Protein 3NWZ (pdb70)

B-factor: mean 67.92, std 29.01, range [9.39, 331.06]

Organism: Halalkalibacterium halodurans (strain ATCC BAA-125 / DSM 18197 / FERM 7344 / JCM 9153 / C-125) (NCBI:txid272558)

InterPro domains:
  IPR003736 Phenylacetic acid degradation-related domain [TIGR00369] (51-160)
  IPR006683 Thioesterase domain [PF03061] (79-154)
  IPR029069 HotDog domain superfamily [SSF54637] (50-166)
  IPR052061 Post-transcriptional expression and antimicrobial biosynthesis protein [PTHR47260] (61-163)

Secondary structure (DSSP, 8-state):
-----TTTTS--HHHHHHHHHHHHHHHHHHTTSSSSHHHHHHT-EEEE-SSS-EEEEEE--TTT--TT---HHHHHHHHHH----GGGS-TT--EEEEEEEEE--S----EEEEEEEEEEE-SSEEEEEEEEE-TTS-B---EEEEEE-/--BTB-HHHHHHHHHHHHHHHHHHTSSS--HHHHHHT-EEE--TTS--EEEEE--GGG--TT---HHHHHHHHHH----GGGSPTT--EEEEEEEEE--S----EEEEEEEEEEE-SSEEEEEEEEEESSS-B---EEEEEE----/-TT---TTTT--HHHHHHHHHHHHHHHHHHTTS-SSHHHHHHT-B---S-EEEE---TTT--TT---HHHHHHHHHH-----TTS-TT--EEEEEEEEE--S-----EEEEEEEEEE-SSEEEEEEEEE-TTS-B---EEEEEE-/------HHHHHHHHHHHHHHTTTTTT-SSSSHHHHT------EEEE--GGG--TT---HHHHHHHHHH-----SSS-TT--EEEEEEEEE--S----EEEEEEEEEEE-SSEEEEEEEEEETTS-B---EEEEEE-

CATH classification: 3.10.129.10

Radius of gyration: 25.93 Å; Cα contacts (8 Å, |Δi|>4): 1204; chains: 4; bounding box: 49×60×86 Å

Solvent-accessible surface area: 26647 Å² total

Structure (mmCIF, N/CA/C/O backbone):
data_3NWZ
#
_entry.id   3NWZ
#
_cell.length_a   52.243
_cell.length_b   89.733
_cell.length_c   71.850
_cell.angle_alpha   90.00
_cell.angle_beta   107.37
_cell.angle_gamma   90.00
#
_symmetry.space_group_name_H-M   'P 1 21 1'
#
loop_
_entity.id
_entity.type
_entity.pdbx_description
1 polymer 'BH2602 protein'
2 non-polymer 'SULFATE ION'
3 non-polymer 'COENZYME A'
4 water water
#
loop_
_atom_site.group_PDB
_atom_site.id
_atom_site.type_symbol
_atom_site.label_atom_id
_atom_site.label_alt_id
_atom_site.label_comp_id
_atom_site.label_asym_id
_atom_site.label_entity_id
_atom_site.label_seq_id
_atom_site.pdbx_PDB_ins_code
_atom_site.Cartn_x
_atom_site.Cartn_y
_atom_site.Cartn_z
_atom_site.occupancy
_atom_site.B_iso_or_equiv
_atom_site.auth_seq_id
_atom_site.auth_comp_id
_atom_site.auth_asym_id
_atom_site.auth_atom_id
_atom_site.pdbx_PDB_model_num
ATOM 1 N N . ILE A 1 10 ? 29.256 54.593 73.081 1.00 114.53 10 ILE A N 1
ATOM 2 C CA . ILE A 1 10 ? 29.884 53.767 74.152 1.00 113.02 10 ILE A CA 1
ATOM 3 C C . ILE A 1 10 ? 30.858 52.760 73.536 1.00 106.75 10 ILE A C 1
ATOM 4 O O . ILE A 1 10 ? 31.052 51.665 74.060 1.00 100.10 10 ILE A O 1
ATOM 9 N N . VAL A 1 11 ? 31.471 53.143 72.418 1.00 107.09 11 VAL A N 1
ATOM 10 C CA . VAL A 1 11 ? 32.426 52.277 71.731 1.00 105.41 11 VAL A CA 1
ATOM 11 C C . VAL A 1 11 ? 33.610 51.975 72.645 1.00 103.90 11 VAL A C 1
ATOM 12 O O . VAL A 1 11 ? 34.247 50.931 72.525 1.00 103.97 11 VAL A O 1
ATOM 16 N N . ASP A 1 12 ? 33.895 52.897 73.559 1.00 104.02 12 ASP A N 1
ATOM 17 C CA . ASP A 1 12 ? 34.998 52.734 74.502 1.00 104.50 12 ASP A CA 1
ATOM 18 C C . ASP A 1 12 ? 34.754 51.561 75.457 1.00 90.45 12 ASP A C 1
ATOM 19 O O . ASP A 1 12 ? 35.526 50.602 75.490 1.00 78.24 12 ASP A O 1
ATOM 24 N N . LYS A 1 13 ? 33.677 51.641 76.232 1.00 90.50 13 LYS A N 1
ATOM 25 C CA . LYS A 1 13 ? 33.344 50.585 77.183 1.00 94.10 13 LYS A CA 1
ATOM 26 C C . LYS A 1 13 ? 33.112 49.265 76.454 1.00 98.07 13 LYS A C 1
ATOM 27 O O . LYS A 1 13 ? 32.851 48.235 77.074 1.00 97.61 13 LYS A O 1
ATOM 41 N N . GLU A 1 15 ? 35.424 48.077 74.437 1.00 95.15 15 GLU A N 1
ATOM 42 C CA . GLU A 1 15 ? 36.747 47.674 74.019 1.00 92.50 15 GLU A CA 1
ATOM 43 C C . GLU A 1 15 ? 37.201 46.545 74.914 1.00 89.50 15 GLU A C 1
ATOM 44 O O . GLU A 1 15 ? 38.390 46.336 75.137 1.00 93.68 15 GLU A O 1
ATOM 50 N N . ARG A 1 16 ? 36.213 45.824 75.433 1.00 85.71 16 ARG A N 1
ATOM 51 C CA . ARG A 1 16 ? 36.453 44.655 76.257 1.00 83.59 16 ARG A CA 1
ATOM 52 C C . ARG A 1 16 ? 36.720 43.581 75.204 1.00 84.52 16 ARG A C 1
ATOM 53 O O . ARG A 1 16 ? 36.633 42.377 75.458 1.00 80.75 16 ARG A O 1
ATOM 61 N N . PHE A 1 17 ? 37.020 44.066 74.001 1.00 83.96 17 PHE A N 1
ATOM 62 C CA . PHE A 1 17 ? 37.331 43.240 72.845 1.00 75.74 17 PHE A CA 1
ATOM 63 C C . PHE A 1 17 ? 38.853 43.068 72.817 1.00 77.18 17 PHE A C 1
ATOM 64 O O . PHE A 1 17 ? 39.361 42.058 72.341 1.00 80.28 17 PHE A O 1
ATOM 72 N N . LEU A 1 18 ? 39.575 44.054 73.338 1.00 70.34 18 LEU A N 1
ATOM 73 C CA . LEU A 1 18 ? 41.033 43.995 73.359 1.00 77.99 18 LEU A CA 1
ATOM 74 C C . LEU A 1 18 ? 41.545 43.358 74.641 1.00 92.21 18 LEU A C 1
ATOM 75 O O . LEU A 1 18 ? 42.730 43.453 74.960 1.00 101.52 18 LEU A O 1
ATOM 80 N N . SER A 1 19 ? 40.643 42.712 75.374 1.00 93.15 19 SER A N 1
ATOM 81 C CA . SER A 1 19 ? 40.991 42.054 76.630 1.00 95.16 19 SER A CA 1
ATOM 82 C C . SER A 1 19 ? 40.579 40.582 76.601 1.00 101.64 19 SER A C 1
ATOM 83 O O . SER A 1 19 ? 40.196 40.001 77.619 1.00 103.96 19 SER A O 1
ATOM 86 N N . THR A 1 20 ? 40.671 40.001 75.410 1.00 98.96 20 THR A N 1
ATOM 87 C CA . THR A 1 20 ? 40.339 38.605 75.129 1.00 88.52 20 THR A CA 1
ATOM 88 C C . THR A 1 20 ? 40.555 38.471 73.628 1.00 83.32 20 THR A C 1
ATOM 89 O O . THR A 1 20 ? 40.034 37.560 72.982 1.00 86.98 20 THR A O 1
ATOM 93 N N . ALA A 1 21 ? 41.336 39.407 73.094 1.00 74.98 21 ALA A N 1
ATOM 94 C CA . ALA A 1 21 ? 41.643 39.474 71.672 1.00 74.43 21 ALA A CA 1
ATOM 95 C C . ALA A 1 21 ? 43.039 38.981 71.355 1.00 67.02 21 ALA A C 1
ATOM 96 O O . ALA A 1 21 ? 44.018 39.526 71.856 1.00 72.48 21 ALA A O 1
ATOM 98 N N . ASN A 1 22 ? 43.130 37.964 70.502 1.00 53.06 22 ASN A N 1
ATOM 99 C CA . ASN A 1 22 ? 44.424 37.424 70.123 1.00 53.79 22 ASN A CA 1
ATOM 100 C C . ASN A 1 22 ? 45.060 38.380 69.125 1.00 56.95 22 ASN A C 1
ATOM 101 O O . ASN A 1 22 ? 44.395 39.290 68.618 1.00 67.60 22 ASN A O 1
ATOM 106 N N . GLU A 1 23 ? 46.348 38.177 68.862 1.00 53.92 23 GLU A N 1
ATOM 107 C CA . GLU A 1 23 ? 47.106 39.007 67.925 1.00 61.16 23 GLU A CA 1
ATOM 108 C C . GLU A 1 23 ? 46.349 39.366 66.644 1.00 64.12 23 GLU A C 1
ATOM 109 O O . GLU A 1 23 ? 46.333 40.521 66.217 1.00 51.85 23 GLU A O 1
ATOM 115 N N . GLU A 1 24 ? 45.738 38.365 66.026 1.00 64.14 24 GLU A N 1
ATOM 116 C CA . GLU A 1 24 ? 44.992 38.582 64.803 1.00 61.21 24 GLU A CA 1
ATOM 117 C C . GLU A 1 24 ? 43.873 39.590 65.072 1.00 63.13 24 GLU A C 1
ATOM 118 O O . GLU A 1 24 ? 43.916 40.709 64.574 1.00 72.04 24 GLU A O 1
ATOM 124 N N . GLU A 1 25 ? 42.888 39.198 65.875 1.00 57.53 25 GLU A N 1
ATOM 125 C CA . GLU A 1 25 ? 41.765 40.074 66.200 1.00 50.37 25 GLU A CA 1
ATOM 126 C C . GLU A 1 25 ? 42.235 41.498 66.522 1.00 58.95 25 GLU A C 1
ATOM 127 O O . GLU A 1 25 ? 41.649 42.472 66.051 1.00 55.29 25 GLU A O 1
ATOM 133 N N . LYS A 1 26 ? 43.279 41.630 67.334 1.00 64.01 26 LYS A N 1
ATOM 134 C CA . LYS A 1 26 ? 43.771 42.964 67.664 1.00 59.12 26 LYS A CA 1
ATOM 135 C C . LYS A 1 26 ? 44.418 43.564 66.427 1.00 51.65 26 LYS A C 1
ATOM 136 O O . LYS A 1 26 ? 44.393 44.775 66.213 1.00 56.14 26 LYS A O 1
ATOM 142 N N . ASP A 1 27 ? 44.999 42.703 65.605 1.00 42.53 27 ASP A N 1
ATOM 143 C CA . ASP A 1 27 ? 45.646 43.154 64.379 1.00 61.11 27 ASP A CA 1
ATOM 144 C C . ASP A 1 27 ? 44.592 43.673 63.400 1.00 70.67 27 ASP A C 1
ATOM 145 O O . ASP A 1 27 ? 44.801 44.673 62.709 1.00 67.95 27 ASP A O 1
ATOM 150 N N . VAL A 1 28 ? 43.461 42.978 63.338 1.00 63.81 28 VAL A N 1
ATOM 151 C CA . VAL A 1 28 ? 42.395 43.381 62.446 1.00 55.55 28 VAL A CA 1
ATOM 152 C C . VAL A 1 28 ? 41.930 44.790 62.759 1.00 49.68 28 VAL A C 1
ATOM 153 O O . VAL A 1 28 ? 42.137 45.703 61.945 1.00 53.62 28 VAL A O 1
ATOM 157 N N . LEU A 1 29 ? 41.310 44.961 63.933 1.00 36.04 29 LEU A N 1
ATOM 158 C CA . LEU A 1 29 ? 40.782 46.258 64.360 1.00 41.08 29 LEU A CA 1
ATOM 159 C C . LEU A 1 29 ? 41.729 47.413 64.089 1.00 42.45 29 LEU A C 1
ATOM 160 O O . LEU A 1 29 ? 41.311 48.501 63.692 1.00 39.07 29 LEU A O 1
ATOM 165 N N . SER A 1 30 ? 43.011 47.168 64.307 1.00 48.79 30 SER A N 1
ATOM 166 C CA . SER A 1 30 ? 44.028 48.178 64.072 1.00 51.33 30 SER A CA 1
ATOM 167 C C . SER A 1 30 ? 43.886 48.697 62.635 1.00 48.07 30 SER A C 1
ATOM 168 O O . SER A 1 30 ? 43.826 49.912 62.401 1.00 36.05 30 SER A O 1
ATOM 171 N N . SER A 1 31 ? 43.815 47.772 61.678 1.00 41.83 31 SER A N 1
ATOM 172 C CA . SER A 1 31 ? 43.674 48.150 60.283 1.00 45.50 31 SER A CA 1
ATOM 173 C C . SER A 1 31 ? 42.359 48.863 60.132 1.00 47.97 31 SER A C 1
ATOM 174 O O . SER A 1 31 ? 42.297 49.980 59.614 1.00 43.36 31 SER A O 1
ATOM 177 N N . ILE A 1 32 ? 41.300 48.209 60.596 1.00 44.28 32 ILE A N 1
ATOM 178 C CA . ILE A 1 32 ? 39.972 48.791 60.516 1.00 50.23 32 ILE A CA 1
ATOM 179 C C . ILE A 1 32 ? 39.986 50.226 61.006 1.00 46.42 32 ILE A C 1
ATOM 180 O O . ILE A 1 32 ? 39.521 51.115 60.300 1.00 43.97 32 ILE A O 1
ATOM 185 N N . VAL A 1 33 ? 40.523 50.474 62.198 1.00 47.48 33 VAL A N 1
ATOM 186 C CA . VAL A 1 33 ? 40.541 51.850 62.680 1.00 56.50 33 VAL A CA 1
ATOM 187 C C . VAL A 1 33 ? 41.266 52.749 61.662 1.00 53.91 33 VAL A C 1
ATOM 188 O O . VAL A 1 33 ? 40.777 53.833 61.337 1.00 40.41 33 VAL A O 1
ATOM 192 N N . ASP A 1 34 ? 42.418 52.305 61.152 1.00 50.17 34 ASP A N 1
ATOM 193 C CA . ASP A 1 34 ? 43.151 53.091 60.153 1.00 36.58 34 ASP A CA 1
ATOM 194 C C . ASP A 1 34 ? 42.222 53.397 58.978 1.00 44.22 34 ASP A C 1
ATOM 195 O O . ASP A 1 34 ? 42.163 54.523 58.486 1.00 49.44 34 ASP A O 1
ATOM 200 N N . GLY A 1 35 ? 41.514 52.365 58.525 1.00 37.22 35 GLY A N 1
ATOM 201 C CA . GLY A 1 35 ? 40.598 52.517 57.413 1.00 37.68 35 GLY A CA 1
ATOM 202 C C . GLY A 1 35 ? 39.675 53.679 57.662 1.00 45.17 35 GLY A C 1
ATOM 203 O O . GLY A 1 35 ? 39.804 54.719 57.010 1.00 35.55 35 GLY A O 1
ATOM 204 N N . LEU A 1 36 ? 38.762 53.490 58.620 1.00 49.37 36 LEU A N 1
ATOM 205 C CA . LEU A 1 36 ? 37.767 54.482 59.037 1.00 49.88 36 LEU A CA 1
ATOM 206 C C . LEU A 1 36 ? 38.392 55.864 59.193 1.00 51.88 36 LEU A C 1
ATOM 207 O O . LEU A 1 36 ? 37.772 56.877 58.913 1.00 53.05 36 LEU A O 1
ATOM 212 N N . LEU A 1 37 ? 39.636 55.876 59.649 1.00 50.26 37 LEU A N 1
ATOM 213 C CA . LEU A 1 37 ? 40.389 57.098 59.866 1.00 47.87 37 LEU A CA 1
ATOM 214 C C . LEU A 1 37 ? 40.772 57.726 58.532 1.00 50.01 37 LEU A C 1
ATOM 215 O O . LEU A 1 37 ? 40.701 58.942 58.367 1.00 64.17 37 LEU A O 1
ATOM 220 N N . ALA A 1 38 ? 41.180 56.893 57.582 1.00 49.25 38 ALA A N 1
ATOM 221 C CA . ALA A 1 38 ? 41.552 57.377 56.256 1.00 50.92 38 ALA A CA 1
ATOM 222 C C . ALA A 1 38 ? 40.260 57.711 55.522 1.00 53.72 38 ALA A C 1
ATOM 223 O O . ALA A 1 38 ? 40.259 58.452 54.531 1.00 60.09 38 ALA A O 1
ATOM 225 N N . LYS A 1 39 ? 39.159 57.150 56.016 1.00 46.52 39 LYS A N 1
ATOM 226 C CA . LYS A 1 39 ? 37.859 57.414 55.424 1.00 45.85 39 LYS A CA 1
ATOM 227 C C . LYS A 1 39 ? 37.456 58.856 55.694 1.00 48.31 39 LYS A C 1
ATOM 228 O O . LYS A 1 39 ? 37.149 59.587 54.754 1.00 36.32 39 LYS A O 1
ATOM 234 N N . GLN A 1 40 ? 37.475 59.286 56.955 1.00 46.67 40 GLN A N 1
ATOM 235 C CA . GLN A 1 40 ? 37.069 60.662 57.246 1.00 58.11 40 GLN A CA 1
ATOM 236 C C . GLN A 1 40 ? 37.996 61.712 56.643 1.00 64.95 40 GLN A C 1
ATOM 237 O O . GLN A 1 40 ? 37.553 62.820 56.339 1.00 68.09 40 GLN A O 1
ATOM 243 N N . GLU A 1 41 ? 39.268 61.376 56.447 1.00 65.34 41 GLU A N 1
ATOM 244 C CA . GLU A 1 41 ? 40.188 62.343 55.846 1.00 70.23 41 GLU A CA 1
ATOM 245 C C . GLU A 1 41 ? 39.855 62.460 54.358 1.00 60.74 41 GLU A C 1
ATOM 246 O O . GLU A 1 41 ? 40.424 63.279 53.633 1.00 54.68 41 GLU A O 1
ATOM 252 N N . ARG A 1 42 ? 38.918 61.621 53.926 1.00 49.76 42 ARG A N 1
ATOM 253 C CA . ARG A 1 42 ? 38.457 61.565 52.544 1.00 49.54 42 ARG A CA 1
ATOM 254 C C . ARG A 1 42 ? 39.509 61.160 51.518 1.00 53.27 42 ARG A C 1
ATOM 255 O O . ARG A 1 42 ? 39.490 61.627 50.382 1.00 54.24 42 ARG A O 1
ATOM 263 N N . ARG A 1 43 ? 40.418 60.278 51.925 1.00 57.28 43 ARG A N 1
ATOM 264 C CA . ARG A 1 43 ? 41.447 59.781 51.029 1.00 57.18 43 ARG A CA 1
ATOM 265 C C . ARG A 1 43 ? 40.797 58.654 50.221 1.00 45.42 43 ARG A C 1
ATOM 266 O O . ARG A 1 43 ? 41.372 58.167 49.248 1.00 49.53 43 ARG A O 1
ATOM 274 N N . TYR A 1 44 ? 39.590 58.262 50.650 1.00 32.35 44 TYR A N 1
ATOM 275 C CA . TYR A 1 44 ? 38.760 57.214 50.028 1.00 45.15 44 TYR A CA 1
ATOM 276 C C . TYR A 1 44 ? 37.282 57.638 50.067 1.00 45.59 44 TYR A C 1
ATOM 277 O O . TYR A 1 44 ? 36.780 58.080 51.100 1.00 37.63 44 TYR A O 1
ATOM 286 N N . ALA A 1 45 ? 36.574 57.477 48.958 1.00 41.94 45 ALA A N 1
ATOM 287 C CA . ALA A 1 45 ? 35.157 57.849 48.923 1.00 49.90 45 ALA A CA 1
ATOM 288 C C . ALA A 1 45 ? 34.299 56.922 49.778 1.00 46.75 45 ALA A C 1
ATOM 289 O O . ALA A 1 45 ? 33.374 57.385 50.447 1.00 50.01 45 ALA A O 1
ATOM 291 N N . THR A 1 46 ? 34.619 55.625 49.759 1.00 32.04 46 THR A N 1
ATOM 292 C CA . THR A 1 46 ? 33.854 54.611 50.487 1.00 36.03 46 THR A CA 1
ATOM 293 C C . THR A 1 46 ? 34.616 53.833 51.560 1.00 33.31 46 THR A C 1
ATOM 294 O O . THR A 1 46 ? 35.851 53.762 51.561 1.00 34.37 46 THR A O 1
ATOM 298 N N . TYR A 1 47 ? 33.845 53.213 52.448 1.00 25.59 47 TYR A N 1
ATOM 299 C CA . TYR A 1 47 ? 34.396 52.420 53.539 1.00 42.24 47 TYR A CA 1
ATOM 300 C C . TYR A 1 47 ? 35.019 51.135 53.023 1.00 55.15 47 TYR A C 1
ATOM 301 O O . TYR A 1 47 ? 36.058 50.696 53.520 1.00 55.56 47 TYR A O 1
ATOM 310 N N . LEU A 1 48 ? 34.378 50.531 52.029 1.00 54.79 48 LEU A N 1
ATOM 311 C CA . LEU A 1 48 ? 34.870 49.283 51.465 1.00 47.58 48 LEU A CA 1
ATOM 312 C C . LEU A 1 48 ? 36.282 49.426 50.905 1.00 45.27 48 LEU A C 1
ATOM 313 O O . LEU A 1 48 ? 37.159 48.632 51.227 1.00 39.13 48 LEU A O 1
ATOM 318 N N . ALA A 1 49 ? 36.483 50.447 50.074 1.00 42.82 49 ALA A N 1
ATOM 319 C CA .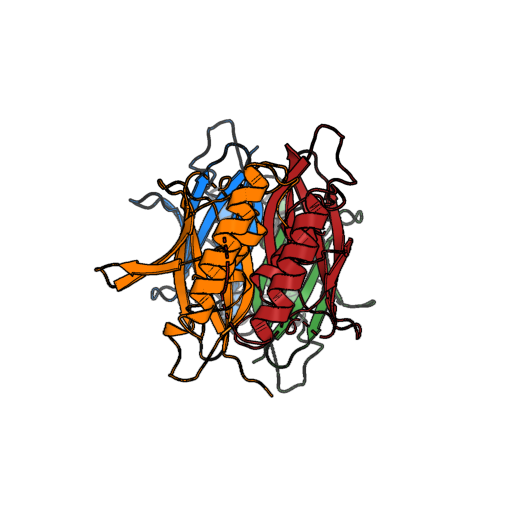 ALA A 1 49 ? 37.778 50.735 49.469 1.00 38.26 49 ALA A CA 1
ATOM 320 C C . ALA A 1 49 ? 38.751 51.080 50.587 1.00 37.96 49 ALA A C 1
ATOM 321 O O . ALA A 1 49 ? 39.864 50.558 50.649 1.00 41.09 49 ALA A O 1
ATOM 323 N N . SER A 1 50 ? 38.310 51.964 51.477 1.00 39.60 50 SER A N 1
ATOM 324 C CA . SER A 1 50 ? 39.111 52.392 52.621 1.00 41.36 50 SER A CA 1
ATOM 325 C C . SER A 1 50 ? 39.553 51.252 53.546 1.00 52.50 50 SER A C 1
ATOM 326 O O . SER A 1 50 ? 40.709 51.209 53.976 1.00 51.06 50 SER A O 1
ATOM 329 N N . LEU A 1 51 ? 38.640 50.337 53.862 1.00 44.56 51 LEU A N 1
ATOM 330 C CA . LEU A 1 51 ? 38.962 49.232 54.754 1.00 34.95 51 LEU A CA 1
ATOM 331 C C . LEU A 1 51 ? 39.689 48.121 54.040 1.00 40.23 51 LEU A C 1
ATOM 332 O O . LEU A 1 51 ? 40.246 47.228 54.678 1.00 44.66 51 LEU A O 1
ATOM 337 N N . THR A 1 52 ? 39.693 48.152 52.714 1.00 40.24 52 THR A N 1
ATOM 338 C CA . THR A 1 52 ? 40.399 47.098 52.007 1.00 42.12 52 THR A CA 1
ATOM 339 C C . THR A 1 52 ? 41.736 47.587 51.454 1.00 36.14 52 THR A C 1
ATOM 340 O O . THR A 1 52 ? 42.568 46.794 51.036 1.00 32.54 52 THR A O 1
ATOM 344 N N . GLN A 1 53 ? 41.931 48.903 51.466 1.00 44.55 53 GLN A N 1
ATOM 345 C CA . GLN A 1 53 ? 43.170 49.530 51.000 1.00 44.28 53 GLN A CA 1
ATOM 346 C C . GLN A 1 53 ? 43.537 49.338 49.509 1.00 41.82 53 GLN A C 1
ATOM 347 O O . GLN A 1 53 ? 44.716 49.278 49.170 1.00 39.63 53 GLN A O 1
ATOM 353 N N . ILE A 1 54 ? 42.564 49.260 48.611 1.00 43.28 54 ILE A N 1
ATOM 354 C CA . ILE A 1 54 ? 42.900 49.065 47.197 1.00 34.25 54 ILE A CA 1
ATOM 355 C C . ILE A 1 54 ? 43.758 50.179 46.572 1.00 37.46 54 ILE A C 1
ATOM 356 O O . ILE A 1 54 ? 43.637 51.350 46.933 1.00 54.28 54 ILE A O 1
ATOM 361 N N . GLU A 1 55 ? 44.642 49.795 45.650 1.00 42.31 55 GLU A N 1
ATOM 362 C CA . GLU A 1 55 ? 45.491 50.753 44.909 1.00 47.01 55 GLU A CA 1
ATOM 363 C C . GLU A 1 55 ? 45.176 50.568 43.421 1.00 43.89 55 GLU A C 1
ATOM 364 O O . GLU A 1 55 ? 45.454 49.515 42.854 1.00 49.84 55 GLU A O 1
ATOM 370 N N . SER A 1 56 ? 44.610 51.588 42.790 1.00 29.14 56 SER A N 1
ATOM 371 C CA . SER A 1 56 ? 44.240 51.474 41.395 1.00 22.40 56 SER A CA 1
ATOM 372 C C . SER A 1 56 ? 44.947 52.381 40.413 1.00 29.67 56 SER A C 1
ATOM 373 O O . SER A 1 56 ? 45.271 53.537 40.716 1.00 38.90 56 SER A O 1
ATOM 376 N N . GLN A 1 57 ? 45.178 51.842 39.213 1.00 34.09 57 GLN A N 1
ATOM 377 C CA . GLN A 1 57 ? 45.868 52.600 38.168 1.00 43.08 57 GLN A CA 1
ATOM 378 C C . GLN A 1 57 ? 45.857 51.980 36.795 1.00 59.51 57 GLN A C 1
ATOM 379 O O . GLN A 1 57 ? 45.815 50.765 36.632 1.00 63.15 57 GLN A O 1
ATOM 385 N N . GLU A 1 58 ? 45.912 52.853 35.802 1.00 67.29 58 GLU A N 1
ATOM 386 C CA . GLU A 1 58 ? 45.915 52.449 34.411 1.00 65.57 58 GLU A CA 1
ATOM 387 C C . GLU A 1 58 ? 47.316 51.989 34.046 1.00 63.80 58 GLU A C 1
ATOM 388 O O . GLU A 1 58 ? 48.299 52.501 34.580 1.00 62.67 58 GLU A O 1
ATOM 394 N N . ARG A 1 59 ? 47.407 51.007 33.158 1.00 50.34 59 ARG A N 1
ATOM 395 C CA . ARG A 1 59 ? 48.702 50.510 32.738 1.00 47.51 59 ARG A CA 1
ATOM 396 C C . ARG A 1 59 ? 49.174 51.230 31.468 1.00 48.99 59 ARG A C 1
ATOM 397 O O . ARG A 1 59 ? 48.424 51.997 30.865 1.00 32.26 59 ARG A O 1
ATOM 405 N N . GLU A 1 60 ? 50.430 51.003 31.087 1.00 67.30 60 GLU A N 1
ATOM 406 C CA . GLU A 1 60 ? 50.983 51.599 29.881 1.00 67.73 60 GLU A CA 1
ATOM 407 C C . GLU A 1 60 ? 50.001 51.262 28.774 1.00 59.99 60 GLU A C 1
ATOM 408 O O . GLU A 1 60 ? 49.591 52.129 28.005 1.00 63.11 60 GLU A O 1
ATOM 414 N N . ASP A 1 61 ? 49.624 49.989 28.699 1.00 55.08 61 ASP A N 1
ATOM 415 C CA . ASP A 1 61 ? 48.657 49.551 27.701 1.00 60.17 61 ASP A CA 1
ATOM 416 C C . ASP A 1 61 ? 47.321 50.189 28.074 1.00 65.00 61 ASP A C 1
ATOM 417 O O . ASP A 1 61 ? 47.277 51.076 28.918 1.00 65.79 61 ASP A O 1
ATOM 422 N N . GLY A 1 62 ? 46.229 49.750 27.464 1.00 66.37 62 GLY A N 1
ATOM 423 C CA . GLY A 1 62 ? 44.942 50.333 27.810 1.00 62.99 62 GLY A CA 1
ATOM 424 C C . GLY A 1 62 ? 44.319 49.802 29.097 1.00 58.09 62 GLY A C 1
ATOM 425 O O . GLY A 1 62 ? 43.645 50.535 29.800 1.00 50.05 62 GLY A O 1
ATOM 426 N N . ARG A 1 63 ? 44.559 48.531 29.411 1.00 59.57 63 ARG A N 1
ATOM 427 C CA . ARG A 1 63 ? 44.005 47.870 30.596 1.00 48.92 63 ARG A CA 1
ATOM 428 C C . ARG A 1 63 ? 44.020 48.628 31.939 1.00 46.10 63 ARG A C 1
ATOM 429 O O . ARG A 1 63 ? 44.737 49.613 32.119 1.00 43.66 63 ARG A O 1
ATOM 437 N N . PHE A 1 64 ? 43.222 48.142 32.888 1.00 42.10 64 PHE A N 1
ATOM 438 C CA . PHE A 1 64 ? 43.142 48.769 34.199 1.00 41.95 64 PHE A CA 1
ATOM 439 C C . PHE A 1 64 ? 43.506 47.821 35.365 1.00 41.07 64 PHE A C 1
ATOM 440 O O . PHE A 1 64 ? 43.129 46.641 35.402 1.00 36.71 64 PHE A O 1
ATOM 448 N N . GLU A 1 65 ? 44.211 48.360 36.348 1.00 33.76 65 GLU A N 1
ATOM 449 C CA . GLU A 1 65 ? 44.682 47.541 37.441 1.00 27.59 65 GLU A CA 1
ATOM 450 C C . GLU A 1 65 ? 44.264 47.965 38.854 1.00 32.34 65 GLU A C 1
ATOM 451 O O . GLU A 1 65 ? 44.311 49.144 39.227 1.00 51.30 65 GLU A O 1
ATOM 457 N N . VAL A 1 66 ? 43.849 46.968 39.631 1.00 29.69 66 VAL A N 1
ATOM 458 C CA . VAL A 1 66 ? 43.445 47.169 41.014 1.00 31.17 66 VAL A CA 1
ATOM 459 C C . VAL A 1 66 ? 44.065 46.068 41.855 1.00 34.66 66 VAL A C 1
ATOM 460 O O . VAL A 1 66 ? 43.772 44.889 41.644 1.00 41.09 66 VAL A O 1
ATOM 464 N N . ARG A 1 67 ? 44.931 46.441 42.791 1.00 36.97 67 ARG A N 1
ATOM 465 C CA . ARG A 1 67 ? 45.506 45.439 43.675 1.00 41.41 67 ARG A CA 1
ATOM 466 C C . ARG A 1 67 ? 44.921 45.602 45.078 1.00 37.73 67 ARG A C 1
ATOM 467 O O . ARG A 1 67 ? 44.522 46.693 45.493 1.00 29.31 67 ARG A O 1
ATOM 475 N N . LEU A 1 68 ? 44.849 44.495 45.794 1.00 38.28 68 LEU A N 1
ATOM 476 C CA . LEU A 1 68 ? 44.283 44.477 47.126 1.00 36.66 68 LEU A CA 1
ATOM 477 C C . LEU A 1 68 ? 45.135 43.643 48.048 1.00 38.31 68 LEU A C 1
ATOM 478 O O . LEU A 1 68 ? 45.394 42.481 47.775 1.00 32.53 68 LEU A O 1
ATOM 483 N N . PRO A 1 69 ? 45.599 44.241 49.148 1.00 42.83 69 PRO A N 1
ATOM 484 C CA . PRO A 1 69 ? 46.429 43.542 50.125 1.00 45.73 69 PRO A CA 1
ATOM 485 C C . PRO A 1 69 ? 45.647 42.370 50.700 1.00 43.0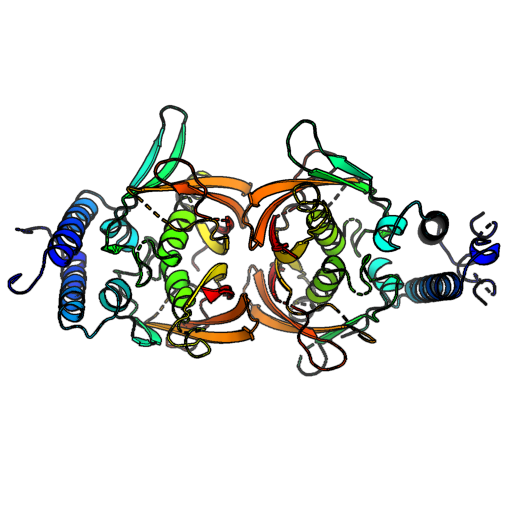4 69 PRO A C 1
ATOM 486 O O . PRO A 1 69 ? 44.440 42.499 50.963 1.00 40.12 69 PRO A O 1
ATOM 490 N N . ILE A 1 70 ? 46.312 41.230 50.887 1.00 35.10 70 ILE A N 1
ATOM 491 C CA . ILE A 1 70 ? 45.642 40.084 51.489 1.00 42.48 70 ILE A CA 1
ATOM 492 C C . ILE A 1 70 ? 45.950 40.039 52.992 1.00 42.13 70 ILE A C 1
ATOM 493 O O . ILE A 1 70 ? 47.111 40.021 53.413 1.00 45.32 70 ILE A O 1
ATOM 498 N N . GLY A 1 71 ? 44.892 40.040 53.792 1.00 43.83 71 GLY A N 1
ATOM 499 C CA . GLY A 1 71 ? 45.040 39.989 55.230 1.00 40.21 71 GLY A CA 1
ATOM 500 C C . GLY A 1 71 ? 43.885 39.184 55.787 1.00 52.13 71 GLY A C 1
ATOM 501 O O . GLY A 1 71 ? 42.959 38.816 55.042 1.00 47.62 71 GLY A O 1
ATOM 502 N N . PRO A 1 72 ? 43.894 38.901 57.096 1.00 57.80 72 PRO A N 1
ATOM 503 C CA . PRO A 1 72 ? 42.820 38.122 57.727 1.00 61.46 72 PRO A CA 1
ATOM 504 C C . PRO A 1 72 ? 41.447 38.718 57.466 1.00 55.29 72 PRO A C 1
ATOM 505 O O . PRO A 1 72 ? 40.442 38.007 57.409 1.00 46.84 72 PRO A O 1
ATOM 509 N N . LEU A 1 73 ? 41.412 40.032 57.289 1.00 50.65 73 LEU A N 1
ATOM 510 C CA . LEU A 1 73 ? 40.156 40.726 57.058 1.00 43.23 73 LEU A CA 1
ATOM 511 C C . LEU A 1 73 ? 39.464 40.296 55.773 1.00 45.73 73 LEU A C 1
ATOM 512 O O . LEU A 1 73 ? 38.242 40.359 55.677 1.00 42.84 73 LEU A O 1
ATOM 517 N N . VAL A 1 74 ? 40.243 39.830 54.800 1.00 53.62 74 VAL A N 1
ATOM 518 C CA . VAL A 1 74 ? 39.695 39.430 53.502 1.00 52.47 74 VAL A CA 1
ATOM 519 C C . VAL A 1 74 ? 39.564 37.921 53.281 1.00 60.05 74 VAL A C 1
ATOM 520 O O . VAL A 1 74 ? 38.923 37.478 52.324 1.00 61.64 74 VAL A O 1
ATOM 524 N N . ASN A 1 75 ? 40.156 37.131 54.168 1.00 53.51 75 ASN A N 1
ATOM 525 C CA . ASN A 1 75 ? 40.101 35.680 54.041 1.00 48.69 75 ASN A CA 1
ATOM 526 C C . ASN A 1 75 ? 38.769 35.068 54.467 1.00 53.97 75 ASN A C 1
ATOM 527 O O . ASN A 1 75 ? 37.933 35.713 55.100 1.00 51.54 75 ASN A O 1
ATOM 532 N N . ASN A 1 76 ? 38.574 33.812 54.090 1.00 55.11 76 ASN A N 1
ATOM 533 C CA . ASN A 1 76 ? 37.369 33.084 54.439 1.00 59.77 76 ASN A CA 1
ATOM 534 C C . ASN A 1 76 ? 37.790 32.081 55.514 1.00 63.07 76 ASN A C 1
ATOM 535 O O . ASN A 1 76 ? 38.971 32.017 55.871 1.00 59.52 76 ASN A O 1
ATOM 540 N N . PRO A 1 77 ? 36.845 31.283 56.041 1.00 68.66 77 PRO A N 1
ATOM 541 C CA . PRO A 1 77 ? 37.236 30.323 57.080 1.00 68.86 77 PRO A CA 1
ATOM 542 C C . PRO A 1 77 ? 38.558 29.569 56.887 1.00 68.97 77 PRO A C 1
ATOM 543 O O . PRO A 1 77 ? 39.211 29.235 57.866 1.00 67.89 77 PRO A O 1
ATOM 547 N N . LEU A 1 78 ? 38.969 29.319 55.643 1.00 72.99 78 LEU A N 1
ATOM 548 C CA . LEU A 1 78 ? 40.221 28.596 55.404 1.00 68.27 78 LEU A CA 1
ATOM 549 C C . LEU A 1 78 ? 41.440 29.432 54.972 1.00 70.71 78 LEU A C 1
ATOM 550 O O . LEU A 1 78 ? 42.315 28.935 54.252 1.00 60.84 78 LEU A O 1
ATOM 555 N N . ASN A 1 79 ? 41.506 30.682 55.430 1.00 79.61 79 ASN A N 1
ATOM 556 C CA . ASN A 1 79 ? 42.616 31.581 55.106 1.00 76.49 79 ASN A CA 1
ATOM 557 C C . ASN A 1 79 ? 42.868 31.662 53.608 1.00 63.44 79 ASN A C 1
ATOM 558 O O . ASN A 1 79 ? 44.010 31.648 53.138 1.00 55.06 79 ASN A O 1
ATOM 571 N N . VAL A 1 81 ? 41.348 33.922 50.178 1.00 49.38 81 VAL A N 1
ATOM 572 C CA . VAL A 1 81 ? 40.628 35.167 49.895 1.00 45.82 81 VAL A CA 1
ATOM 573 C C . VAL A 1 81 ? 39.154 34.879 49.618 1.00 41.56 81 VAL A C 1
ATOM 574 O O . VAL A 1 81 ? 38.821 34.051 48.771 1.00 47.22 81 VAL A O 1
ATOM 578 N N . HIS A 1 82 ? 38.270 35.571 50.328 1.00 38.22 82 HIS A N 1
ATOM 579 C CA . HIS A 1 82 ? 36.848 35.345 50.139 1.00 49.52 82 HIS A CA 1
ATOM 580 C C . HIS A 1 82 ? 36.444 35.510 48.677 1.00 54.00 82 HIS A C 1
ATOM 581 O O . HIS A 1 82 ? 36.771 36.515 48.049 1.00 58.83 82 HIS A O 1
ATOM 588 N N . GLY A 1 83 ? 35.730 34.522 48.145 1.00 54.57 83 GLY A N 1
ATOM 589 C CA . GLY A 1 83 ? 35.288 34.570 46.758 1.00 42.86 83 GLY A CA 1
ATOM 590 C C . GLY A 1 83 ? 34.560 35.857 46.445 1.00 43.52 83 GLY A C 1
ATOM 591 O O . GLY A 1 83 ? 34.529 36.317 45.301 1.00 39.46 83 GLY A O 1
ATOM 592 N N . GLY A 1 84 ? 33.967 36.440 47.485 1.00 58.51 84 GLY A N 1
ATOM 593 C CA . GLY A 1 84 ? 33.240 37.688 47.343 1.00 57.18 84 GLY A CA 1
ATOM 594 C C . GLY A 1 84 ? 34.169 38.863 47.138 1.00 47.87 84 GLY A C 1
ATOM 595 O O . GLY A 1 84 ? 33.911 39.714 46.297 1.00 60.24 84 GLY A O 1
ATOM 596 N N . ILE A 1 85 ? 35.252 38.931 47.901 1.00 40.94 85 ILE A N 1
ATOM 597 C CA . ILE A 1 85 ? 36.192 40.037 47.727 1.00 46.23 85 ILE A CA 1
ATOM 598 C C . ILE A 1 85 ? 36.825 39.905 46.337 1.00 41.91 85 ILE A C 1
ATOM 599 O O . ILE A 1 85 ? 37.139 40.894 45.692 1.00 38.51 85 ILE A O 1
ATOM 604 N N . THR A 1 86 ? 36.999 38.673 45.868 1.00 37.11 86 THR A N 1
ATOM 605 C CA . THR A 1 86 ? 37.572 38.461 44.554 1.00 34.12 86 THR A CA 1
ATOM 606 C C . THR A 1 86 ? 36.655 39.082 43.503 1.00 28.62 86 THR A C 1
ATOM 607 O O . THR A 1 86 ? 37.107 39.864 42.641 1.00 24.80 86 THR A O 1
ATOM 611 N N . ALA A 1 87 ? 35.370 38.728 43.578 1.00 17.87 87 ALA A N 1
ATOM 612 C CA . ALA A 1 87 ? 34.362 39.248 42.650 1.00 20.66 87 ALA A CA 1
ATOM 613 C C . ALA A 1 87 ? 34.315 40.749 42.716 1.00 29.78 87 ALA A C 1
ATOM 614 O O . ALA A 1 87 ? 34.426 41.441 41.708 1.00 31.83 87 ALA A O 1
ATOM 616 N N . THR A 1 88 ? 34.156 41.262 43.922 1.00 38.33 88 THR A N 1
ATOM 617 C CA . THR A 1 88 ? 34.086 42.699 44.136 1.00 33.13 88 THR A CA 1
ATOM 618 C C . THR A 1 88 ? 35.294 43.447 43.590 1.00 35.65 88 THR A C 1
ATOM 619 O O . THR A 1 88 ? 35.184 44.608 43.222 1.00 41.86 88 THR A O 1
ATOM 623 N N . LEU A 1 89 ? 36.443 42.781 43.549 1.00 29.43 89 LEU A N 1
ATOM 624 C CA . LEU A 1 89 ? 37.685 43.381 43.028 1.00 30.03 89 LEU A CA 1
ATOM 625 C C . LEU A 1 89 ? 37.613 43.467 41.516 1.00 35.44 89 LEU A C 1
ATOM 626 O O . LEU A 1 89 ? 37.819 44.531 40.944 1.00 35.89 89 LEU A O 1
ATOM 631 N N . LEU A 1 90 ? 37.310 42.341 40.875 1.00 31.83 90 LEU A N 1
ATOM 632 C CA . LEU A 1 90 ? 37.198 42.305 39.420 1.00 30.62 90 LEU A CA 1
ATOM 633 C C . LEU A 1 90 ? 36.223 43.392 39.004 1.00 29.21 90 LEU A C 1
ATOM 634 O O . LEU A 1 90 ? 36.508 44.191 38.120 1.00 31.99 90 LEU A O 1
ATOM 639 N N . ASP A 1 91 ? 35.064 43.415 39.663 1.00 33.79 91 ASP A N 1
ATOM 640 C CA . ASP A 1 91 ? 34.024 44.408 39.396 1.00 37.89 91 ASP A CA 1
ATOM 641 C C . ASP A 1 91 ? 34.605 45.824 39.524 1.00 43.71 91 ASP A C 1
ATOM 642 O O . ASP A 1 91 ? 34.369 46.693 38.685 1.00 39.94 91 ASP A O 1
ATOM 647 N N . THR A 1 92 ? 35.378 46.046 40.577 1.00 32.66 92 THR A N 1
ATOM 648 C CA . THR A 1 92 ? 35.967 47.354 40.809 1.00 20.56 92 THR A CA 1
ATOM 649 C C . THR A 1 92 ? 36.906 47.724 39.666 1.00 28.87 92 THR A C 1
ATOM 650 O O . THR A 1 92 ? 36.862 48.843 39.153 1.00 40.99 92 THR A O 1
ATOM 654 N N . ALA A 1 93 ? 37.745 46.774 39.263 1.00 22.71 93 ALA A N 1
ATOM 655 C CA . ALA A 1 93 ? 38.673 46.998 38.160 1.00 27.51 93 ALA A CA 1
ATOM 656 C C . ALA A 1 93 ? 37.873 47.328 36.886 1.00 31.93 93 ALA A C 1
ATOM 657 O O . ALA A 1 93 ? 38.068 48.385 36.266 1.00 36.49 93 ALA A O 1
ATOM 667 N N . GLY A 1 95 ? 35.008 48.376 36.534 1.00 33.11 95 GLY A N 1
ATOM 668 C CA . GLY A 1 95 ? 34.264 49.609 36.648 1.00 39.15 95 GLY A CA 1
ATOM 669 C C . GLY A 1 95 ? 35.143 50.797 36.317 1.00 49.55 95 GLY A C 1
ATOM 670 O O . GLY A 1 95 ? 34.882 51.538 35.369 1.00 49.46 95 GLY A O 1
ATOM 671 N N . GLN A 1 96 ? 36.197 50.978 37.101 1.00 44.52 96 GLN A N 1
ATOM 672 C CA . GLN A 1 96 ? 37.088 52.091 36.872 1.00 37.25 96 GLN A CA 1
ATOM 673 C C . GLN A 1 96 ? 37.537 52.119 35.415 1.00 41.25 96 GLN A C 1
ATOM 674 O O . GLN A 1 96 ? 37.663 53.198 34.833 1.00 49.68 96 GLN A O 1
ATOM 688 N N . VAL A 1 98 ? 35.798 50.992 32.660 1.00 21.14 98 VAL A N 1
ATOM 689 C CA . VAL A 1 98 ? 34.672 51.597 31.942 1.00 34.99 98 VAL A CA 1
ATOM 690 C C . VAL A 1 98 ? 34.594 53.115 32.137 1.00 43.61 98 VAL A C 1
ATOM 691 O O . VAL A 1 98 ? 34.525 53.890 31.176 1.00 32.80 98 VAL A O 1
ATOM 695 N N . ASN A 1 99 ? 34.611 53.543 33.390 1.00 49.61 99 ASN A N 1
ATOM 696 C CA . ASN A 1 99 ? 34.481 54.957 33.684 1.00 51.95 99 ASN A CA 1
ATOM 697 C C . ASN A 1 99 ? 35.599 55.870 33.193 1.00 54.28 99 ASN A C 1
ATOM 698 O O . ASN A 1 99 ? 35.391 57.067 33.007 1.00 57.76 99 ASN A O 1
ATOM 703 N N . ARG A 1 100 ? 36.777 55.316 32.956 1.00 42.73 100 ARG A N 1
ATOM 704 C CA . ARG A 1 100 ? 37.863 56.134 32.458 1.00 30.82 100 ARG A CA 1
ATOM 705 C C . ARG A 1 100 ? 37.734 56.376 30.950 1.00 39.47 100 ARG A C 1
ATOM 706 O O . ARG A 1 100 ? 38.291 57.340 30.414 1.00 45.30 100 ARG A O 1
ATOM 714 N N . GLN A 1 101 ? 36.967 55.512 30.283 1.00 32.62 101 GLN A N 1
ATOM 715 C CA . GLN A 1 101 ? 36.742 55.600 28.845 1.00 44.62 101 GLN A CA 1
ATOM 716 C C . GLN A 1 101 ? 35.414 56.274 28.524 1.00 49.23 101 GLN A C 1
ATOM 717 O O . GLN A 1 101 ? 34.911 56.160 27.399 1.00 54.05 101 GLN A O 1
ATOM 723 N N . LEU A 1 102 ? 34.849 56.973 29.506 1.00 49.22 102 LEU A N 1
ATOM 724 C CA . LEU A 1 102 ? 33.567 57.639 29.318 1.00 51.12 102 LEU A CA 1
ATOM 725 C C . LEU A 1 102 ? 33.628 59.141 29.518 1.00 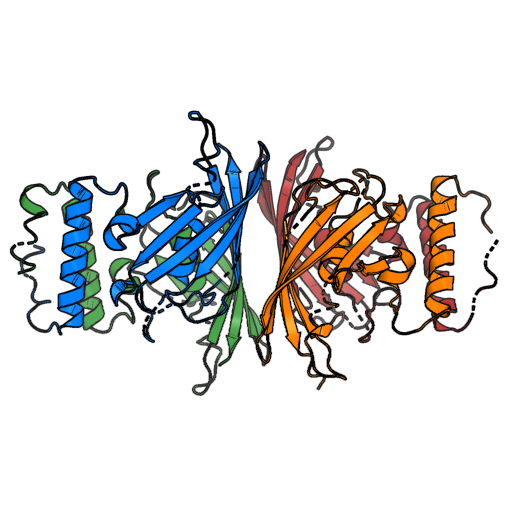65.04 102 LEU A C 1
ATOM 726 O O . LEU A 1 102 ? 34.349 59.637 30.393 1.00 69.39 102 LEU A O 1
ATOM 731 N N . PRO A 1 103 ? 32.860 59.888 28.707 1.00 6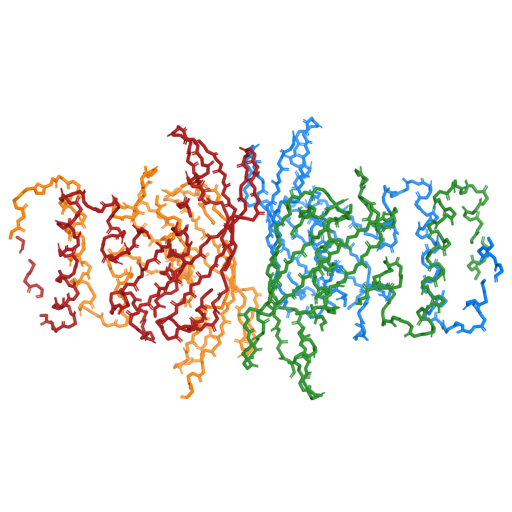0.23 103 PRO A N 1
ATOM 732 C CA . PRO A 1 103 ? 32.789 61.348 28.769 1.00 62.71 103 PRO A CA 1
ATOM 733 C C . PRO A 1 103 ? 32.552 61.820 30.204 1.00 80.23 103 PRO A C 1
ATOM 734 O O . PRO A 1 103 ? 32.127 61.034 31.057 1.00 85.85 103 PRO A O 1
ATOM 738 N N . ASP A 1 104 ? 32.834 63.093 30.475 1.00 83.75 104 ASP A N 1
ATOM 739 C CA . ASP A 1 104 ? 32.621 63.636 31.812 1.00 88.28 104 ASP A CA 1
ATOM 740 C C . ASP A 1 104 ? 31.138 63.583 32.167 1.00 81.44 104 ASP A C 1
ATOM 741 O O . ASP A 1 104 ? 30.776 63.306 33.312 1.00 79.27 104 ASP A O 1
ATOM 746 N N . GLY A 1 105 ? 30.293 63.848 31.173 1.00 79.04 105 GLY A N 1
ATOM 747 C CA . GLY A 1 105 ? 28.855 63.826 31.381 1.00 85.59 105 GLY A CA 1
ATOM 748 C C . GLY A 1 105 ? 28.227 62.460 31.165 1.00 91.38 105 GLY A C 1
ATOM 749 O O . GLY A 1 105 ? 27.116 62.357 30.644 1.00 98.34 105 GLY A O 1
ATOM 750 N N . GLN A 1 106 ? 28.943 61.412 31.563 1.00 86.46 106 GLN A N 1
ATOM 751 C CA . GLN A 1 106 ? 28.468 60.040 31.431 1.00 73.06 106 GLN A CA 1
ATOM 752 C C . GLN A 1 106 ? 29.031 59.179 32.552 1.00 66.84 106 GLN A C 1
ATOM 753 O O . GLN A 1 106 ? 30.052 59.509 33.150 1.00 71.54 106 GLN A O 1
ATOM 759 N N . SER A 1 107 ? 28.349 58.076 32.838 1.00 63.52 107 SER A N 1
ATOM 760 C CA . SER A 1 107 ? 28.760 57.145 33.890 1.00 56.40 107 SER A CA 1
ATOM 761 C C . SER A 1 107 ? 28.257 55.760 33.511 1.00 49.40 107 SER A C 1
ATOM 762 O O . SER A 1 107 ? 27.483 55.624 32.563 1.00 47.97 107 SER A O 1
ATOM 765 N N . ALA A 1 108 ? 28.680 54.737 34.247 1.00 45.16 108 ALA A N 1
ATOM 766 C CA . ALA A 1 108 ? 28.260 53.372 33.940 1.00 57.40 108 ALA A CA 1
ATOM 767 C C . ALA A 1 108 ? 28.036 52.544 35.198 1.00 57.37 108 ALA A C 1
ATOM 768 O O . ALA A 1 108 ? 28.723 52.731 36.200 1.00 63.08 108 ALA A O 1
ATOM 770 N N . VAL A 1 109 ? 27.083 51.617 35.138 1.00 44.24 109 VAL A N 1
ATOM 771 C CA . VAL A 1 109 ? 26.786 50.776 36.281 1.00 40.18 109 VAL A CA 1
ATOM 772 C C . VAL A 1 109 ? 26.786 49.286 35.929 1.00 47.07 109 VAL A C 1
ATOM 773 O O . VAL A 1 109 ? 26.271 48.870 34.890 1.00 42.19 109 VAL A O 1
ATOM 777 N N . THR A 1 110 ? 27.385 48.487 36.803 1.00 37.18 110 THR A N 1
ATOM 778 C CA . THR A 1 110 ? 27.464 47.049 36.615 1.00 32.75 110 THR A CA 1
ATOM 779 C C . THR A 1 110 ? 26.107 46.403 36.317 1.00 35.27 110 THR A C 1
ATOM 780 O O . THR A 1 110 ? 25.223 46.323 37.182 1.00 37.16 110 THR A O 1
ATOM 784 N N . SER A 1 111 ? 25.959 45.931 35.083 1.00 31.53 111 SER A N 1
ATOM 785 C CA . SER A 1 111 ? 24.733 45.291 34.625 1.00 37.19 111 SER A CA 1
ATOM 786 C C . SER A 1 111 ? 24.831 43.776 34.839 1.00 38.75 111 SER A C 1
ATOM 787 O O . SER A 1 111 ? 24.051 43.179 35.591 1.00 38.64 111 SER A O 1
ATOM 790 N N . GLU A 1 112 ? 25.789 43.156 34.163 1.00 32.66 112 GLU A N 1
ATOM 791 C CA . GLU A 1 112 ? 26.013 41.726 34.283 1.00 34.36 112 GLU A CA 1
ATOM 792 C C . GLU A 1 112 ? 27.414 41.517 34.833 1.00 36.94 112 GLU A C 1
ATOM 793 O O . GLU A 1 112 ? 28.268 42.400 34.740 1.00 42.81 112 GLU A O 1
ATOM 799 N N . LEU A 1 113 ? 27.635 40.355 35.437 1.00 33.51 113 LEU A N 1
ATOM 800 C CA . LEU A 1 113 ? 28.928 40.008 36.006 1.00 35.92 113 LEU A CA 1
ATOM 801 C C . LEU A 1 113 ? 29.021 38.500 35.907 1.00 32.75 113 LEU A C 1
ATOM 802 O O . LEU A 1 113 ? 28.060 37.802 36.217 1.00 42.09 113 LEU A O 1
ATOM 807 N N . ASN A 1 114 ? 30.160 37.999 35.447 1.00 23.91 114 ASN A N 1
ATOM 808 C CA . ASN A 1 114 ? 30.372 36.559 35.292 1.00 18.14 114 ASN A CA 1
ATOM 809 C C . ASN A 1 114 ? 31.782 36.287 35.740 1.00 18.54 114 ASN A C 1
ATOM 810 O O . ASN A 1 114 ? 32.705 37.021 35.407 1.00 24.36 114 ASN A O 1
ATOM 815 N N . ILE A 1 115 ? 31.952 35.224 36.510 1.00 14.68 115 ILE A N 1
ATOM 816 C CA . ILE A 1 115 ? 33.251 34.896 37.060 1.00 36.20 115 ILE A CA 1
ATOM 817 C C . ILE A 1 115 ? 33.456 33.378 37.131 1.00 42.10 115 ILE A C 1
ATOM 818 O O . ILE A 1 115 ? 32.527 32.618 37.393 1.00 39.00 115 ILE A O 1
ATOM 823 N N . HIS A 1 116 ? 34.685 32.956 36.863 1.00 35.00 116 HIS A N 1
ATOM 824 C CA . HIS A 1 116 ? 35.064 31.553 36.894 1.00 31.93 116 HIS A CA 1
ATOM 825 C C . HIS A 1 116 ? 36.207 31.488 37.879 1.00 27.43 116 HIS A C 1
ATOM 826 O O . HIS A 1 116 ? 37.225 32.148 37.693 1.00 26.86 116 HIS A O 1
ATOM 833 N N . TYR A 1 117 ? 36.022 30.734 38.949 1.00 24.96 117 TYR A N 1
ATOM 834 C CA . TYR A 1 117 ? 37.051 30.615 39.962 1.00 32.26 117 TYR A CA 1
ATOM 835 C C . TYR A 1 117 ? 38.015 29.543 39.524 1.00 29.39 117 TYR A C 1
ATOM 836 O O . TYR A 1 117 ? 37.608 28.468 39.107 1.00 34.22 117 TYR A O 1
ATOM 845 N N . VAL A 1 118 ? 39.302 29.841 39.642 1.00 36.93 118 VAL A N 1
ATOM 846 C CA . VAL A 1 118 ? 40.331 28.931 39.183 1.00 46.05 118 VAL A CA 1
ATOM 847 C C . VAL A 1 118 ? 41.223 28.419 40.297 1.00 45.54 118 VAL A C 1
ATOM 848 O O . VAL A 1 118 ? 41.269 27.219 40.556 1.00 55.01 118 VAL A O 1
ATOM 852 N N . LYS A 1 119 ? 41.939 29.333 40.941 1.00 43.63 119 LYS A N 1
ATOM 853 C CA . LYS A 1 119 ? 42.840 28.984 42.026 1.00 45.63 119 LYS A CA 1
ATOM 854 C C . LYS A 1 119 ? 42.534 29.826 43.257 1.00 48.49 119 LYS A C 1
ATOM 855 O O . LYS A 1 119 ? 42.079 30.970 43.147 1.00 47.53 119 LYS A O 1
ATOM 861 N N . PRO A 1 120 ? 42.779 29.267 44.450 1.00 48.34 120 PRO A N 1
ATOM 862 C CA . PRO A 1 120 ? 42.538 29.955 45.718 1.00 43.20 120 PRO A CA 1
ATOM 863 C C . PRO A 1 120 ? 43.314 31.255 45.766 1.00 41.73 120 PRO A C 1
ATOM 864 O O . PRO A 1 120 ? 44.525 31.256 45.525 1.00 41.69 120 PRO A O 1
ATOM 868 N N . GLY A 1 121 ? 42.636 32.361 46.062 1.00 41.46 121 GLY A N 1
ATOM 869 C CA . GLY A 1 121 ? 43.353 33.611 46.162 1.00 37.95 121 GLY A CA 1
ATOM 870 C C . GLY A 1 121 ? 44.241 33.538 47.396 1.00 31.10 121 GLY A C 1
ATOM 871 O O . GLY A 1 121 ? 43.735 33.398 48.506 1.00 36.08 121 GLY A O 1
ATOM 880 N N . GLY A 1 123 ? 48.475 34.634 49.147 1.00 39.64 123 GLY A N 1
ATOM 881 C CA . GLY A 1 123 ? 49.724 35.344 48.993 1.00 43.01 123 GLY A CA 1
ATOM 882 C C . GLY A 1 123 ? 49.585 36.642 49.756 1.00 42.45 123 GLY A C 1
ATOM 883 O O . GLY A 1 123 ? 48.807 36.706 50.710 1.00 49.41 123 GLY A O 1
ATOM 884 N N . THR A 1 124 ? 50.297 37.682 49.336 1.00 32.10 124 THR A N 1
ATOM 885 C CA . THR A 1 124 ? 50.236 38.959 50.022 1.00 43.21 124 THR A CA 1
ATOM 886 C C . THR A 1 124 ? 49.280 39.990 49.425 1.00 45.24 124 THR A C 1
ATOM 887 O O . THR A 1 124 ? 48.954 40.975 50.076 1.00 52.59 124 THR A O 1
ATOM 891 N N . TYR A 1 125 ? 48.847 39.784 48.186 1.00 45.60 125 TYR A N 1
ATOM 892 C CA . TYR A 1 125 ? 47.905 40.717 47.569 1.00 48.40 125 TYR A CA 1
ATOM 893 C C . TYR A 1 125 ? 47.322 40.158 46.277 1.00 47.07 125 TYR A C 1
ATOM 894 O O . TYR A 1 125 ? 47.898 39.263 45.674 1.00 45.86 125 TYR A O 1
ATOM 903 N N . LEU A 1 126 ? 46.175 40.684 45.861 1.00 41.72 126 LEU A N 1
ATOM 904 C CA . LEU A 1 126 ? 45.549 40.242 44.620 1.00 39.55 126 LEU A CA 1
ATOM 905 C C . LEU A 1 126 ? 45.698 41.330 43.566 1.00 41.55 126 LEU A C 1
ATOM 906 O O . LEU A 1 126 ? 45.844 42.512 43.893 1.00 42.64 126 LEU A O 1
ATOM 911 N N . ARG A 1 127 ? 45.688 40.942 42.299 1.00 35.52 127 ARG A N 1
ATOM 912 C CA . ARG A 1 127 ? 45.859 41.942 41.260 1.00 30.28 127 ARG A CA 1
ATOM 913 C C . ARG A 1 127 ? 44.848 41.710 40.164 1.00 39.71 127 ARG A C 1
ATOM 914 O O . ARG A 1 127 ? 45.031 40.822 39.345 1.00 54.83 127 ARG A O 1
ATOM 922 N N . ALA A 1 128 ? 43.770 42.480 40.145 1.00 26.38 128 ALA A N 1
ATOM 923 C CA . ALA A 1 128 ? 42.785 42.291 39.096 1.00 23.62 128 ALA A CA 1
ATOM 924 C C . ALA A 1 128 ? 43.116 43.185 37.887 1.00 22.67 128 ALA A C 1
ATOM 925 O O . ALA A 1 128 ? 43.448 44.362 38.037 1.00 41.78 128 ALA A O 1
ATOM 927 N N . VAL A 1 129 ? 43.021 42.623 36.685 1.00 18.73 129 VAL A N 1
ATOM 928 C CA . VAL A 1 129 ? 43.306 43.397 35.462 1.00 13.81 129 VAL A CA 1
ATOM 929 C C . VAL A 1 129 ? 42.155 43.324 34.483 1.00 35.32 129 VAL A C 1
ATOM 930 O O . VAL A 1 129 ? 41.771 42.236 34.057 1.00 42.30 129 VAL A O 1
ATOM 934 N N . ALA A 1 130 ? 41.632 44.485 34.109 1.00 38.81 130 ALA A N 1
ATOM 935 C CA . ALA A 1 130 ? 40.493 44.559 33.205 1.00 33.19 130 ALA A CA 1
ATOM 936 C C . ALA A 1 130 ? 40.801 45.247 31.871 1.00 38.12 130 ALA A C 1
ATOM 937 O O . ALA A 1 130 ? 41.647 46.141 31.810 1.00 40.28 130 ALA A O 1
ATOM 939 N N . SER A 1 131 ? 40.088 44.830 30.820 1.00 39.29 131 SER A N 1
ATOM 940 C CA . SER A 1 131 ? 40.218 45.415 29.475 1.00 38.83 131 SER A CA 1
ATOM 941 C C . SER A 1 131 ? 38.868 45.471 28.726 1.00 42.28 131 SER A C 1
ATOM 942 O O . SER A 1 131 ? 38.060 44.552 28.788 1.00 42.60 131 SER A O 1
ATOM 945 N N . ILE A 1 132 ? 38.625 46.569 28.027 1.00 39.05 132 ILE A N 1
ATOM 946 C CA . ILE A 1 132 ? 37.393 46.717 27.277 1.00 40.26 132 ILE A CA 1
ATOM 947 C C . ILE A 1 132 ? 37.356 45.713 26.117 1.00 42.00 132 ILE A C 1
ATOM 948 O O . ILE A 1 132 ? 38.364 45.502 25.409 1.00 43.00 132 ILE A O 1
ATOM 953 N N . VAL A 1 133 ? 36.193 45.086 25.934 1.00 31.03 133 VAL A N 1
ATOM 954 C CA . VAL A 1 133 ? 36.023 44.086 24.899 1.00 40.25 133 VAL A CA 1
ATOM 955 C C . VAL A 1 133 ? 35.154 44.682 23.826 1.00 50.10 133 VAL A C 1
ATOM 956 O O . VAL A 1 133 ? 35.191 44.273 22.670 1.00 67.58 133 VAL A O 1
ATOM 960 N N . HIS A 1 134 ? 34.376 45.672 24.233 1.00 40.82 134 HIS A N 1
ATOM 961 C CA . HIS A 1 134 ? 33.457 46.355 23.342 1.00 46.36 134 HIS A CA 1
ATOM 962 C C . HIS A 1 134 ? 33.009 47.654 23.998 1.00 44.38 134 HIS A C 1
ATOM 963 O O . HIS A 1 134 ? 32.826 47.712 25.225 1.00 52.98 134 HIS A O 1
ATOM 970 N N . GLN A 1 135 ? 32.828 48.686 23.175 1.00 27.78 135 GLN A N 1
ATOM 971 C CA . GLN A 1 135 ? 32.395 49.989 23.665 1.00 49.95 135 GLN A CA 1
ATOM 972 C C . GLN A 1 135 ? 31.226 50.563 22.869 1.00 50.38 135 GLN A C 1
ATOM 973 O O . GLN A 1 135 ? 31.434 51.334 21.927 1.00 55.93 135 GLN A O 1
ATOM 979 N N . GLY A 1 136 ? 30.005 50.167 23.235 1.00 29.96 136 GLY A N 1
ATOM 980 C CA . GLY A 1 136 ? 28.831 50.706 22.566 1.00 39.26 136 GLY A CA 1
ATOM 981 C C . GLY A 1 136 ? 28.415 51.975 23.298 1.00 47.46 136 GLY A C 1
ATOM 982 O O . GLY A 1 136 ? 29.075 52.400 24.260 1.00 38.55 136 GLY A O 1
ATOM 983 N N . LYS A 1 137 ? 27.344 52.618 22.847 1.00 53.09 137 LYS A N 1
ATOM 984 C CA . LYS A 1 137 ? 26.882 53.811 23.541 1.00 60.97 137 LYS A CA 1
ATOM 985 C C . LYS A 1 137 ? 25.730 53.377 24.429 1.00 64.35 137 LYS A C 1
ATOM 986 O O . LYS A 1 137 ? 25.186 54.152 25.210 1.00 75.68 137 LYS A O 1
ATOM 992 N N . GLN A 1 138 ? 25.397 52.100 24.298 1.00 65.70 138 GLN A N 1
ATOM 993 C CA . GLN A 1 138 ? 24.321 51.449 25.029 1.00 72.18 138 GLN A CA 1
ATOM 994 C C . GLN A 1 138 ? 24.864 50.753 26.301 1.00 65.98 138 GLN A C 1
ATOM 995 O O . GLN A 1 138 ? 24.460 51.037 27.438 1.00 54.66 138 GLN A O 1
ATOM 1001 N N . ARG A 1 139 ? 25.797 49.838 26.085 1.00 59.85 139 ARG A N 1
ATOM 1002 C CA . ARG A 1 139 ? 26.391 49.074 27.163 1.00 48.79 139 ARG A CA 1
ATOM 1003 C C . ARG A 1 139 ? 27.853 48.874 26.824 1.00 38.53 139 ARG A C 1
ATOM 1004 O O . ARG A 1 139 ? 28.237 48.918 25.644 1.00 35.26 139 ARG A O 1
ATOM 1012 N N . ILE A 1 140 ? 28.664 48.650 27.856 1.00 35.96 140 ILE A N 1
ATOM 1013 C CA . ILE A 1 140 ? 30.090 48.432 27.657 1.00 29.51 140 ILE A CA 1
ATOM 1014 C C . ILE A 1 140 ? 30.475 47.086 28.207 1.00 31.01 140 ILE A C 1
ATOM 1015 O O . ILE A 1 140 ? 30.324 46.829 29.390 1.00 36.55 140 ILE A O 1
ATOM 1020 N N . VAL A 1 141 ? 30.966 46.228 27.317 1.00 26.83 141 VAL A N 1
ATOM 1021 C CA . VAL A 1 141 ? 31.395 44.892 27.668 1.00 33.64 141 VAL A CA 1
ATOM 1022 C C . VAL A 1 141 ? 32.889 44.962 27.954 1.00 38.46 141 VAL A C 1
ATOM 1023 O O . VAL A 1 141 ? 33.661 45.482 27.144 1.00 40.41 141 VAL A O 1
ATOM 1027 N N . VAL A 1 142 ? 33.276 44.450 29.120 1.00 31.49 142 VAL A N 1
ATOM 1028 C CA . VAL A 1 142 ? 34.656 44.457 29.563 1.00 32.98 142 VAL A CA 1
ATOM 1029 C C . VAL A 1 142 ? 35.007 43.055 30.046 1.00 46.53 142 VAL A C 1
ATOM 1030 O O . VAL A 1 142 ? 34.123 42.236 30.257 1.00 48.67 142 VAL A O 1
ATOM 1034 N N . GLU A 1 143 ? 36.300 42.784 30.210 1.00 45.76 143 GLU A N 1
ATOM 1035 C CA . GLU A 1 143 ? 36.763 41.476 30.644 1.00 32.32 143 GLU A CA 1
ATOM 1036 C C . GLU A 1 143 ? 37.927 41.656 31.596 1.00 36.16 143 GLU A C 1
ATOM 1037 O O . GLU A 1 143 ? 38.648 42.643 31.505 1.00 39.79 143 GLU A O 1
ATOM 1043 N N . GLY A 1 144 ? 38.128 40.702 32.497 1.00 29.78 144 GLY A N 1
ATOM 1044 C CA . GLY A 1 144 ? 39.234 40.825 33.435 1.00 24.68 144 GLY A CA 1
ATOM 1045 C C . GLY A 1 144 ? 39.743 39.539 34.074 1.00 26.72 144 GLY A C 1
ATOM 1046 O O . GLY A 1 144 ? 39.139 38.485 33.953 1.00 28.93 144 GLY A O 1
ATOM 1047 N N . LYS A 1 145 ? 40.872 39.638 34.761 1.00 33.83 145 LYS A N 1
ATOM 1048 C CA . LYS A 1 145 ? 41.482 38.508 35.437 1.00 33.95 145 LYS A CA 1
ATOM 1049 C C . LYS A 1 145 ? 42.047 38.954 36.771 1.00 39.36 145 LYS A C 1
ATOM 1050 O O . LYS A 1 145 ? 42.420 40.122 36.955 1.00 32.35 145 LYS A O 1
ATOM 1056 N N . VAL A 1 146 ? 42.086 38.016 37.708 1.00 22.50 146 VAL A N 1
ATOM 1057 C CA . VAL A 1 146 ? 42.621 38.275 39.029 1.00 22.91 146 VAL A CA 1
ATOM 1058 C C . VAL A 1 146 ? 43.848 37.366 39.186 1.00 31.72 146 VAL A C 1
ATOM 1059 O O . VAL A 1 146 ? 43.783 36.177 38.893 1.00 39.58 146 VAL A O 1
ATOM 1063 N N . TYR A 1 147 ? 44.956 37.944 39.651 1.00 33.22 147 TYR A N 1
ATOM 1064 C CA . TYR A 1 147 ? 46.217 37.215 39.839 1.00 31.24 147 TYR A CA 1
ATOM 1065 C C . TYR A 1 147 ? 46.778 37.270 41.260 1.00 35.98 147 TYR A C 1
ATOM 1066 O O . TYR A 1 147 ? 46.562 38.239 41.998 1.00 38.60 147 TYR A O 1
ATOM 1075 N N . THR A 1 148 ? 47.518 36.235 41.640 1.00 34.53 148 THR A N 1
ATOM 1076 C CA . THR A 1 148 ? 48.134 36.204 42.968 1.00 36.60 148 THR A CA 1
ATOM 1077 C C . THR A 1 148 ? 49.415 36.985 42.787 1.00 32.40 148 THR A C 1
ATOM 1078 O O . THR A 1 148 ? 49.689 37.453 41.676 1.00 29.47 148 THR A O 1
ATOM 1082 N N . ASP A 1 149 ? 50.212 37.127 43.842 1.00 29.46 149 ASP A N 1
ATOM 1083 C CA . ASP A 1 149 ? 51.479 37.854 43.694 1.00 55.77 149 ASP A CA 1
ATOM 1084 C C . ASP A 1 149 ? 52.539 37.005 42.982 1.00 66.88 149 ASP A C 1
ATOM 1085 O O . ASP A 1 149 ? 53.712 37.378 42.923 1.00 73.10 149 ASP A O 1
ATOM 1090 N N . GLN A 1 150 ? 52.121 35.862 42.446 1.00 60.51 150 GLN A N 1
ATOM 1091 C CA . GLN A 1 150 ? 53.027 34.981 41.726 1.00 58.31 150 GLN A CA 1
ATOM 1092 C C . GLN A 1 150 ? 52.725 35.068 40.240 1.00 59.82 150 GLN A C 1
ATOM 1093 O O . GLN A 1 150 ? 53.579 34.790 39.408 1.00 61.83 150 GLN A O 1
ATOM 1099 N N . GLY A 1 151 ? 51.506 35.475 39.909 1.00 54.92 151 GLY A N 1
ATOM 1100 C CA . GLY A 1 151 ? 51.126 35.566 38.516 1.00 48.95 151 GLY A CA 1
ATOM 1101 C C . GLY A 1 151 ? 50.117 34.474 38.239 1.00 45.78 151 GLY A C 1
ATOM 1102 O O . GLY A 1 151 ? 49.618 34.346 37.118 1.00 48.97 151 GLY A O 1
ATOM 1103 N N . GLU A 1 152 ? 49.824 33.672 39.263 1.00 39.60 152 GLU A N 1
ATOM 1104 C CA . GLU A 1 152 ? 48.842 32.600 39.125 1.00 44.62 152 GLU A CA 1
ATOM 1105 C C . GLU A 1 152 ? 47.472 33.230 38.986 1.00 43.56 152 GLU A C 1
ATOM 1106 O O . GLU A 1 152 ? 47.184 34.220 39.645 1.00 50.55 152 GLU A O 1
ATOM 1112 N N . THR A 1 153 ? 46.631 32.665 38.128 1.00 39.72 153 THR A N 1
ATOM 1113 C CA . THR A 1 153 ? 45.290 33.206 37.909 1.00 43.02 153 THR A CA 1
ATOM 1114 C C . THR A 1 153 ? 44.272 32.707 38.943 1.00 37.99 153 THR A C 1
ATOM 1115 O O . THR A 1 153 ? 43.852 31.549 38.910 1.00 43.25 153 THR A O 1
ATOM 1119 N N . VAL A 1 154 ? 43.886 33.593 39.859 1.00 35.40 154 VAL A N 1
ATOM 1120 C CA . VAL A 1 154 ? 42.911 33.279 40.892 1.00 28.50 154 VAL A CA 1
ATOM 1121 C C . VAL A 1 154 ? 41.533 33.144 40.264 1.00 38.65 154 VAL A C 1
ATOM 1122 O O . VAL A 1 154 ? 40.771 32.233 40.597 1.00 38.82 154 VAL A O 1
ATOM 1126 N N . ALA A 1 155 ? 41.209 34.048 39.350 1.00 35.06 155 ALA A N 1
ATOM 1127 C CA . ALA A 1 155 ? 39.915 33.984 38.694 1.00 27.59 155 ALA A CA 1
ATOM 1128 C C . ALA A 1 155 ? 39.866 34.755 37.398 1.00 29.03 155 ALA A C 1
ATOM 1129 O O . ALA A 1 155 ? 40.662 35.655 37.150 1.00 42.98 155 ALA A O 1
ATOM 1139 N N . GLY A 1 157 ? 36.798 36.410 34.508 1.00 29.14 157 GLY A N 1
ATOM 1140 C CA . GLY A 1 157 ? 35.393 36.743 34.338 1.00 37.78 157 GLY A CA 1
ATOM 1141 C C . GLY A 1 157 ? 35.087 37.894 33.374 1.00 34.88 157 GLY A C 1
ATOM 1142 O O . GLY A 1 157 ? 35.982 38.608 32.937 1.00 36.42 157 GLY A O 1
ATOM 1143 N N . THR A 1 158 ? 33.812 38.072 33.032 1.00 37.76 158 THR A N 1
ATOM 1144 C CA . THR A 1 158 ? 33.401 39.156 32.145 1.00 34.24 158 THR A CA 1
ATOM 1145 C C . THR A 1 158 ? 32.310 39.982 32.834 1.00 29.59 158 THR A C 1
ATOM 1146 O O . THR A 1 158 ? 31.676 39.535 33.791 1.00 40.39 158 THR A O 1
ATOM 1150 N N . GLY A 1 159 ? 32.111 41.203 32.355 1.00 17.13 159 GLY A N 1
ATOM 1151 C CA . GLY A 1 159 ? 31.097 42.069 32.928 1.00 28.15 159 GLY A CA 1
ATOM 1152 C C . GLY A 1 159 ? 30.547 43.084 31.945 1.00 35.26 159 GLY A C 1
ATOM 1153 O O . GLY A 1 159 ? 31.295 43.772 31.259 1.00 44.90 159 GLY A O 1
ATOM 1154 N N . SER A 1 160 ? 29.225 43.166 31.860 1.00 21.13 160 SER A N 1
ATOM 1155 C CA . SER A 1 160 ? 28.581 44.137 30.975 1.00 30.31 160 SER A CA 1
ATOM 1156 C C . SER A 1 160 ? 28.102 45.303 31.841 1.00 38.76 160 SER A C 1
ATOM 1157 O O . SER A 1 160 ? 27.546 45.080 32.917 1.00 37.46 160 SER A O 1
ATOM 1160 N N . PHE A 1 161 ? 28.336 46.536 31.378 1.00 40.00 161 PHE A N 1
ATOM 1161 C CA . PHE A 1 161 ? 27.964 47.740 32.122 1.00 36.02 161 PHE A CA 1
ATOM 1162 C C . PHE A 1 161 ? 27.002 48.645 31.378 1.00 46.71 161 PHE A C 1
ATOM 1163 O O . PHE A 1 161 ? 27.143 48.887 30.178 1.00 55.95 161 PHE A O 1
ATOM 1171 N N . PHE A 1 162 ? 26.031 49.165 32.112 1.00 43.72 162 PHE A N 1
ATOM 1172 C CA . PHE A 1 162 ? 25.041 50.041 31.527 1.00 46.94 162 PHE A CA 1
ATOM 1173 C C . PHE A 1 162 ? 25.495 51.488 31.646 1.00 46.99 162 PHE A C 1
ATOM 1174 O O . PHE A 1 162 ? 25.888 51.952 32.726 1.00 45.87 162 PHE A O 1
ATOM 1182 N N . VAL A 1 163 ? 25.440 52.186 30.515 1.00 51.61 163 VAL A N 1
ATOM 1183 C CA . VAL A 1 163 ? 25.843 53.581 30.406 1.00 59.41 163 VAL A CA 1
ATOM 1184 C C . VAL A 1 163 ? 24.738 54.553 30.821 1.00 66.01 163 VAL A C 1
ATOM 1185 O O . VAL A 1 163 ? 23.573 54.373 30.457 1.00 59.59 163 VAL A O 1
ATOM 1189 N N . LEU A 1 164 ? 25.118 55.589 31.567 1.00 75.77 164 LEU A N 1
ATOM 1190 C CA . LEU A 1 164 ? 24.173 56.610 32.027 1.00 78.44 164 LEU A CA 1
ATOM 1191 C C . LEU A 1 164 ? 24.458 57.969 31.375 1.00 84.69 164 LEU A C 1
ATOM 1192 O O . LEU A 1 164 ? 23.540 58.708 31.006 1.00 90.86 164 LEU A O 1
ATOM 1197 N N . PHE B 1 17 ? 11.668 16.764 -6.639 1.00 96.36 17 PHE B N 1
ATOM 1198 C CA . PHE B 1 17 ? 10.736 17.913 -6.456 1.00 104.72 17 PHE B CA 1
ATOM 1199 C C . PHE B 1 17 ? 11.447 19.150 -5.909 1.00 113.00 17 PHE B C 1
ATOM 1200 O O . PHE B 1 17 ? 12.038 19.105 -4.829 1.00 114.71 17 PHE B O 1
ATOM 1208 N N . LEU B 1 18 ? 11.378 20.250 -6.655 1.00 111.63 18 LEU B N 1
ATOM 1209 C CA . LEU B 1 18 ? 12.000 21.512 -6.251 1.00 101.88 18 LEU B CA 1
ATOM 1210 C C . LEU B 1 18 ? 11.229 22.669 -6.871 1.00 111.59 18 LEU B C 1
ATOM 1211 O O . LEU B 1 18 ? 11.587 23.832 -6.687 1.00 123.42 18 LEU B O 1
ATOM 1216 N N . SER B 1 19 ? 10.175 22.342 -7.611 1.00 109.23 19 SER B N 1
ATOM 1217 C CA . SER B 1 19 ? 9.359 23.351 -8.277 1.00 117.32 19 SER B CA 1
ATOM 1218 C C . SER B 1 19 ? 8.387 24.017 -7.314 1.00 121.73 19 SER B C 1
ATOM 1219 O O . SER B 1 19 ? 7.420 23.394 -6.882 1.00 126.61 19 SER B O 1
ATOM 1222 N N . THR B 1 20 ? 8.666 25.284 -7.008 1.00 118.91 20 THR B N 1
ATOM 1223 C CA . THR B 1 20 ? 7.890 26.146 -6.105 1.00 113.50 20 THR B CA 1
ATOM 1224 C C . THR B 1 20 ? 8.877 26.981 -5.306 1.00 103.07 20 THR B C 1
ATOM 1225 O O . THR B 1 20 ? 8.579 28.100 -4.890 1.00 94.71 20 THR B O 1
ATOM 1229 N N . ALA B 1 21 ? 10.058 26.409 -5.100 1.00 96.35 21 ALA B N 1
ATOM 1230 C CA . ALA B 1 21 ? 11.128 27.041 -4.347 1.00 81.08 21 ALA B CA 1
ATOM 1231 C C . ALA B 1 21 ? 11.714 28.258 -5.063 1.00 92.11 21 ALA B C 1
ATOM 1232 O O . ALA B 1 21 ? 11.835 28.269 -6.290 1.00 100.30 21 ALA B O 1
ATOM 1234 N N . ASN B 1 22 ? 12.087 29.272 -4.283 1.00 92.61 22 ASN B N 1
ATOM 1235 C CA . ASN B 1 22 ? 12.663 30.505 -4.817 1.00 90.42 22 ASN B CA 1
ATOM 1236 C C . ASN B 1 22 ? 14.190 30.509 -4.734 1.00 84.15 22 ASN B C 1
ATOM 1237 O O . ASN B 1 22 ? 14.807 29.498 -4.412 1.00 76.61 22 ASN B O 1
ATOM 1242 N N . GLU B 1 23 ? 14.797 31.655 -5.025 1.00 89.70 23 GLU B N 1
ATOM 1243 C CA . GLU B 1 23 ? 16.247 31.770 -4.962 1.00 97.71 23 GLU B CA 1
ATOM 1244 C C . GLU B 1 23 ? 16.785 31.386 -3.585 1.00 93.72 23 GLU B C 1
ATOM 1245 O O . GLU B 1 23 ? 17.643 30.514 -3.460 1.00 89.22 23 GLU B O 1
ATOM 1251 N N . GLU B 1 24 ? 16.278 32.048 -2.551 1.00 93.59 24 GLU B N 1
ATOM 1252 C CA . GLU B 1 24 ? 16.728 31.785 -1.192 1.00 94.41 24 GLU B CA 1
ATOM 1253 C C . GLU B 1 24 ? 16.593 30.325 -0.787 1.00 95.81 24 GLU B C 1
ATOM 1254 O O . GLU B 1 24 ? 17.464 29.800 -0.102 1.00 91.58 24 GLU B O 1
ATOM 1260 N N . GLU B 1 25 ? 15.510 29.670 -1.201 1.00 99.99 25 GLU B N 1
ATOM 1261 C CA . GLU B 1 25 ? 15.316 28.260 -0.864 1.00 97.91 25 GLU B CA 1
ATOM 1262 C C . GLU B 1 25 ? 16.187 27.384 -1.773 1.00 90.21 25 GLU B C 1
ATOM 1263 O O . GLU B 1 25 ? 16.326 26.175 -1.552 1.00 68.42 25 GLU B O 1
ATOM 1269 N N . LYS B 1 26 ? 16.794 28.023 -2.775 1.00 99.76 26 LYS B N 1
ATOM 1270 C CA . LYS B 1 26 ? 17.673 27.347 -3.728 1.00 102.77 26 LYS B CA 1
ATOM 1271 C C . LYS B 1 26 ? 18.992 26.918 -3.100 1.00 90.30 26 LYS B C 1
ATOM 1272 O O . LYS B 1 26 ? 19.270 25.726 -3.020 1.00 77.56 26 LYS B O 1
ATOM 1278 N N . ASP B 1 27 ? 19.811 27.870 -2.656 1.00 93.64 27 ASP B N 1
ATOM 1279 C CA . ASP B 1 27 ? 21.083 27.488 -2.053 1.00 87.28 27 ASP B CA 1
ATOM 1280 C C . ASP B 1 27 ? 20.942 27.063 -0.601 1.00 69.90 27 ASP B C 1
ATOM 1281 O O . ASP B 1 27 ? 21.770 26.307 -0.102 1.00 78.89 27 ASP B O 1
ATOM 1286 N N . VAL B 1 28 ? 19.895 27.542 0.072 1.00 53.41 28 VAL B N 1
ATOM 1287 C CA . VAL B 1 28 ? 19.648 27.163 1.461 1.00 57.40 28 VAL B CA 1
ATOM 1288 C C . VAL B 1 28 ? 19.502 25.643 1.511 1.00 74.05 28 VAL B C 1
ATOM 1289 O O . VAL B 1 28 ? 19.459 25.051 2.584 1.00 82.92 28 VAL B O 1
ATOM 1293 N N . LEU B 1 29 ? 19.422 25.018 0.339 1.00 77.68 29 LEU B N 1
ATOM 1294 C CA . LEU B 1 29 ? 19.323 23.566 0.246 1.00 83.57 29 LEU B CA 1
ATOM 1295 C C . LEU B 1 29 ? 20.547 23.031 -0.509 1.00 92.80 29 LEU B C 1
ATOM 1296 O O . LEU B 1 29 ? 21.046 21.946 -0.206 1.00 102.73 29 LEU B O 1
ATOM 1301 N N . SER B 1 30 ? 21.030 23.794 -1.485 1.00 85.25 30 SER B N 1
ATOM 1302 C CA . SER B 1 30 ? 22.205 23.388 -2.246 1.00 85.86 30 SER B CA 1
ATOM 1303 C C . SER B 1 30 ? 23.323 23.033 -1.275 1.00 92.28 30 SER B C 1
ATOM 1304 O O . SER B 1 30 ? 23.890 21.942 -1.327 1.00 90.58 30 SER B O 1
ATOM 1307 N N . SER B 1 31 ? 23.631 23.965 -0.382 1.00 92.72 31 SER B N 1
ATOM 1308 C CA . SER B 1 31 ? 24.686 23.756 0.595 1.00 85.54 31 SER B CA 1
ATOM 1309 C C . SER B 1 31 ? 24.362 22.600 1.523 1.00 77.16 31 SER B C 1
ATOM 1310 O O . SER B 1 31 ? 25.247 21.822 1.866 1.00 82.65 31 SER B O 1
ATOM 1313 N N . ILE B 1 32 ? 23.096 22.482 1.919 1.00 78.57 32 ILE B N 1
ATOM 1314 C CA . ILE B 1 32 ? 22.677 21.399 2.809 1.00 88.62 32 ILE B CA 1
ATOM 1315 C C . ILE B 1 32 ? 23.178 20.059 2.269 1.00 104.75 32 ILE B C 1
ATOM 1316 O O . ILE B 1 32 ? 23.423 19.127 3.035 1.00 108.49 32 ILE B O 1
ATOM 1321 N N . VAL B 1 33 ? 23.332 19.965 0.951 1.00 104.56 33 VAL B N 1
ATOM 1322 C CA . VAL B 1 33 ? 23.798 18.729 0.333 1.00 96.46 33 VAL B CA 1
ATOM 1323 C C . VAL B 1 33 ? 25.313 18.695 0.156 1.00 84.87 33 VAL B C 1
ATOM 1324 O O . VAL B 1 33 ? 25.914 17.625 0.227 1.00 81.95 33 VAL B O 1
ATOM 1328 N N . ASP B 1 34 ? 25.934 19.851 -0.075 1.00 78.93 34 ASP B N 1
ATOM 1329 C CA . ASP B 1 34 ? 27.389 19.896 -0.226 1.00 84.58 34 ASP B CA 1
ATOM 1330 C C . ASP B 1 34 ? 27.973 19.401 1.096 1.00 92.25 34 ASP B C 1
ATOM 1331 O O . ASP B 1 34 ? 29.074 18.838 1.146 1.00 90.63 34 ASP B O 1
ATOM 1336 N N . GLY B 1 35 ? 27.213 19.635 2.164 1.00 90.49 35 GLY B N 1
ATOM 1337 C CA . GLY B 1 35 ? 27.622 19.226 3.492 1.00 89.47 35 GLY B CA 1
ATOM 1338 C C . GLY B 1 35 ? 27.301 17.769 3.752 1.00 92.31 35 GLY B C 1
ATOM 1339 O O . GLY B 1 35 ? 28.173 17.016 4.178 1.00 89.75 35 GLY B O 1
ATOM 1340 N N . LEU B 1 36 ? 26.054 17.368 3.510 1.00 99.46 36 LEU B N 1
ATOM 1341 C CA . LEU B 1 36 ? 25.668 15.976 3.714 1.00 97.98 36 LEU B CA 1
ATOM 1342 C C . LEU B 1 36 ? 26.596 15.122 2.862 1.00 110.55 36 LEU B C 1
ATOM 1343 O O . LEU B 1 36 ? 26.810 13.944 3.144 1.00 116.10 36 LEU B O 1
ATOM 1348 N N . LEU B 1 37 ? 27.147 15.739 1.819 1.00 113.96 37 LEU B N 1
ATOM 1349 C CA . LEU B 1 37 ? 28.083 15.074 0.919 1.00 112.51 37 LEU B CA 1
ATOM 1350 C C . LEU B 1 37 ? 29.433 15.030 1.626 1.00 103.61 37 LEU B C 1
ATOM 1351 O O . LEU B 1 37 ? 30.117 14.008 1.624 1.00 103.53 37 LEU B O 1
ATOM 1356 N N . ALA B 1 38 ? 29.798 16.152 2.240 1.00 98.33 38 ALA B N 1
ATOM 1357 C CA . ALA B 1 38 ? 31.060 16.272 2.960 1.00 86.37 38 ALA B CA 1
ATOM 1358 C C . ALA B 1 38 ? 31.095 15.419 4.229 1.00 73.98 38 ALA B C 1
ATOM 1359 O O . ALA B 1 38 ? 32.147 14.900 4.592 1.00 68.00 38 ALA B O 1
ATOM 1361 N N . LYS B 1 39 ? 29.956 15.276 4.903 1.00 67.88 39 LYS B N 1
ATOM 1362 C CA . LYS B 1 39 ? 29.893 14.478 6.127 1.00 70.04 39 LYS B CA 1
ATOM 1363 C C . LYS B 1 39 ? 30.112 12.998 5.818 1.00 80.76 39 LYS B C 1
ATOM 1364 O O . LYS B 1 39 ? 30.601 12.254 6.666 1.00 74.75 39 LYS B O 1
ATOM 1370 N N . GLN B 1 40 ? 29.747 12.580 4.604 1.00 92.86 40 GLN B N 1
ATOM 1371 C CA . GLN B 1 40 ? 29.916 11.193 4.162 1.00 97.22 40 GLN B CA 1
ATOM 1372 C C . GLN B 1 40 ? 31.388 10.915 3.880 1.00 98.36 40 GLN B C 1
ATOM 1373 O O . GLN B 1 40 ? 31.918 9.866 4.245 1.00 92.29 40 GLN B O 1
ATOM 1379 N N . GLU B 1 41 ? 32.027 11.872 3.211 1.00 108.46 41 GLU B N 1
ATOM 1380 C CA . GLU B 1 41 ? 33.433 11.791 2.829 1.00 117.40 41 GLU B CA 1
ATOM 1381 C C . GLU B 1 41 ? 34.379 11.694 4.022 1.00 124.91 41 GLU B C 1
ATOM 1382 O O . GLU B 1 41 ? 35.595 11.771 3.849 1.00 128.27 41 GLU B O 1
ATOM 1388 N N . ARG B 1 42 ? 33.831 11.536 5.224 1.00 128.48 42 ARG B N 1
ATOM 1389 C CA . ARG B 1 42 ? 34.657 11.439 6.426 1.00 126.39 42 ARG B CA 1
ATOM 1390 C C . ARG B 1 42 ? 33.828 11.403 7.704 1.00 126.81 42 ARG B C 1
ATOM 1391 O O . ARG B 1 42 ? 32.921 12.213 7.893 1.00 126.06 42 ARG B O 1
ATOM 1399 N N . ARG B 1 43 ? 34.157 10.468 8.588 1.00 129.75 43 ARG B N 1
ATOM 1400 C CA . ARG B 1 43 ? 33.442 10.339 9.848 1.00 134.40 43 ARG B CA 1
ATOM 1401 C C . ARG B 1 43 ? 33.941 11.380 10.842 1.00 129.93 43 ARG B C 1
ATOM 1402 O O . ARG B 1 43 ? 34.679 12.296 10.476 1.00 130.41 43 ARG B O 1
ATOM 1410 N N . TYR B 1 44 ? 33.535 11.225 12.098 1.00 125.42 44 TYR B N 1
ATOM 1411 C CA . TYR B 1 44 ? 33.912 12.135 13.178 1.00 120.77 44 TYR B CA 1
ATOM 1412 C C . TYR B 1 44 ? 33.214 13.492 13.081 1.00 112.88 44 TYR B C 1
ATOM 1413 O O . TYR B 1 44 ? 33.202 14.265 14.042 1.00 115.78 44 TYR B O 1
ATOM 1422 N N . ALA B 1 45 ? 32.623 13.770 11.923 1.00 104.35 45 ALA B N 1
ATOM 1423 C CA . ALA B 1 45 ? 31.907 15.020 11.708 1.00 94.90 45 ALA B CA 1
ATOM 1424 C C . ALA B 1 45 ? 30.468 14.850 12.196 1.00 93.76 45 ALA B C 1
ATOM 1425 O O . ALA B 1 45 ? 29.868 13.787 12.025 1.00 97.67 45 ALA B O 1
ATOM 1427 N N . THR B 1 46 ? 29.920 15.893 12.813 1.00 88.94 46 THR B N 1
ATOM 1428 C CA . THR B 1 46 ? 28.552 15.842 13.324 1.00 90.95 46 THR B CA 1
ATOM 1429 C C . THR B 1 46 ? 27.595 16.564 12.372 1.00 96.01 46 THR B C 1
ATOM 1430 O O . THR B 1 46 ? 28.028 17.367 11.546 1.00 102.16 46 THR B O 1
ATOM 1434 N N . TYR B 1 47 ? 26.299 16.280 12.488 1.00 92.98 47 TYR B N 1
ATOM 1435 C CA . TYR B 1 47 ? 25.302 16.902 11.618 1.00 94.57 47 TYR B CA 1
ATOM 1436 C C . TYR B 1 47 ? 25.232 18.418 11.709 1.00 88.63 47 TYR B C 1
ATOM 1437 O O . TYR B 1 47 ? 25.544 19.110 10.741 1.00 86.77 47 TYR B O 1
ATOM 1446 N N . LEU B 1 48 ? 24.830 18.930 12.870 1.00 81.81 48 LEU B N 1
ATOM 1447 C CA . LEU B 1 48 ? 24.708 20.373 13.078 1.00 80.81 48 LEU B CA 1
ATOM 1448 C C . LEU B 1 48 ? 25.869 21.204 12.529 1.00 77.67 48 LEU B C 1
ATOM 1449 O O . LEU B 1 48 ? 25.689 22.360 12.139 1.00 69.65 48 LEU B O 1
ATOM 1454 N N . ALA B 1 49 ? 27.056 20.614 12.505 1.00 75.21 49 ALA B N 1
ATOM 1455 C CA . ALA B 1 49 ? 28.236 21.306 12.026 1.00 65.82 49 ALA B CA 1
ATOM 1456 C C . ALA B 1 49 ? 28.439 21.045 10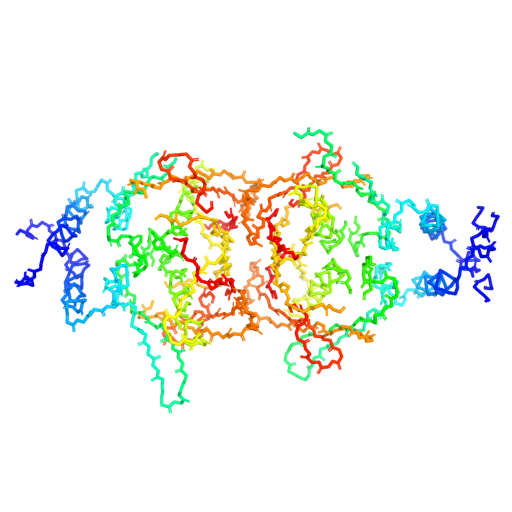.546 1.00 71.87 49 ALA B C 1
ATOM 1457 O O . ALA B 1 49 ? 29.104 21.816 9.842 1.00 72.03 49 ALA B O 1
ATOM 1459 N N . SER B 1 50 ? 27.854 19.951 10.078 1.00 67.49 50 SER B N 1
ATOM 1460 C CA . SER B 1 50 ? 27.987 19.560 8.687 1.00 70.61 50 SER B CA 1
ATOM 1461 C C . SER B 1 50 ? 27.241 20.484 7.725 1.00 70.56 50 SER B C 1
ATOM 1462 O O . SER B 1 50 ? 27.794 20.903 6.696 1.00 58.76 50 SER B O 1
ATOM 1465 N N . LEU B 1 51 ? 25.994 20.806 8.067 1.00 73.81 51 LEU B N 1
ATOM 1466 C CA . LEU B 1 51 ? 25.164 21.681 7.249 1.00 77.38 51 LEU B CA 1
ATOM 1467 C C . LEU B 1 51 ? 25.628 23.139 7.267 1.00 80.52 51 LEU B C 1
ATOM 1468 O O . LEU B 1 51 ? 25.799 23.744 6.206 1.00 78.08 51 LEU B O 1
ATOM 1473 N N . THR B 1 52 ? 25.832 23.701 8.460 1.00 78.64 52 THR B N 1
ATOM 1474 C CA . THR B 1 52 ? 26.290 25.089 8.585 1.00 71.33 52 THR B CA 1
ATOM 1475 C C . THR B 1 52 ? 27.698 25.186 8.013 1.00 66.50 52 THR B C 1
ATOM 1476 O O . THR B 1 52 ? 28.176 26.264 7.661 1.00 74.85 52 THR B O 1
ATOM 1480 N N . GLN B 1 53 ? 28.361 24.043 7.927 1.00 65.67 53 GLN B N 1
ATOM 1481 C CA . GLN B 1 53 ? 29.693 23.999 7.366 1.00 73.60 53 GLN B CA 1
ATOM 1482 C C . GLN B 1 53 ? 30.695 24.780 8.202 1.00 74.39 53 GLN B C 1
ATOM 1483 O O . GLN B 1 53 ? 31.466 25.582 7.669 1.00 65.34 53 GLN B O 1
ATOM 1489 N N . ILE B 1 54 ? 30.679 24.553 9.515 1.00 77.35 54 ILE B N 1
ATOM 1490 C CA . ILE B 1 54 ? 31.618 25.236 10.394 1.00 73.84 54 ILE B CA 1
ATOM 1491 C C . ILE B 1 54 ? 32.968 24.530 10.254 1.00 64.44 54 ILE B C 1
ATOM 1492 O O . ILE B 1 54 ? 33.272 23.560 10.949 1.00 72.37 54 ILE B O 1
ATOM 1497 N N . GLU B 1 55 ? 33.761 25.025 9.315 1.00 59.55 55 GLU B N 1
ATOM 1498 C CA . GLU B 1 55 ? 35.070 24.465 9.038 1.00 68.77 55 GLU B CA 1
ATOM 1499 C C . GLU B 1 55 ? 36.081 24.890 10.100 1.00 68.81 55 GLU B C 1
ATOM 1500 O O . GLU B 1 55 ? 36.268 26.078 10.356 1.00 71.62 55 GLU B O 1
ATOM 1506 N N . SER B 1 56 ? 36.725 23.908 10.719 1.00 71.18 56 SER B N 1
ATOM 1507 C CA . SER B 1 56 ? 37.732 24.175 11.736 1.00 73.76 56 SER B CA 1
ATOM 1508 C C . SER B 1 56 ? 39.059 24.122 11.002 1.00 75.53 56 SER B C 1
ATOM 1509 O O . SER B 1 56 ? 39.254 23.272 10.133 1.00 77.29 56 SER B O 1
ATOM 1512 N N . GLN B 1 57 ? 39.969 25.026 11.344 1.00 72.32 57 GLN B N 1
ATOM 1513 C CA . GLN B 1 57 ? 41.260 25.067 10.672 1.00 76.75 57 GLN B CA 1
ATOM 1514 C C . GLN B 1 57 ? 42.435 25.487 11.551 1.00 84.43 57 GLN B C 1
ATOM 1515 O O . GLN B 1 57 ? 42.261 25.987 12.664 1.00 85.52 57 GLN B O 1
ATOM 1521 N N . GLU B 1 58 ? 43.639 25.270 11.032 1.00 90.59 58 GLU B N 1
ATOM 1522 C CA . GLU B 1 58 ? 44.864 25.618 11.737 1.00 91.27 58 GLU B CA 1
ATOM 1523 C C . GLU B 1 58 ? 45.810 26.361 10.803 1.00 102.78 58 GLU B C 1
ATOM 1524 O O . GLU B 1 58 ? 46.134 25.870 9.723 1.00 103.92 58 GLU B O 1
ATOM 1530 N N . ARG B 1 59 ? 46.254 27.543 11.220 1.00 114.41 59 ARG B N 1
ATOM 1531 C CA . ARG B 1 59 ? 47.166 28.338 10.404 1.00 126.03 59 ARG B CA 1
ATOM 1532 C C . ARG B 1 59 ? 48.589 27.785 10.412 1.00 130.71 59 ARG B C 1
ATOM 1533 O O . ARG B 1 59 ? 48.897 26.831 11.128 1.00 130.97 59 ARG B O 1
ATOM 1541 N N . GLU B 1 60 ? 49.450 28.389 9.599 1.00 135.82 60 GLU B N 1
ATOM 1542 C CA . GLU B 1 60 ? 50.842 27.970 9.503 1.00 143.13 60 GLU B CA 1
ATOM 1543 C C . GLU B 1 60 ? 51.597 28.312 10.788 1.00 138.16 60 GLU B C 1
ATOM 1544 O O . GLU B 1 60 ? 52.782 28.001 10.921 1.00 134.95 60 GLU B O 1
ATOM 1550 N N . ASP B 1 61 ? 50.902 28.948 11.729 1.00 134.45 61 ASP B N 1
ATOM 1551 C CA . ASP B 1 61 ? 51.503 29.343 13.000 1.00 129.60 61 ASP B CA 1
ATOM 1552 C C . ASP B 1 61 ? 51.203 28.328 14.098 1.00 123.60 61 ASP B C 1
ATOM 1553 O O . ASP B 1 61 ? 51.831 28.340 15.158 1.00 120.23 61 ASP B O 1
ATOM 1558 N N . GLY B 1 62 ? 50.236 27.454 13.841 1.00 116.53 62 GLY B N 1
ATOM 1559 C CA . GLY B 1 62 ? 49.859 26.461 14.826 1.00 107.99 62 GLY B CA 1
ATOM 1560 C C . GLY B 1 62 ? 48.583 26.901 15.508 1.00 103.45 62 GLY B C 1
ATOM 1561 O O . GLY B 1 62 ? 48.009 26.173 16.315 1.00 103.99 62 GLY B O 1
ATOM 1562 N N . ARG B 1 63 ? 48.142 28.109 15.173 1.00 101.39 63 ARG B N 1
ATOM 1563 C CA . ARG B 1 63 ? 46.923 28.691 15.726 1.00 97.65 63 ARG B CA 1
ATOM 1564 C C . ARG B 1 63 ? 45.729 27.813 15.350 1.00 90.36 63 ARG B C 1
ATOM 1565 O O . ARG B 1 63 ? 45.870 26.858 14.587 1.00 93.54 63 ARG B O 1
ATOM 1573 N N . PHE B 1 64 ? 44.556 28.141 15.879 1.00 79.33 64 PHE B N 1
ATOM 1574 C CA . PHE B 1 64 ? 43.337 27.391 15.577 1.00 75.55 64 PHE B CA 1
ATOM 1575 C C . PHE B 1 64 ? 42.126 28.327 15.539 1.00 74.24 64 PHE B C 1
ATOM 1576 O O . PHE B 1 64 ? 41.992 29.226 16.374 1.00 74.27 64 PHE B O 1
ATOM 1584 N N . GLU B 1 65 ? 41.242 28.121 14.570 1.00 67.36 65 GLU B N 1
ATOM 1585 C CA . GLU B 1 65 ? 40.048 28.948 14.483 1.00 69.19 65 GLU B CA 1
ATOM 1586 C C . GLU B 1 65 ? 38.941 28.254 13.718 1.00 64.56 65 GLU B C 1
ATOM 1587 O O . GLU B 1 65 ? 39.196 27.520 12.769 1.00 60.18 65 GLU B O 1
ATOM 1593 N N . VAL B 1 66 ? 37.708 28.485 14.160 1.00 67.35 66 VAL B N 1
ATOM 1594 C CA . VAL B 1 66 ? 36.530 27.891 13.546 1.00 67.45 66 VAL B CA 1
ATOM 1595 C C . VAL B 1 66 ? 35.671 28.988 12.932 1.00 77.13 66 VAL B C 1
ATOM 1596 O O . VAL B 1 66 ? 34.756 29.503 13.570 1.00 85.49 66 VAL B O 1
ATOM 1600 N N . ARG B 1 67 ? 35.987 29.356 11.696 1.00 75.96 67 ARG B N 1
ATOM 1601 C CA . ARG B 1 67 ? 35.247 30.388 10.980 1.00 72.94 67 ARG B CA 1
ATOM 1602 C C . ARG B 1 67 ? 34.180 29.691 10.144 1.00 54.60 67 ARG B C 1
ATOM 1603 O O . ARG B 1 67 ? 34.280 28.497 9.911 1.00 47.30 67 ARG B O 1
ATOM 1611 N N . LEU B 1 68 ? 33.146 30.418 9.728 1.00 56.30 68 LEU B N 1
ATOM 1612 C CA . LEU B 1 68 ? 32.078 29.830 8.912 1.00 71.50 68 LEU B CA 1
ATOM 1613 C C . LEU B 1 68 ? 31.414 30.897 8.053 1.00 84.44 68 LEU B C 1
ATOM 1614 O O . LEU B 1 68 ? 31.149 32.005 8.524 1.00 92.85 68 LEU B O 1
ATOM 1619 N N . PRO B 1 69 ? 31.144 30.582 6.777 1.00 81.82 69 PRO B N 1
ATOM 1620 C CA . PRO B 1 69 ? 30.497 31.580 5.920 1.00 73.57 69 PRO B CA 1
ATOM 1621 C C . PRO B 1 69 ? 29.026 31.753 6.299 1.00 64.37 69 PRO B C 1
ATOM 1622 O O . PRO B 1 69 ? 28.345 30.781 6.644 1.00 60.18 69 PRO B O 1
ATOM 1626 N N . ILE B 1 70 ? 28.552 32.997 6.252 1.00 63.20 70 ILE B N 1
ATOM 1627 C CA . ILE B 1 70 ? 27.159 33.297 6.578 1.00 67.15 70 ILE B CA 1
ATOM 1628 C C . ILE B 1 70 ? 26.257 33.063 5.361 1.00 70.28 70 ILE B C 1
ATOM 1629 O O . ILE B 1 70 ? 26.559 33.465 4.233 1.00 57.32 70 ILE B O 1
ATOM 1634 N N . GLY B 1 71 ? 25.146 32.396 5.615 1.00 78.96 71 GLY B N 1
ATOM 1635 C CA . GLY B 1 71 ? 24.196 32.114 4.569 1.00 83.65 71 GLY B CA 1
ATOM 1636 C C . GLY B 1 71 ? 22.824 32.295 5.170 1.00 80.69 71 GLY B C 1
ATOM 1637 O O . GLY B 1 71 ? 22.653 32.163 6.388 1.00 73.23 71 GLY B O 1
ATOM 1638 N N . PRO B 1 72 ? 21.821 32.602 4.341 1.00 77.00 72 PRO B N 1
ATOM 1639 C CA . PRO B 1 72 ? 20.455 32.798 4.825 1.00 77.35 72 PRO B CA 1
ATOM 1640 C C . PRO B 1 72 ? 20.052 31.717 5.817 1.00 74.78 72 PRO B C 1
ATOM 1641 O O . PRO B 1 72 ? 19.200 31.936 6.688 1.00 80.11 72 PRO B O 1
ATOM 1645 N N . LEU B 1 73 ? 20.682 30.554 5.685 1.00 66.55 73 LEU B N 1
ATOM 1646 C CA . LEU B 1 73 ? 20.399 29.423 6.557 1.00 74.60 73 LEU B CA 1
ATOM 1647 C C . LEU B 1 73 ? 20.581 29.748 8.045 1.00 82.41 73 LEU B C 1
ATOM 1648 O O . LEU B 1 73 ? 19.772 29.335 8.888 1.00 82.33 73 LEU B O 1
ATOM 1653 N N . VAL B 1 74 ? 21.624 30.515 8.355 1.00 83.76 74 VAL B N 1
ATOM 1654 C CA . VAL B 1 74 ? 21.948 30.873 9.736 1.00 73.23 74 VAL B CA 1
ATOM 1655 C C . VAL B 1 74 ? 21.364 32.167 10.316 1.00 69.41 74 VAL B C 1
ATOM 1656 O O . VAL B 1 74 ? 21.534 32.446 11.507 1.00 49.92 74 VAL B O 1
ATOM 1660 N N . ASN B 1 75 ? 20.678 32.953 9.495 1.00 80.88 75 ASN B N 1
ATOM 1661 C CA . ASN B 1 75 ? 20.113 34.206 9.981 1.00 80.67 75 ASN B CA 1
ATOM 1662 C C . ASN B 1 75 ? 18.784 34.030 10.696 1.00 88.65 75 ASN B C 1
ATOM 1663 O O . ASN B 1 75 ? 18.240 32.926 10.753 1.00 88.96 75 ASN B O 1
ATOM 1668 N N . ASN B 1 76 ? 18.280 35.126 11.255 1.00 93.54 76 ASN B N 1
ATOM 1669 C CA . ASN B 1 76 ? 17.002 35.129 11.967 1.00 93.33 76 ASN B CA 1
ATOM 1670 C C . ASN B 1 76 ? 16.089 36.198 11.353 1.00 91.08 76 ASN B C 1
ATOM 1671 O O . ASN B 1 76 ? 16.491 36.895 10.414 1.00 91.43 76 ASN B O 1
ATOM 1676 N N . PRO B 1 77 ? 14.846 36.332 11.854 1.00 88.99 77 PRO B N 1
ATOM 1677 C CA . PRO B 1 77 ? 13.953 37.348 11.287 1.00 90.46 77 PRO B CA 1
ATOM 1678 C C . PRO B 1 77 ? 14.486 38.785 11.379 1.00 100.30 77 PRO B C 1
ATOM 1679 O O . PRO B 1 77 ? 13.843 39.724 10.904 1.00 108.91 77 PRO B O 1
ATOM 1683 N N . LEU B 1 78 ? 15.657 38.951 11.990 1.00 95.63 78 LEU B N 1
ATOM 1684 C CA . LEU B 1 78 ? 16.291 40.264 1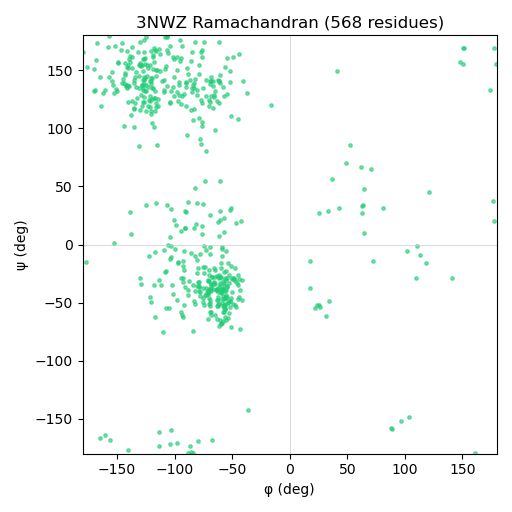2.116 1.00 92.34 78 LEU B CA 1
ATOM 1685 C C . LEU B 1 78 ? 17.438 40.338 11.103 1.00 98.16 78 LEU B C 1
ATOM 1686 O O . LEU B 1 78 ? 18.221 41.291 11.092 1.00 95.44 78 LEU B O 1
ATOM 1691 N N . ASN B 1 79 ? 17.513 39.302 10.264 1.00 106.05 79 ASN B N 1
ATOM 1692 C CA . ASN B 1 79 ? 18.502 39.170 9.192 1.00 109.30 79 ASN B CA 1
ATOM 1693 C C . ASN B 1 79 ? 19.964 39.122 9.619 1.00 109.65 79 ASN B C 1
ATOM 1694 O O . ASN B 1 79 ? 20.861 39.406 8.822 1.00 115.79 79 ASN B O 1
ATOM 1707 N N . VAL B 1 81 ? 22.970 36.712 11.797 1.00 78.04 81 VAL B N 1
ATOM 1708 C CA . VAL B 1 81 ? 23.204 35.330 12.190 1.00 70.80 81 VAL B CA 1
ATOM 1709 C C . VAL B 1 81 ? 22.552 35.048 13.535 1.00 66.12 81 VAL B C 1
ATOM 1710 O O . VAL B 1 81 ? 22.465 35.921 14.392 1.00 69.42 81 VAL B O 1
ATOM 1714 N N . HIS B 1 82 ? 22.078 33.823 13.703 1.00 61.31 82 HIS B N 1
ATOM 1715 C CA . HIS B 1 82 ? 21.421 33.420 14.933 1.00 61.70 82 HIS B CA 1
ATOM 1716 C C . HIS B 1 82 ? 22.374 33.423 16.104 1.00 60.29 82 HIS B C 1
ATOM 1717 O O . HIS B 1 82 ? 23.444 32.819 16.035 1.00 55.34 82 HIS B O 1
ATOM 1724 N N . GLY B 1 83 ? 21.979 34.096 17.180 1.00 56.28 83 GLY B N 1
ATOM 1725 C CA . GLY B 1 83 ? 22.814 34.137 18.366 1.00 53.57 83 GLY B CA 1
ATOM 1726 C C . GLY B 1 83 ? 23.134 32.717 18.782 1.00 48.84 83 GLY B C 1
ATOM 1727 O O . GLY B 1 83 ? 24.237 32.417 19.240 1.00 47.34 83 GLY B O 1
ATOM 1728 N N . GLY B 1 84 ? 22.154 31.839 18.597 1.00 49.70 84 GLY B N 1
ATOM 1729 C CA . GLY B 1 84 ? 22.330 30.442 18.942 1.00 38.97 84 GLY B CA 1
ATOM 1730 C C . GLY B 1 84 ? 23.373 29.746 18.085 1.00 35.48 84 GLY B C 1
ATOM 1731 O O . GLY B 1 84 ? 24.058 28.832 18.548 1.00 33.45 84 GLY B O 1
ATOM 1732 N N . ILE B 1 85 ? 23.489 30.157 16.829 1.00 38.83 85 ILE B N 1
ATOM 1733 C CA . ILE B 1 85 ? 24.471 29.542 15.952 1.00 43.52 85 ILE B CA 1
ATOM 1734 C C . ILE B 1 85 ? 25.835 30.134 16.262 1.00 39.05 85 ILE B C 1
ATOM 1735 O O . ILE B 1 85 ? 26.856 29.465 16.158 1.00 44.22 85 ILE B O 1
ATOM 1740 N N . THR B 1 86 ? 25.852 31.395 16.664 1.00 40.85 86 THR B N 1
ATOM 1741 C CA . THR B 1 86 ? 27.106 32.019 17.037 1.00 42.16 86 THR B CA 1
ATOM 1742 C C . THR B 1 86 ? 27.511 31.293 18.328 1.00 39.67 86 THR B C 1
ATOM 1743 O O . THR B 1 86 ? 28.689 30.998 18.553 1.00 28.52 86 THR B O 1
ATOM 1747 N N . ALA B 1 87 ? 26.519 30.979 19.158 1.00 37.98 87 ALA B N 1
ATOM 1748 C CA . ALA B 1 87 ? 26.790 30.275 20.403 1.00 40.50 87 ALA B CA 1
ATOM 1749 C C . ALA B 1 87 ? 27.517 28.974 20.076 1.00 40.08 87 ALA B C 1
ATOM 1750 O O . ALA B 1 87 ? 28.586 28.687 20.630 1.00 44.92 87 ALA B O 1
ATOM 1752 N N . THR B 1 88 ? 26.925 28.195 19.170 1.00 46.16 88 THR B N 1
ATOM 1753 C CA . THR B 1 88 ? 27.473 26.914 18.733 1.00 53.43 88 THR B CA 1
ATOM 1754 C C . THR B 1 88 ? 28.880 27.045 18.151 1.00 57.93 88 THR B C 1
ATOM 1755 O O . THR B 1 88 ? 29.733 26.178 18.357 1.00 49.23 88 THR B O 1
ATOM 1759 N N . LEU B 1 89 ? 29.117 28.122 17.411 1.00 46.24 89 LEU B N 1
ATOM 1760 C CA . LEU B 1 89 ? 30.429 28.342 16.831 1.00 43.16 89 LEU B CA 1
ATOM 1761 C C . LEU B 1 89 ? 31.441 28.475 17.967 1.00 45.21 89 LEU B C 1
ATOM 1762 O O . LEU B 1 89 ? 32.463 27.778 18.007 1.00 41.14 89 LEU B O 1
ATOM 1767 N N . LEU B 1 90 ? 31.155 29.368 18.904 1.00 45.37 90 LEU B N 1
ATOM 1768 C CA . LEU B 1 90 ? 32.059 29.552 20.027 1.00 42.63 90 LEU B CA 1
ATOM 1769 C C . LEU B 1 90 ? 32.220 28.265 20.824 1.00 41.61 90 LEU B C 1
ATOM 1770 O O . LEU B 1 90 ? 33.325 27.917 21.237 1.00 45.42 90 LEU B O 1
ATOM 1775 N N . ASP B 1 91 ? 31.115 27.559 21.034 1.00 34.15 91 ASP B N 1
ATOM 1776 C CA . ASP B 1 91 ? 31.152 26.324 21.793 1.00 41.35 91 ASP B CA 1
ATOM 1777 C C . ASP B 1 91 ? 32.097 25.327 21.154 1.00 45.46 91 ASP B C 1
ATOM 1778 O O . ASP B 1 91 ? 32.810 24.609 21.845 1.00 44.97 91 ASP B O 1
ATOM 1783 N N . THR B 1 92 ? 32.100 25.290 19.827 1.00 41.97 92 THR B N 1
ATOM 1784 C CA . THR B 1 92 ? 32.959 24.376 19.093 1.00 42.17 92 THR B CA 1
ATOM 1785 C C . THR B 1 92 ? 34.428 24.745 19.228 1.00 40.34 92 THR B C 1
ATOM 1786 O O . THR B 1 92 ? 35.224 23.949 19.697 1.00 41.96 92 THR B O 1
ATOM 1790 N N . ALA B 1 93 ? 34.790 25.955 18.829 1.00 36.19 93 ALA B N 1
ATOM 1791 C CA . ALA B 1 93 ? 36.176 26.370 18.945 1.00 33.12 93 ALA B CA 1
ATOM 1792 C C . ALA B 1 93 ? 36.683 26.012 20.332 1.00 25.13 93 ALA B C 1
ATOM 1793 O O . ALA B 1 93 ? 37.814 25.540 20.484 1.00 28.13 93 ALA B O 1
ATOM 1803 N N . GLY B 1 95 ? 35.259 23.761 22.480 1.00 37.62 95 GLY B N 1
ATOM 1804 C CA . GLY B 1 95 ? 35.196 22.327 22.693 1.00 39.29 95 GLY B CA 1
ATOM 1805 C C . GLY B 1 95 ? 36.356 21.598 22.049 1.00 37.42 95 GLY B C 1
ATOM 1806 O O . GLY B 1 95 ? 37.080 20.853 22.694 1.00 37.36 95 GLY B O 1
ATOM 1807 N N . GLN B 1 96 ? 36.538 21.824 20.758 1.00 40.11 96 GLN B N 1
ATOM 1808 C CA . GLN B 1 96 ? 37.607 21.181 20.017 1.00 40.24 96 GLN B CA 1
ATOM 1809 C C . GLN B 1 96 ? 38.973 21.544 20.571 1.00 41.39 96 GLN B C 1
ATOM 1810 O O . GLN B 1 96 ? 39.898 20.733 20.560 1.00 47.57 96 GLN B O 1
ATOM 1824 N N . VAL B 1 98 ? 39.606 22.338 23.814 1.00 33.18 98 VAL B N 1
ATOM 1825 C CA . VAL B 1 98 ? 39.739 21.588 25.066 1.00 29.71 98 VAL B CA 1
ATOM 1826 C C . VAL B 1 98 ? 40.162 20.143 24.798 1.00 39.54 98 VAL B C 1
ATOM 1827 O O . VAL B 1 98 ? 41.138 19.661 25.392 1.00 36.49 98 VAL B O 1
ATOM 1831 N N . ASN B 1 99 ? 39.433 19.455 23.916 1.00 35.36 99 ASN B N 1
ATOM 1832 C CA . ASN B 1 99 ? 39.744 18.052 23.597 1.00 45.84 99 ASN B CA 1
ATOM 1833 C C . ASN B 1 99 ? 41.196 17.839 23.186 1.00 48.29 99 ASN B C 1
ATOM 1834 O O . ASN B 1 99 ? 41.771 16.794 23.472 1.00 53.08 99 ASN B O 1
ATOM 1839 N N . ARG B 1 100 ? 41.784 18.828 22.519 1.00 51.81 100 ARG B N 1
ATOM 1840 C CA . ARG B 1 100 ? 43.170 18.733 22.102 1.00 49.80 100 ARG B CA 1
ATOM 1841 C C . ARG B 1 100 ? 44.105 18.557 23.298 1.00 40.40 100 ARG B C 1
ATOM 1842 O O . ARG B 1 100 ? 45.056 17.779 23.231 1.00 46.72 100 ARG B O 1
ATOM 1850 N N . GLN B 1 101 ? 43.832 19.271 24.394 1.00 27.52 101 GLN B N 1
ATOM 1851 C CA . GLN B 1 101 ? 44.667 19.194 25.599 1.00 35.61 101 GLN B CA 1
ATOM 1852 C C . GLN B 1 101 ? 44.469 17.916 26.404 1.00 37.20 101 GLN B C 1
ATOM 1853 O O . GLN B 1 101 ? 45.124 17.714 27.411 1.00 36.79 101 GLN B O 1
ATOM 1859 N N . LEU B 1 102 ? 43.575 17.049 25.957 1.00 46.57 102 LEU B N 1
ATOM 1860 C CA . LEU B 1 102 ? 43.300 15.813 26.673 1.00 36.30 102 LEU B CA 1
ATOM 1861 C C . LEU B 1 102 ? 44.039 14.596 26.111 1.00 35.97 102 LEU B C 1
ATOM 1862 O O . LEU B 1 102 ? 44.350 14.541 24.917 1.00 46.08 102 LEU B O 1
ATOM 1867 N N . PRO B 1 103 ? 44.361 13.619 26.976 1.00 24.61 103 PRO B N 1
ATOM 1868 C CA . PRO B 1 103 ? 45.056 12.397 26.563 1.00 29.79 103 PRO B CA 1
ATOM 1869 C C . PRO B 1 103 ? 44.274 11.738 25.415 1.00 40.28 103 PRO B C 1
ATOM 1870 O O . PRO B 1 103 ? 43.092 12.021 25.226 1.00 30.19 103 PRO B O 1
ATOM 1874 N N . ASP B 1 104 ? 44.919 10.863 24.651 1.00 40.76 104 ASP B N 1
ATOM 1875 C CA . ASP B 1 104 ? 44.230 10.218 23.550 1.00 38.05 104 ASP B CA 1
ATOM 1876 C C . ASP B 1 104 ? 43.100 9.300 24.009 1.00 39.69 104 ASP B C 1
ATOM 1877 O O . ASP B 1 104 ? 43.290 8.414 24.850 1.00 43.48 104 ASP B O 1
ATOM 1882 N N . GLY B 1 105 ? 41.919 9.528 23.442 1.00 33.89 105 GLY B N 1
ATOM 1883 C CA . GLY B 1 105 ? 40.753 8.737 23.793 1.00 32.98 105 GLY B CA 1
ATOM 1884 C C . GLY B 1 105 ? 39.731 9.528 24.597 1.00 28.82 105 GLY B C 1
ATOM 1885 O O . GLY B 1 105 ? 38.521 9.276 24.531 1.00 28.48 105 GLY B O 1
ATOM 1886 N N . GLN B 1 106 ? 40.216 10.506 25.345 1.00 31.72 106 GLN B N 1
ATOM 1887 C CA . GLN B 1 106 ? 39.346 11.320 26.172 1.00 44.25 106 GLN B CA 1
ATOM 1888 C C . GLN B 1 106 ? 38.568 12.426 25.451 1.00 44.84 106 GLN B C 1
ATOM 1889 O O . GLN B 1 106 ? 38.983 12.938 24.398 1.00 39.82 106 GLN B O 1
ATOM 1895 N N . SER B 1 107 ? 37.432 12.790 26.041 1.00 46.29 107 SER B N 1
ATOM 1896 C CA . SER B 1 107 ? 36.556 13.831 25.507 1.00 45.49 107 SER B CA 1
ATOM 1897 C C . SER B 1 107 ? 36.039 14.711 26.626 1.00 50.03 107 SER B C 1
ATOM 1898 O O . SER B 1 107 ? 35.983 14.295 27.795 1.00 45.13 107 SER B O 1
ATOM 1901 N N . ALA B 1 108 ? 35.648 15.928 26.261 1.00 52.92 108 ALA B N 1
ATOM 1902 C CA . ALA B 1 108 ? 35.105 16.875 27.228 1.00 36.90 108 ALA B CA 1
ATOM 1903 C C . ALA B 1 108 ? 33.693 17.282 26.806 1.00 36.93 108 ALA B C 1
ATOM 1904 O O . ALA B 1 108 ? 33.331 17.177 25.633 1.00 46.18 108 ALA B O 1
ATOM 1906 N N . VAL B 1 109 ? 32.886 17.687 27.783 1.00 37.65 109 VAL B N 1
ATOM 1907 C CA . VAL B 1 109 ? 31.532 18.145 27.521 1.00 42.02 109 VAL B CA 1
ATOM 1908 C C . VAL B 1 109 ? 31.395 19.517 28.146 1.00 45.35 109 VAL B C 1
ATOM 1909 O O . VAL B 1 109 ? 31.965 19.791 29.200 1.00 35.84 109 VAL B O 1
ATOM 1913 N N . THR B 1 110 ? 30.656 20.385 27.470 1.00 42.83 110 THR B N 1
ATOM 1914 C CA . THR B 1 110 ? 30.438 21.744 27.927 1.00 32.87 110 THR B CA 1
ATOM 1915 C C . THR B 1 110 ? 29.560 21.775 29.176 1.00 31.64 110 THR B C 1
ATOM 1916 O O . THR B 1 110 ? 28.435 21.277 29.166 1.00 31.57 110 THR B O 1
ATOM 1920 N N . SER B 1 111 ? 30.091 22.363 30.241 1.00 36.03 111 SER B N 1
ATOM 1921 C CA . SER B 1 111 ? 29.383 22.497 31.512 1.00 37.81 111 SER B CA 1
ATOM 1922 C C . SER B 1 111 ? 28.615 23.815 31.594 1.00 34.66 111 SER B C 1
ATOM 1923 O O . SER B 1 111 ? 27.412 23.819 31.896 1.00 27.13 111 SER B O 1
ATOM 1926 N N . GLU B 1 112 ? 29.306 24.928 31.340 1.00 42.91 112 GLU B N 1
ATOM 1927 C CA . GLU B 1 112 ? 28.693 26.267 31.365 1.00 42.91 112 GLU B CA 1
ATOM 1928 C C . GLU B 1 112 ? 29.144 27.079 30.148 1.00 33.32 112 GLU B C 1
ATOM 1929 O O . GLU B 1 112 ? 30.309 27.020 29.749 1.00 32.19 112 GLU B O 1
ATOM 1935 N N . LEU B 1 113 ? 28.234 27.860 29.584 1.00 39.02 113 LEU B N 1
ATOM 1936 C CA . LEU B 1 113 ? 28.561 28.702 28.441 1.00 47.00 113 LEU B CA 1
ATOM 1937 C C . LEU B 1 113 ? 27.984 30.107 28.656 1.00 47.56 113 LEU B C 1
ATOM 1938 O O . LEU B 1 113 ? 26.774 30.255 28.841 1.00 54.19 113 LEU B O 1
ATOM 1943 N N . ASN B 1 114 ? 28.846 31.127 28.644 1.00 36.99 114 ASN B N 1
ATOM 1944 C CA . ASN B 1 114 ? 28.396 32.510 28.792 1.00 50.17 114 ASN B CA 1
ATOM 1945 C C . ASN B 1 114 ? 28.888 33.361 27.626 1.00 44.71 114 ASN B C 1
ATOM 1946 O O . ASN B 1 114 ? 30.093 33.581 27.444 1.00 29.14 114 ASN B O 1
ATOM 1951 N N . ILE B 1 115 ? 27.922 33.840 26.848 1.00 38.61 115 ILE B N 1
ATOM 1952 C CA . ILE B 1 115 ? 28.168 34.622 25.651 1.00 33.12 115 ILE B CA 1
ATOM 1953 C C . ILE B 1 115 ? 27.778 36.084 25.800 1.00 44.12 115 ILE B C 1
ATOM 1954 O O . ILE B 1 115 ? 26.756 36.400 26.409 1.00 52.52 115 ILE B O 1
ATOM 1959 N N . HIS B 1 116 ? 28.597 36.966 25.221 1.00 42.51 116 HIS B N 1
ATOM 1960 C CA . HIS B 1 116 ? 28.345 38.407 25.215 1.00 36.30 116 HIS B CA 1
ATOM 1961 C C . HIS B 1 116 ? 28.242 38.783 23.746 1.00 31.77 116 HIS B C 1
ATOM 1962 O O . HIS B 1 116 ? 29.253 38.853 23.031 1.00 25.32 116 HIS B O 1
ATOM 1969 N N . TYR B 1 117 ? 27.015 39.005 23.293 1.00 37.11 117 TYR B N 1
ATOM 1970 C CA . TYR B 1 117 ? 26.775 39.357 21.901 1.00 31.83 117 TYR B CA 1
ATOM 1971 C C . TYR B 1 117 ? 27.138 40.818 21.659 1.00 30.67 117 TYR B C 1
ATOM 1972 O O . TYR B 1 117 ? 26.298 41.699 21.745 1.00 25.34 117 TYR B O 1
ATOM 1981 N N . VAL B 1 118 ? 28.410 41.065 21.371 1.00 54.70 118 VAL B N 1
ATOM 1982 C CA . VAL B 1 118 ? 28.925 42.417 21.133 1.00 59.80 118 VAL B CA 1
ATOM 1983 C C . VAL B 1 118 ? 28.286 43.130 19.937 1.00 64.46 118 VAL B C 1
ATOM 1984 O O . VAL B 1 118 ? 27.536 44.096 20.112 1.00 70.65 118 VAL B O 1
ATOM 1988 N N . LYS B 1 119 ? 28.601 42.669 18.727 1.00 54.26 119 LYS B N 1
ATOM 1989 C CA . LYS B 1 119 ? 28.054 43.260 17.500 1.00 56.03 119 LYS B CA 1
ATOM 1990 C C . LYS B 1 119 ? 27.351 42.169 16.693 1.00 55.16 119 LYS B C 1
ATOM 1991 O O . LYS B 1 119 ? 27.703 40.996 16.798 1.00 63.66 119 LYS B O 1
ATOM 1997 N N . PRO B 1 120 ? 26.378 42.549 15.849 1.00 52.24 120 PRO B N 1
ATOM 1998 C CA . PRO B 1 120 ? 25.596 41.636 15.005 1.00 50.44 120 PRO B CA 1
ATOM 1999 C C . PRO B 1 120 ? 26.440 40.851 13.998 1.00 48.27 120 PRO B C 1
ATOM 2000 O O . PRO B 1 120 ? 27.381 41.395 13.400 1.00 48.96 120 PRO B O 1
ATOM 2004 N N . GLY B 1 121 ? 26.085 39.576 13.815 1.00 37.06 121 GLY B N 1
ATOM 2005 C CA . GLY B 1 121 ? 26.795 38.728 12.882 1.00 40.77 121 GLY B CA 1
ATOM 2006 C C . GLY B 1 121 ? 26.270 38.885 11.460 1.00 52.40 121 GLY B C 1
ATOM 2007 O O . GLY B 1 121 ? 25.119 38.530 11.163 1.00 61.97 121 GLY B O 1
ATOM 2016 N N . GLY B 1 123 ? 27.799 39.577 7.011 1.00 71.63 123 GLY B N 1
ATOM 2017 C CA . GLY B 1 123 ? 28.901 39.644 6.077 1.00 72.93 123 GLY B CA 1
ATOM 2018 C C . GLY B 1 123 ? 29.165 38.251 5.548 1.00 80.16 123 GLY B C 1
ATOM 2019 O O . GLY B 1 123 ? 28.282 37.393 5.598 1.00 82.36 123 GLY B O 1
ATOM 2020 N N . THR B 1 124 ? 30.377 38.014 5.053 1.00 81.21 124 THR B N 1
ATOM 2021 C CA . THR B 1 124 ? 30.734 36.708 4.511 1.00 73.90 124 THR B CA 1
ATOM 2022 C C . THR B 1 124 ? 30.843 35.611 5.568 1.00 76.23 124 THR B C 1
ATOM 2023 O O . THR B 1 124 ? 30.148 34.592 5.487 1.00 70.35 124 THR B O 1
ATOM 2027 N N . TYR B 1 125 ? 31.711 35.814 6.559 1.00 77.59 125 TYR B N 1
ATOM 2028 C CA . TYR B 1 125 ? 31.887 34.804 7.603 1.00 77.50 125 TYR B CA 1
ATOM 2029 C C . TYR B 1 125 ? 32.090 35.296 9.035 1.00 62.96 125 TYR B C 1
ATOM 2030 O O . TYR B 1 125 ? 32.315 36.483 9.292 1.00 57.05 125 TYR B O 1
ATOM 2039 N N . LEU B 1 126 ? 31.970 34.361 9.969 1.00 51.48 126 LEU B N 1
ATOM 2040 C CA . LEU B 1 126 ? 32.214 34.661 11.361 1.00 47.36 126 LEU B CA 1
ATOM 2041 C C . LEU B 1 126 ? 33.460 33.847 11.638 1.00 54.51 126 LEU B C 1
ATOM 2042 O O . LEU B 1 126 ? 33.668 32.810 11.026 1.00 41.69 126 LEU B O 1
ATOM 2047 N N . ARG B 1 127 ? 34.299 34.318 12.544 1.00 62.79 127 ARG B N 1
ATOM 2048 C CA . ARG B 1 127 ? 35.514 33.598 12.868 1.00 46.60 127 ARG B CA 1
ATOM 2049 C C . ARG B 1 127 ? 35.537 33.418 14.383 1.00 45.14 127 ARG B C 1
ATOM 2050 O O . ARG B 1 127 ? 35.257 34.367 15.116 1.00 59.07 127 ARG B O 1
ATOM 2058 N N . ALA B 1 128 ? 35.853 32.215 14.860 1.00 40.16 128 ALA B N 1
ATOM 2059 C CA . ALA B 1 128 ? 35.889 31.967 16.304 1.00 36.93 128 ALA B CA 1
ATOM 2060 C C . ALA B 1 128 ? 37.245 31.474 16.803 1.00 40.39 128 ALA B C 1
ATOM 2061 O O . ALA B 1 128 ? 37.795 30.503 16.287 1.00 46.79 128 ALA B O 1
ATOM 2063 N N . VAL B 1 129 ? 37.772 32.147 17.821 1.00 46.78 129 VAL B N 1
ATOM 2064 C CA . VAL B 1 129 ? 39.073 31.801 18.395 1.00 57.09 129 VAL B CA 1
ATOM 2065 C C . VAL B 1 129 ? 38.974 31.577 19.896 1.00 53.82 129 VAL B C 1
ATOM 2066 O O . VAL B 1 129 ? 38.420 32.405 20.624 1.00 55.08 129 VAL B O 1
ATOM 2070 N N . ALA B 1 130 ? 39.552 30.466 20.348 1.00 33.12 130 ALA B N 1
ATOM 2071 C CA . ALA B 1 130 ? 39.510 30.073 21.754 1.00 25.21 130 ALA B CA 1
ATOM 2072 C C . ALA B 1 130 ? 40.881 30.041 22.450 1.00 32.16 130 ALA B C 1
ATOM 2073 O O . ALA B 1 130 ? 41.927 30.067 21.799 1.00 35.51 130 ALA B O 1
ATOM 2075 N N . SER B 1 131 ? 40.870 29.960 23.780 1.00 33.68 131 SER B N 1
ATOM 2076 C CA . SER B 1 131 ? 42.098 29.954 24.562 1.00 33.75 131 SER B CA 1
ATOM 2077 C C . SER B 1 131 ? 41.869 29.433 25.989 1.00 33.42 131 SER B C 1
ATOM 2078 O O . SER B 1 131 ? 40.958 29.878 26.674 1.00 47.27 131 SER B O 1
ATOM 2081 N N . ILE B 1 132 ? 42.690 28.484 26.432 1.00 29.76 132 ILE B N 1
ATOM 2082 C CA . ILE B 1 132 ? 42.550 27.920 27.771 1.00 31.45 132 ILE B CA 1
ATOM 2083 C C . ILE B 1 132 ? 42.985 28.885 28.865 1.00 26.67 132 ILE B C 1
ATOM 2084 O O . ILE B 1 132 ? 44.091 29.421 28.830 1.00 29.47 132 ILE B O 1
ATOM 2089 N N . VAL B 1 133 ? 42.105 29.097 29.842 1.00 29.42 133 VAL B N 1
ATOM 2090 C CA . VAL B 1 133 ? 42.403 29.972 30.963 1.00 31.17 133 VAL B CA 1
ATOM 2091 C C . VAL B 1 133 ? 43.073 29.146 32.046 1.00 39.82 133 VAL B C 1
ATOM 2092 O O . VAL B 1 133 ? 44.056 29.571 32.647 1.00 58.37 133 VAL B O 1
ATOM 2096 N N . HIS B 1 134 ? 42.532 27.961 32.276 1.00 37.54 134 HIS B N 1
ATOM 2097 C CA . HIS B 1 134 ? 43.034 27.061 33.302 1.00 38.32 134 HIS B CA 1
ATOM 2098 C C . HIS B 1 134 ? 42.569 25.640 33.044 1.00 43.27 134 HIS B C 1
ATOM 2099 O O . HIS B 1 134 ? 41.387 25.414 32.782 1.00 50.33 134 HIS B O 1
ATOM 2106 N N . GLN B 1 135 ? 43.484 24.680 33.130 1.00 44.52 135 GLN B N 1
ATOM 2107 C CA . GLN B 1 135 ? 43.112 23.280 32.940 1.00 45.82 135 GLN B CA 1
ATOM 2108 C C . GLN B 1 135 ? 43.293 22.466 34.215 1.00 42.80 135 GLN B C 1
ATOM 2109 O O . GLN B 1 135 ? 44.403 22.357 34.750 1.00 41.27 135 GLN B O 1
ATOM 2115 N N . GLY B 1 136 ? 42.193 21.898 34.697 1.00 30.64 136 GLY B N 1
ATOM 2116 C CA . GLY B 1 136 ? 42.258 21.068 35.881 1.00 31.09 136 GLY B CA 1
ATOM 2117 C C . GLY B 1 136 ? 41.943 19.630 35.481 1.00 43.58 136 GLY B C 1
ATOM 2118 O O . GLY B 1 136 ? 41.412 19.385 34.390 1.00 41.06 136 GLY B O 1
ATOM 2119 N N . LYS B 1 137 ? 42.265 18.681 36.357 1.00 40.07 137 LYS B N 1
ATOM 2120 C CA . LYS B 1 137 ? 42.018 17.276 36.094 1.00 47.60 137 LYS B CA 1
ATOM 2121 C C . LYS B 1 137 ? 40.562 16.955 35.760 1.00 46.31 137 LYS B C 1
ATOM 2122 O O . LYS B 1 137 ? 40.285 15.939 35.126 1.00 47.09 137 LYS B O 1
ATOM 2128 N N . GLN B 1 138 ? 39.634 17.813 36.177 1.00 41.17 138 GLN B N 1
ATOM 2129 C CA . GLN B 1 138 ? 38.201 17.585 35.899 1.00 35.21 138 GLN B CA 1
ATOM 2130 C C . GLN B 1 138 ? 37.538 18.709 35.110 1.00 41.39 138 GLN B C 1
ATOM 2131 O O . GLN B 1 138 ? 36.776 18.451 34.179 1.00 33.83 138 GLN B O 1
ATOM 2137 N N . ARG B 1 139 ? 37.820 19.949 35.512 1.00 42.46 139 ARG B N 1
ATOM 2138 C CA . ARG B 1 139 ? 37.234 21.130 34.895 1.00 29.20 139 ARG B CA 1
ATOM 2139 C C . ARG B 1 139 ? 38.261 21.959 34.110 1.00 39.05 139 ARG B C 1
ATOM 2140 O O . ARG B 1 139 ? 39.409 22.134 34.541 1.00 42.30 139 ARG B O 1
ATOM 2148 N N . ILE B 1 140 ? 37.825 22.479 32.962 1.00 28.99 140 ILE B N 1
ATOM 2149 C CA . ILE B 1 140 ? 38.683 23.288 32.099 1.00 27.40 140 ILE B CA 1
ATOM 2150 C C . ILE B 1 140 ? 37.971 24.605 31.803 1.00 34.70 140 ILE B C 1
ATOM 2151 O O . ILE B 1 140 ? 36.858 24.615 31.284 1.00 38.74 140 ILE B O 1
ATOM 2156 N N . VAL B 1 141 ? 38.609 25.717 32.128 1.00 35.73 141 VAL B N 1
ATOM 2157 C CA . VAL B 1 141 ? 38.002 27.006 31.874 1.00 31.45 141 VAL B CA 1
ATOM 2158 C C . VAL B 1 141 ? 38.644 27.610 30.648 1.00 35.42 141 VAL B C 1
ATOM 2159 O O . VAL B 1 141 ? 39.891 27.665 30.537 1.00 30.83 141 VAL B O 1
ATOM 2163 N N . VAL B 1 142 ? 37.772 28.083 29.750 1.00 32.62 142 VAL B N 1
ATOM 2164 C CA . VAL B 1 142 ? 38.187 28.618 28.474 1.00 34.27 142 VAL B CA 1
ATOM 2165 C C . VAL B 1 142 ? 37.534 29.916 28.085 1.00 27.60 142 VAL B C 1
ATOM 2166 O O . VAL B 1 142 ? 36.364 30.115 28.351 1.00 33.39 142 VAL B O 1
ATOM 2170 N N . GLU B 1 143 ? 38.277 30.799 27.425 1.00 33.06 143 GLU B N 1
ATOM 2171 C CA . GLU B 1 143 ? 37.691 32.051 26.950 1.00 32.27 143 GLU B CA 1
ATOM 2172 C C . GLU B 1 143 ? 37.722 31.964 25.437 1.00 32.97 143 GLU B C 1
ATOM 2173 O O . GLU B 1 143 ? 38.355 31.055 24.889 1.00 42.02 143 GLU B O 1
ATOM 2179 N N . GLY B 1 144 ? 37.029 32.877 24.761 1.00 25.58 144 GLY B N 1
ATOM 2180 C CA . GLY B 1 144 ? 36.981 32.831 23.309 1.00 18.38 144 GLY B CA 1
ATOM 2181 C C . GLY B 1 144 ? 36.229 33.992 22.688 1.00 22.69 144 GLY B C 1
ATOM 2182 O O . GLY B 1 144 ? 35.350 34.591 23.310 1.00 28.32 144 GLY B O 1
ATOM 2183 N N . LYS B 1 145 ? 36.594 34.336 21.457 1.00 25.89 145 LYS B N 1
ATOM 2184 C CA . LYS B 1 145 ? 35.930 35.435 20.751 1.00 39.00 145 LYS B CA 1
ATOM 2185 C C . LYS B 1 145 ? 35.502 35.039 19.354 1.00 42.97 145 LYS B C 1
ATOM 2186 O O . LYS B 1 145 ? 36.086 34.141 18.742 1.00 35.93 145 LYS B O 1
ATOM 2192 N N . VAL B 1 146 ? 34.478 35.727 18.860 1.00 44.84 146 VAL B N 1
ATOM 2193 C CA . VAL B 1 146 ? 33.948 35.503 17.522 1.00 41.04 146 VAL B CA 1
ATOM 2194 C C . VAL B 1 146 ? 34.056 36.834 16.821 1.00 40.51 146 VAL B C 1
ATOM 2195 O O . VAL B 1 146 ? 33.555 37.837 17.316 1.00 42.56 146 VAL B O 1
ATOM 2199 N N . TYR B 1 147 ? 34.727 36.856 15.677 1.00 42.51 147 TYR B N 1
ATOM 2200 C CA . TYR B 1 147 ? 34.870 38.102 14.925 1.00 50.90 147 TYR B CA 1
ATOM 2201 C C . TYR B 1 147 ? 34.134 38.043 13.591 1.00 60.47 147 TYR B C 1
ATOM 2202 O O . TYR B 1 147 ? 33.423 37.081 13.302 1.00 59.16 147 TYR B O 1
ATOM 2211 N N . THR B 1 148 ? 34.319 39.081 12.783 1.00 54.75 148 THR B N 1
ATOM 2212 C CA . THR B 1 148 ? 33.683 39.173 11.478 1.00 54.01 148 THR B CA 1
ATOM 2213 C C . THR B 1 148 ? 34.723 38.936 10.406 1.00 61.18 148 THR B C 1
ATOM 2214 O O . THR B 1 148 ? 35.926 38.942 10.685 1.00 57.35 148 THR B O 1
ATOM 2218 N N . ASP B 1 149 ? 34.261 38.735 9.177 1.00 72.19 149 ASP B N 1
ATOM 2219 C CA . ASP B 1 149 ? 35.160 38.498 8.054 1.00 83.85 149 ASP B CA 1
ATOM 2220 C C . ASP B 1 149 ? 36.177 39.630 7.924 1.00 85.89 149 ASP B C 1
ATOM 2221 O O . ASP B 1 149 ? 37.093 39.570 7.101 1.00 89.62 149 ASP B O 1
ATOM 2226 N N . GLN B 1 150 ? 36.005 40.660 8.744 1.00 81.66 150 GLN B N 1
ATOM 2227 C CA . GLN B 1 150 ? 36.900 41.809 8.754 1.00 81.90 150 GLN B CA 1
ATOM 2228 C C . GLN B 1 150 ? 37.702 41.797 10.048 1.00 75.29 150 GLN B C 1
ATOM 2229 O O . GLN B 1 150 ? 38.882 41.434 10.057 1.00 78.08 150 GLN B O 1
ATOM 2235 N N . GLY B 1 151 ? 37.059 42.176 11.147 1.00 59.27 151 GLY B N 1
ATOM 2236 C CA . GLY B 1 151 ? 37.767 42.188 12.412 1.00 59.45 151 GLY B CA 1
ATOM 2237 C C . GLY B 1 151 ? 36.950 42.558 13.632 1.00 61.34 151 GLY B C 1
ATOM 2238 O O . GLY B 1 151 ? 37.398 42.333 14.749 1.00 68.69 151 GLY B O 1
ATOM 2239 N N . GLU B 1 152 ? 35.765 43.126 13.438 1.00 58.14 152 GLU B N 1
ATOM 2240 C CA . GLU B 1 152 ? 34.935 43.504 14.580 1.00 60.30 152 GLU B CA 1
ATOM 2241 C C . GLU B 1 152 ? 34.525 42.300 15.429 1.00 50.62 152 GLU B C 1
ATOM 2242 O O . GLU B 1 152 ? 34.228 41.226 14.907 1.00 40.81 152 GLU B O 1
ATOM 2248 N N . THR B 1 153 ? 34.506 42.490 16.744 1.00 44.01 153 THR B N 1
ATOM 2249 C CA . THR B 1 153 ? 34.090 41.428 17.649 1.00 40.89 153 THR B CA 1
ATOM 2250 C C . THR B 1 153 ? 32.560 41.282 17.615 1.00 44.02 153 THR B C 1
ATOM 2251 O O . THR B 1 153 ? 31.825 42.222 17.873 1.00 47.69 153 THR B O 1
ATOM 2255 N N . VAL B 1 154 ? 32.096 40.092 17.267 1.00 51.64 154 VAL B N 1
ATOM 2256 C CA . VAL B 1 154 ? 30.669 39.784 17.195 1.00 53.83 154 VAL B CA 1
ATOM 2257 C C . VAL B 1 154 ? 30.179 39.310 18.564 1.00 47.12 154 VAL B C 1
ATOM 2258 O O . VAL B 1 154 ? 29.071 39.635 19.013 1.00 33.83 154 VAL B O 1
ATOM 2262 N N . ALA B 1 155 ? 31.020 38.524 19.219 1.00 40.88 155 ALA B N 1
ATOM 2263 C CA . ALA B 1 155 ? 30.687 37.972 20.512 1.00 40.46 155 ALA B CA 1
ATOM 2264 C C . ALA B 1 155 ? 31.952 37.649 21.262 1.00 45.77 155 ALA B C 1
ATOM 2265 O O . ALA B 1 155 ? 33.008 37.438 20.666 1.00 45.44 155 ALA B O 1
ATOM 2275 N N . GLY B 1 157 ? 32.970 35.380 24.971 1.00 35.95 157 GLY B N 1
ATOM 2276 C CA . GLY B 1 157 ? 32.446 34.492 25.985 1.00 32.60 157 GLY B CA 1
ATOM 2277 C C . GLY B 1 157 ? 33.497 33.579 26.582 1.00 42.48 157 GLY B C 1
ATOM 2278 O O . GLY B 1 157 ? 34.621 33.490 26.099 1.00 38.82 157 GLY B O 1
ATOM 2279 N N . THR B 1 158 ? 33.109 32.912 27.663 1.00 41.98 158 THR B N 1
ATOM 2280 C CA . THR B 1 158 ? 33.952 31.966 28.378 1.00 37.90 158 THR B CA 1
ATOM 2281 C C . THR B 1 158 ? 33.026 30.788 28.685 1.00 34.81 158 THR B C 1
ATOM 2282 O O . THR B 1 158 ? 31.823 30.888 28.467 1.00 29.03 158 THR B O 1
ATOM 2286 N N . GLY B 1 159 ? 33.582 29.677 29.162 1.00 21.59 159 GLY B N 1
ATOM 2287 C CA . GLY B 1 159 ? 32.763 28.527 29.485 1.00 37.51 159 GLY B CA 1
ATOM 2288 C C . GLY B 1 159 ? 33.536 27.503 30.286 1.00 33.52 159 GLY B C 1
ATOM 2289 O O . GLY B 1 159 ? 34.738 27.667 30.499 1.00 29.53 159 GLY B O 1
ATOM 2290 N N . SER B 1 160 ? 32.854 26.462 30.753 1.00 37.85 160 SER B N 1
ATOM 2291 C CA . SER B 1 160 ? 33.538 25.409 31.507 1.00 40.06 160 SER B CA 1
ATOM 2292 C C . SER B 1 160 ? 33.241 24.055 30.907 1.00 39.91 160 SER B C 1
ATOM 2293 O O . SER B 1 160 ? 32.133 23.791 30.460 1.00 46.21 160 SER B O 1
ATOM 2296 N N . PHE B 1 161 ? 34.248 23.199 30.888 1.00 40.70 161 PHE B N 1
ATOM 2297 C CA . PHE B 1 161 ? 34.091 21.863 30.351 1.00 38.59 161 PHE B CA 1
ATOM 2298 C C . PHE B 1 161 ? 34.523 20.862 31.402 1.00 39.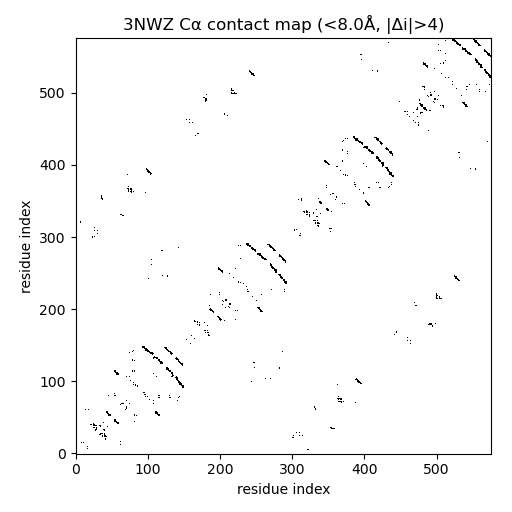86 161 PHE B C 1
ATOM 2299 O O . PHE B 1 161 ? 35.321 21.175 32.289 1.00 47.04 161 PHE B O 1
ATOM 2307 N N . PHE B 1 162 ? 33.989 19.657 31.298 1.00 33.92 162 PHE B N 1
ATOM 2308 C CA . PHE B 1 162 ? 34.293 18.599 32.234 1.00 34.05 162 PHE B CA 1
ATOM 2309 C C . PHE B 1 162 ? 34.801 17.436 31.427 1.00 41.19 162 PHE B C 1
ATOM 2310 O O . PHE B 1 162 ? 34.346 17.203 30.303 1.00 34.24 162 PHE B O 1
ATOM 2318 N N . VAL B 1 163 ? 35.749 16.705 31.999 1.00 33.81 163 VAL B N 1
ATOM 2319 C CA . VAL B 1 163 ? 36.291 15.547 31.325 1.00 38.28 163 VAL B CA 1
ATOM 2320 C C . VAL B 1 163 ? 35.263 14.423 31.450 1.00 27.29 163 VAL B C 1
ATOM 2321 O O . VAL B 1 163 ? 35.080 13.851 32.510 1.00 37.51 163 VAL B O 1
ATOM 2325 N N . LEU B 1 164 ? 34.565 14.146 30.359 1.00 18.75 164 LEU B N 1
ATOM 2326 C CA . LEU B 1 164 ? 33.560 13.089 30.285 1.00 39.90 164 LEU B CA 1
ATOM 2327 C C . LEU B 1 164 ? 33.980 11.805 31.011 1.00 43.92 164 LEU B C 1
ATOM 2328 O O . LEU B 1 164 ? 35.141 11.394 30.930 1.00 42.47 164 LEU B O 1
ATOM 2333 N N . ARG B 1 165 ? 33.021 11.175 31.696 1.00 46.49 165 ARG B N 1
ATOM 2334 C CA . ARG B 1 165 ? 33.258 9.957 32.466 1.00 57.68 165 ARG B CA 1
ATOM 2335 C C . ARG B 1 165 ? 32.151 8.914 32.329 1.00 67.38 165 ARG B C 1
ATOM 2336 O O . ARG B 1 165 ? 31.946 8.121 33.249 1.00 75.37 165 ARG B O 1
ATOM 2344 N N . SER B 1 166 ? 31.447 8.899 31.199 1.00 78.91 166 SER B N 1
ATOM 2345 C CA . SER B 1 166 ? 30.336 7.955 30.983 1.00 88.74 166 SER B CA 1
ATOM 2346 C C . SER B 1 166 ? 30.275 6.755 31.951 1.00 79.13 166 SER B C 1
ATOM 2347 O O . SER B 1 166 ? 31.208 5.950 32.044 1.00 57.72 166 SER B O 1
ATOM 2350 N N . ARG B 1 167 ? 29.156 6.673 32.668 1.00 89.35 167 ARG B N 1
ATOM 2351 C CA . ARG B 1 167 ? 28.874 5.624 33.643 1.00 94.14 167 ARG B CA 1
ATOM 2352 C C . ARG B 1 167 ? 29.154 4.227 33.101 1.00 96.99 167 ARG B C 1
ATOM 2353 O O . ARG B 1 167 ? 28.511 3.780 32.150 1.00 100.89 167 ARG B O 1
ATOM 2361 N N . ILE C 1 10 ? 48.088 50.077 70.246 1.00 101.00 10 ILE C N 1
ATOM 2362 C CA . ILE C 1 10 ? 47.835 51.538 70.438 1.00 96.06 10 ILE C CA 1
ATOM 2363 C C . ILE C 1 10 ? 46.562 51.959 69.703 1.00 82.01 10 ILE C C 1
ATOM 2364 O O . ILE C 1 10 ? 46.315 53.153 69.506 1.00 69.67 10 ILE C O 1
ATOM 2369 N N . VAL C 1 11 ? 45.760 50.972 69.305 1.00 74.48 11 VAL C N 1
ATOM 2370 C CA . VAL C 1 11 ? 44.526 51.241 68.577 1.00 71.14 11 VAL C CA 1
ATOM 2371 C C . VAL C 1 11 ? 43.669 52.303 69.275 1.00 71.09 11 VAL C C 1
ATOM 2372 O O . VAL C 1 11 ? 43.101 53.181 68.616 1.00 78.95 11 VAL C O 1
ATOM 2376 N N . ASP C 1 12 ? 43.584 52.233 70.603 1.00 63.48 12 ASP C N 1
ATOM 2377 C CA . ASP C 1 12 ? 42.804 53.207 71.363 1.00 69.82 12 ASP C CA 1
ATOM 2378 C C . ASP C 1 12 ? 43.223 54.644 71.070 1.00 63.25 12 ASP C C 1
ATOM 2379 O O . ASP C 1 12 ? 42.391 55.558 71.036 1.00 55.75 12 ASP C O 1
ATOM 2384 N N . LYS C 1 13 ? 44.523 54.836 70.871 1.00 64.33 13 LYS C N 1
ATOM 2385 C CA . LYS C 1 13 ? 45.054 56.151 70.549 1.00 67.44 13 LYS C CA 1
ATOM 2386 C C . LYS C 1 13 ? 44.403 56.541 69.215 1.00 65.80 13 LYS C C 1
ATOM 2387 O O . LYS C 1 13 ? 43.865 57.643 69.060 1.00 66.02 13 LYS C O 1
ATOM 2401 N N . GLU C 1 15 ? 41.640 55.258 67.896 1.00 48.91 15 GLU C N 1
ATOM 2402 C CA . GLU C 1 15 ? 40.189 55.384 67.955 1.00 52.08 15 GLU C CA 1
ATOM 2403 C C . GLU C 1 15 ? 39.681 56.748 68.406 1.00 64.64 15 GLU C C 1
ATOM 2404 O O . GLU C 1 15 ? 38.590 56.849 68.962 1.00 72.53 15 GLU C O 1
ATOM 2410 N N . ARG C 1 16 ? 40.473 57.794 68.161 1.00 78.16 16 ARG C N 1
ATOM 2411 C CA . ARG C 1 16 ? 40.080 59.168 68.486 1.00 71.38 16 ARG C CA 1
ATOM 2412 C C . ARG C 1 16 ? 39.467 59.710 67.195 1.00 80.69 16 ARG C C 1
ATOM 2413 O O . ARG C 1 16 ? 39.242 60.909 67.024 1.00 85.70 16 ARG C O 1
ATOM 2421 N N . PHE C 1 17 ? 39.228 58.778 66.281 1.00 73.41 17 PHE C N 1
ATOM 2422 C CA . PHE C 1 17 ? 38.602 59.028 64.993 1.00 63.08 17 PHE C CA 1
ATOM 2423 C C . PHE C 1 17 ? 37.229 59.630 65.332 1.00 58.45 17 PHE C C 1
ATOM 2424 O O . PHE C 1 17 ? 36.469 60.058 64.467 1.00 57.81 17 PHE C O 1
ATOM 2432 N N . LEU C 1 18 ? 36.958 59.674 66.631 1.00 59.55 18 LEU C N 1
ATOM 2433 C CA . LEU C 1 18 ? 35.724 60.186 67.197 1.00 63.70 18 LEU C CA 1
ATOM 2434 C C . LEU C 1 18 ? 35.826 61.693 67.420 1.00 79.14 18 LEU C C 1
ATOM 2435 O O . LEU C 1 18 ? 34.834 62.424 67.328 1.00 82.49 18 LEU C O 1
ATOM 2440 N N . SER C 1 19 ? 37.040 62.149 67.711 1.00 83.43 19 SER C N 1
ATOM 2441 C CA . SER C 1 19 ? 37.302 63.566 67.951 1.00 75.81 19 SER C CA 1
ATOM 2442 C C . SER C 1 19 ? 36.739 64.420 66.831 1.00 77.12 19 SER C C 1
ATOM 2443 O O . SER C 1 19 ? 36.545 65.623 66.993 1.00 90.32 19 SER C O 1
ATOM 2446 N N . THR C 1 20 ? 36.475 63.794 65.693 1.00 70.74 20 THR C N 1
ATOM 2447 C CA . THR C 1 20 ? 35.962 64.515 64.541 1.00 72.93 20 THR C CA 1
ATOM 2448 C C . THR C 1 20 ? 34.728 63.822 63.976 1.00 75.08 20 THR C C 1
ATOM 2449 O O . THR C 1 20 ? 33.848 64.460 63.400 1.00 76.71 20 THR C O 1
ATOM 2453 N N . ALA C 1 21 ? 34.677 62.508 64.157 1.00 70.78 21 ALA C N 1
ATOM 2454 C CA . ALA C 1 21 ? 33.586 61.687 63.654 1.00 67.75 21 ALA C CA 1
ATOM 2455 C C . ALA C 1 21 ? 32.199 62.315 63.705 1.00 65.65 21 ALA C C 1
ATOM 2456 O O . ALA C 1 21 ? 31.776 62.855 64.729 1.00 64.27 21 ALA C O 1
ATOM 2458 N N . ASN C 1 22 ? 31.500 62.244 62.576 1.00 62.35 22 ASN C N 1
ATOM 2459 C CA . ASN C 1 22 ? 30.142 62.749 62.481 1.00 55.96 22 ASN C CA 1
ATOM 2460 C C . ASN C 1 22 ? 29.281 61.584 62.943 1.00 65.33 22 ASN C C 1
ATOM 2461 O O . ASN C 1 22 ? 29.806 60.562 63.388 1.00 66.85 22 ASN C O 1
ATOM 2466 N N . GLU C 1 23 ? 27.968 61.710 62.827 1.00 67.46 23 GLU C N 1
ATOM 2467 C CA . GLU C 1 23 ? 27.122 60.629 63.283 1.00 61.83 23 GLU C CA 1
ATOM 2468 C C . GLU C 1 23 ? 27.410 59.255 62.690 1.00 61.83 23 GLU C C 1
ATOM 2469 O O . GLU C 1 23 ? 27.821 58.348 63.421 1.00 65.99 23 GLU C O 1
ATOM 2475 N N . GLU C 1 24 ? 27.211 59.080 61.387 1.00 59.82 24 GLU C N 1
ATOM 2476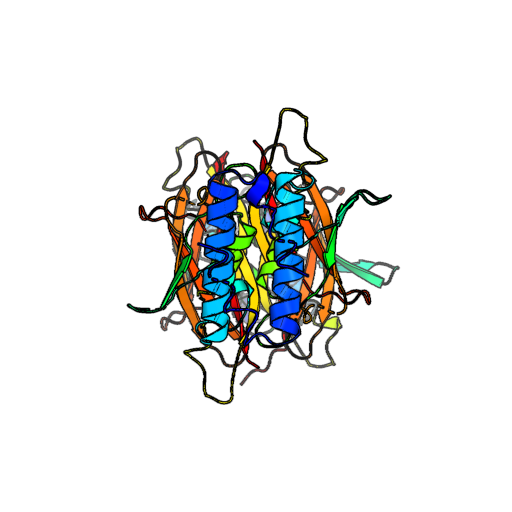 C CA . GLU C 1 24 ? 27.472 57.772 60.784 1.00 67.03 24 GLU C CA 1
ATOM 2477 C C . GLU C 1 24 ? 28.897 57.273 61.058 1.00 67.46 24 GLU C C 1
ATOM 2478 O O . GLU C 1 24 ? 29.120 56.071 61.136 1.00 68.10 24 GLU C O 1
ATOM 2484 N N . GLU C 1 25 ? 29.856 58.189 61.198 1.00 63.50 25 GLU C N 1
ATOM 2485 C CA . GLU C 1 25 ? 31.238 57.802 61.481 1.00 56.12 25 GLU C CA 1
ATOM 2486 C C . GLU C 1 25 ? 31.261 57.032 62.795 1.00 56.36 25 GLU C C 1
ATOM 2487 O O . GLU C 1 25 ? 31.968 56.039 62.935 1.00 59.69 25 GLU C O 1
ATOM 2493 N N . LYS C 1 26 ? 30.479 57.498 63.763 1.00 55.00 26 LYS C N 1
ATOM 2494 C CA . LYS C 1 26 ? 30.418 56.842 65.060 1.00 57.39 26 LYS C CA 1
ATOM 2495 C C . LYS C 1 26 ? 29.541 55.600 65.003 1.00 57.16 26 LYS C C 1
ATOM 2496 O O . LYS C 1 26 ? 29.824 54.598 65.651 1.00 64.16 26 LYS C O 1
ATOM 2502 N N . ASP C 1 27 ? 28.476 55.662 64.219 1.00 56.09 27 ASP C N 1
ATOM 2503 C CA . ASP C 1 27 ? 27.564 54.531 64.123 1.00 60.42 27 ASP C CA 1
ATOM 2504 C C . ASP C 1 27 ? 28.107 53.370 63.297 1.00 60.05 27 ASP C C 1
ATOM 2505 O O . ASP C 1 27 ? 27.713 52.211 63.502 1.00 53.10 27 ASP C O 1
ATOM 2510 N N . VAL C 1 28 ? 29.024 53.673 62.383 1.00 54.27 28 VAL C N 1
ATOM 2511 C CA . VAL C 1 28 ? 29.637 52.647 61.545 1.00 50.21 28 VAL C CA 1
ATOM 2512 C C . VAL C 1 28 ? 30.678 51.932 62.385 1.00 50.98 28 VAL C C 1
ATOM 2513 O O . VAL C 1 28 ? 30.819 50.710 62.322 1.00 50.84 28 VAL C O 1
ATOM 2517 N N . LEU C 1 29 ? 31.407 52.711 63.170 1.00 48.01 29 LEU C N 1
ATOM 2518 C CA . LEU C 1 29 ? 32.436 52.163 64.033 1.00 51.17 29 LEU C CA 1
ATOM 2519 C C . LEU C 1 29 ? 31.813 51.301 65.116 1.00 62.65 29 LEU C C 1
ATOM 2520 O O . LEU C 1 29 ? 32.364 50.267 65.488 1.00 53.45 29 LEU C O 1
ATOM 2525 N N . SER C 1 30 ? 30.663 51.737 65.623 1.00 67.82 30 SER C N 1
ATOM 2526 C CA . SER C 1 30 ? 29.962 51.000 66.658 1.00 65.12 30 SER C CA 1
ATOM 2527 C C . SER C 1 30 ? 29.575 49.630 66.140 1.00 63.15 30 SER C C 1
ATOM 2528 O O . SER C 1 30 ? 29.847 48.623 66.777 1.00 61.94 30 SER C O 1
ATOM 2531 N N . SER C 1 31 ? 28.935 49.597 64.977 1.00 64.65 31 SER C N 1
ATOM 2532 C CA . SER C 1 31 ? 28.517 48.330 64.396 1.00 56.63 31 SER C CA 1
ATOM 2533 C C . SER C 1 31 ? 29.690 47.420 64.103 1.00 52.14 31 SER C C 1
ATOM 2534 O O . SER C 1 31 ? 29.583 46.206 64.271 1.00 57.66 31 SER C O 1
ATOM 2537 N N . ILE C 1 32 ? 30.812 47.999 63.677 1.00 40.85 32 ILE C N 1
ATOM 2538 C CA . ILE C 1 32 ? 31.982 47.185 63.373 1.00 43.06 32 ILE C CA 1
ATOM 2539 C C . ILE C 1 32 ? 32.461 46.473 64.632 1.00 46.60 32 ILE C C 1
ATOM 2540 O O . ILE C 1 32 ? 32.699 45.266 64.611 1.00 57.22 32 ILE C O 1
ATOM 2545 N N . VAL C 1 33 ? 32.575 47.207 65.732 1.00 43.75 33 VAL C N 1
ATOM 2546 C CA . VAL C 1 33 ? 33.017 46.600 66.985 1.00 41.38 33 VAL C CA 1
ATOM 2547 C C . VAL C 1 33 ? 31.981 45.611 67.524 1.00 42.86 33 VAL C C 1
ATOM 2548 O O . VAL C 1 33 ? 32.324 44.655 68.222 1.00 41.89 33 VAL C O 1
ATOM 2552 N N . ASP C 1 34 ? 30.714 45.832 67.197 1.00 41.76 34 ASP C N 1
ATOM 2553 C CA . ASP C 1 34 ? 29.688 44.905 67.651 1.00 52.02 34 ASP C CA 1
ATOM 2554 C C . ASP C 1 34 ? 30.022 43.579 66.990 1.00 51.47 34 ASP C C 1
ATOM 2555 O O . ASP C 1 34 ? 30.368 42.609 67.659 1.00 53.46 34 ASP C O 1
ATOM 2560 N N . GLY C 1 35 ? 29.952 43.562 65.665 1.00 41.26 35 GLY C N 1
ATOM 2561 C CA . GLY C 1 35 ? 30.237 42.351 64.923 1.00 48.98 35 GLY C CA 1
ATOM 2562 C C . GLY C 1 35 ? 31.479 41.606 65.382 1.00 51.02 35 GLY C C 1
ATOM 2563 O O . GLY C 1 35 ? 31.423 40.384 65.544 1.00 48.60 35 GLY C O 1
ATOM 2564 N N . LEU C 1 36 ? 32.592 42.320 65.587 1.00 48.47 36 LEU C N 1
ATOM 2565 C CA . LEU C 1 36 ? 33.836 41.680 66.015 1.00 48.08 36 LEU C CA 1
ATOM 2566 C C . LEU C 1 36 ? 33.617 40.923 67.322 1.00 57.83 36 LEU C C 1
ATOM 2567 O O . LEU C 1 36 ? 33.944 39.729 67.430 1.00 51.91 36 LEU C O 1
ATOM 2572 N N . LEU C 1 37 ? 33.058 41.613 68.314 1.00 57.16 37 LEU C N 1
ATOM 2573 C CA . LEU C 1 37 ? 32.776 40.986 69.600 1.00 50.15 37 LEU C CA 1
ATOM 2574 C C . LEU C 1 37 ? 32.050 39.680 69.295 1.00 58.13 37 LEU C C 1
ATOM 2575 O O . LEU C 1 37 ? 32.440 38.607 69.762 1.00 56.54 37 LEU C O 1
ATOM 2580 N N . ALA C 1 38 ? 31.005 39.782 68.481 1.00 62.58 38 ALA C N 1
ATOM 2581 C CA . ALA C 1 38 ? 30.222 38.623 68.091 1.00 63.53 38 ALA C CA 1
ATOM 2582 C C . ALA C 1 38 ? 31.120 37.589 67.417 1.00 65.18 38 ALA C C 1
ATOM 2583 O O . ALA C 1 38 ? 30.972 36.387 67.646 1.00 67.80 38 ALA C O 1
ATOM 2585 N N . LYS C 1 39 ? 32.055 38.047 66.588 1.00 60.09 39 LYS C N 1
ATOM 2586 C CA . LYS C 1 39 ? 32.967 37.123 65.915 1.00 67.66 39 LYS C CA 1
ATOM 2587 C C . LYS C 1 39 ? 33.689 36.299 66.977 1.00 74.39 39 LYS C C 1
ATOM 2588 O O . LYS C 1 39 ? 33.983 35.122 66.764 1.00 67.61 39 LYS C O 1
ATOM 2594 N N . GLN C 1 40 ? 33.978 36.925 68.119 1.00 81.77 40 GLN C N 1
ATOM 2595 C CA . GLN C 1 40 ? 34.646 36.231 69.219 1.00 83.20 40 GLN C CA 1
ATOM 2596 C C . GLN C 1 40 ? 33.684 35.206 69.806 1.00 80.93 40 GLN C C 1
ATOM 2597 O O . GLN C 1 40 ? 34.041 34.052 70.018 1.00 80.28 40 GLN C O 1
ATOM 2603 N N . GLU C 1 41 ? 32.455 35.635 70.058 1.00 82.57 41 GLU C N 1
ATOM 2604 C CA . GLU C 1 41 ? 31.432 34.750 70.594 1.00 86.16 41 GLU C CA 1
ATOM 2605 C C . GLU C 1 41 ? 31.074 33.738 69.499 1.00 89.26 41 GLU C C 1
ATOM 2606 O O . GLU C 1 41 ? 29.966 33.198 69.463 1.00 91.69 41 GLU C O 1
ATOM 2612 N N . ARG C 1 42 ? 32.038 33.508 68.608 1.00 85.43 42 ARG C N 1
ATOM 2613 C CA . ARG C 1 42 ? 31.924 32.585 67.483 1.00 81.39 42 ARG C CA 1
ATOM 2614 C C . ARG C 1 42 ? 30.593 32.648 66.754 1.00 74.09 42 ARG C C 1
ATOM 2615 O O . ARG C 1 42 ? 30.122 31.650 66.217 1.00 69.94 42 ARG C O 1
ATOM 2623 N N . ARG C 1 43 ? 29.991 33.829 66.725 1.00 76.79 43 ARG C N 1
ATOM 2624 C CA . ARG C 1 43 ? 28.713 34.010 66.045 1.00 80.70 43 ARG C CA 1
ATOM 2625 C C . ARG C 1 43 ? 28.890 33.900 64.536 1.00 84.48 43 ARG C C 1
ATOM 2626 O O . ARG C 1 43 ? 27.954 33.548 63.817 1.00 90.48 43 ARG C O 1
ATOM 2634 N N . TYR C 1 44 ? 30.097 34.205 64.064 1.00 80.06 44 TYR C N 1
ATOM 2635 C CA . TYR C 1 44 ? 30.409 34.145 62.637 1.00 76.12 44 TYR C CA 1
ATOM 2636 C C . TYR C 1 44 ? 31.701 33.355 62.405 1.00 62.15 44 TYR C C 1
ATOM 2637 O O . TYR C 1 44 ? 32.380 32.962 63.355 1.00 70.06 44 TYR C O 1
ATOM 2646 N N . ALA C 1 45 ? 32.035 33.132 61.137 1.00 49.22 45 ALA C N 1
ATOM 2647 C CA . ALA C 1 45 ? 33.242 32.393 60.781 1.00 54.39 45 ALA C CA 1
ATOM 2648 C C . ALA C 1 45 ? 34.361 33.315 60.325 1.00 61.85 45 ALA C C 1
ATOM 2649 O O . ALA C 1 45 ? 35.535 33.051 60.583 1.00 65.71 45 ALA C O 1
ATOM 2651 N N . THR C 1 46 ? 33.993 34.399 59.649 1.00 63.65 46 THR C N 1
ATOM 2652 C CA . THR C 1 46 ? 34.969 35.357 59.138 1.00 63.43 46 THR C CA 1
ATOM 2653 C C . THR C 1 46 ? 34.651 36.778 59.584 1.00 57.92 46 THR C C 1
ATOM 2654 O O . THR C 1 46 ? 33.543 37.067 60.045 1.00 54.97 46 THR C O 1
ATOM 2658 N N . TYR C 1 47 ? 35.618 37.676 59.436 1.00 57.42 47 TYR C N 1
ATOM 2659 C CA . TYR C 1 47 ? 35.372 39.059 59.801 1.00 54.97 47 TYR C CA 1
ATOM 2660 C C . TYR C 1 47 ? 34.421 39.627 58.763 1.00 58.09 47 TYR C C 1
ATOM 2661 O O . TYR C 1 47 ? 33.607 40.492 59.066 1.00 63.62 47 TYR C O 1
ATOM 2670 N N . LEU C 1 48 ? 34.520 39.125 57.537 1.00 54.06 48 LEU C N 1
ATOM 2671 C CA . LEU C 1 48 ? 33.657 39.583 56.457 1.00 53.47 48 LEU C CA 1
ATOM 2672 C C . LEU C 1 48 ? 32.206 39.511 56.910 1.00 51.47 48 LEU C C 1
ATOM 2673 O O . LEU C 1 48 ? 31.450 40.461 56.759 1.00 45.19 48 LEU C O 1
ATOM 2678 N N . ALA C 1 49 ? 31.828 38.369 57.470 1.00 48.97 49 ALA C N 1
ATOM 2679 C CA . ALA C 1 49 ? 30.477 38.147 57.971 1.00 41.87 49 ALA C CA 1
ATOM 2680 C C . ALA C 1 49 ? 30.192 39.048 59.177 1.00 42.21 49 ALA C C 1
ATOM 2681 O O . ALA C 1 49 ? 29.062 39.503 59.385 1.00 42.79 49 ALA C O 1
ATOM 2683 N N . SER C 1 50 ? 31.230 39.298 59.971 1.00 42.64 50 SER C N 1
ATOM 2684 C CA . SER C 1 50 ? 31.108 40.129 61.161 1.00 55.40 50 SER C CA 1
ATOM 2685 C C . SER C 1 50 ? 30.630 41.521 60.809 1.00 59.16 50 SER C C 1
ATOM 2686 O O . SER C 1 50 ? 29.505 41.907 61.134 1.00 68.32 50 SER C O 1
ATOM 2689 N N . LEU C 1 51 ? 31.494 42.266 60.131 1.00 51.34 51 LEU C N 1
ATOM 2690 C CA . LEU C 1 51 ? 31.198 43.633 59.759 1.00 62.82 51 LEU C CA 1
ATOM 2691 C C . LEU C 1 51 ? 29.984 43.789 58.869 1.00 66.68 51 LEU C C 1
ATOM 2692 O O . LEU C 1 51 ? 29.272 44.786 58.964 1.00 65.23 51 LEU C O 1
ATOM 2697 N N . THR C 1 52 ? 29.731 42.811 58.009 1.00 71.94 52 THR C N 1
ATOM 2698 C CA . THR C 1 52 ? 28.576 42.905 57.123 1.00 66.98 52 THR C CA 1
ATOM 2699 C C . THR C 1 52 ? 27.279 42.743 57.905 1.00 55.37 52 THR C C 1
ATOM 2700 O O . THR C 1 52 ? 26.299 43.441 57.632 1.00 57.52 52 THR C O 1
ATOM 2704 N N . GLN C 1 53 ? 27.289 41.822 58.876 1.00 53.53 53 GLN C N 1
ATOM 2705 C CA . GLN C 1 53 ? 26.135 41.535 59.740 1.00 58.37 53 GLN C CA 1
ATOM 2706 C C . GLN C 1 53 ? 25.093 40.618 59.093 1.00 58.05 53 GLN C C 1
ATOM 2707 O O . GLN C 1 53 ? 23.903 40.739 59.382 1.00 63.07 53 GLN C O 1
ATOM 2713 N N . ILE C 1 54 ? 25.535 39.701 58.229 1.00 45.99 54 ILE C N 1
ATOM 2714 C CA . ILE C 1 54 ? 24.615 38.790 57.547 1.00 49.49 54 ILE C CA 1
ATOM 2715 C C . ILE C 1 54 ? 24.009 37.799 58.533 1.00 66.09 54 ILE C C 1
ATOM 2716 O O . ILE C 1 54 ? 24.703 37.267 59.401 1.00 73.04 54 ILE C O 1
ATOM 2721 N N . GLU C 1 55 ? 22.714 37.545 58.389 1.00 76.63 55 GLU C N 1
ATOM 2722 C CA . GLU C 1 55 ? 22.021 36.614 59.270 1.00 82.09 55 GLU C CA 1
ATOM 2723 C C . GLU C 1 55 ? 21.225 35.644 58.409 1.00 74.79 55 GLU C C 1
ATOM 2724 O O . GLU C 1 55 ? 20.556 36.063 57.465 1.00 71.39 55 GLU C O 1
ATOM 2730 N N . SER C 1 56 ? 21.299 34.353 58.726 1.00 77.91 56 SER C N 1
ATOM 2731 C CA . SER C 1 56 ? 20.573 33.341 57.956 1.00 81.18 56 SER C CA 1
ATOM 2732 C C . SER C 1 56 ? 19.523 32.597 58.777 1.00 81.59 56 SER C C 1
ATOM 2733 O O . SER C 1 56 ? 18.540 32.088 58.234 1.00 83.47 56 SER C O 1
ATOM 2736 N N . ASP C 1 61 ? 11.267 25.338 51.182 1.00 118.56 61 ASP C N 1
ATOM 2737 C CA . ASP C 1 61 ? 12.211 26.215 51.866 1.00 120.77 61 ASP C CA 1
ATOM 2738 C C . ASP C 1 61 ? 11.724 26.591 53.266 1.00 123.26 61 ASP C C 1
ATOM 2739 O O . ASP C 1 61 ? 11.140 25.772 53.976 1.00 124.76 61 ASP C O 1
ATOM 2744 N N . GLY C 1 62 ? 11.978 27.835 53.658 1.00 122.62 62 GLY C N 1
ATOM 2745 C CA . GLY C 1 62 ? 11.552 28.298 54.964 1.00 123.72 62 GLY C CA 1
ATOM 2746 C C . GLY C 1 62 ? 12.704 28.706 55.859 1.00 124.40 62 GLY C C 1
ATOM 2747 O O . GLY C 1 62 ? 12.500 29.391 56.862 1.00 126.96 62 GLY C O 1
ATOM 2748 N N . ARG C 1 63 ? 13.918 28.297 55.503 1.00 121.86 63 ARG C N 1
ATOM 2749 C CA . ARG C 1 63 ? 15.080 28.631 56.317 1.00 124.35 63 ARG C CA 1
ATOM 2750 C C . ARG C 1 63 ? 16.245 29.253 55.549 1.00 129.02 63 ARG C C 1
ATOM 2751 O O . ARG C 1 63 ? 16.950 30.110 56.090 1.00 129.57 63 ARG C O 1
ATOM 2759 N N . PHE C 1 64 ? 16.451 28.847 54.296 1.00 129.33 64 PHE C N 1
ATOM 2760 C CA . PHE C 1 64 ? 17.588 29.377 53.549 1.00 127.94 64 PHE C CA 1
ATOM 2761 C C . PHE C 1 64 ? 17.483 30.641 52.715 1.00 111.87 64 PHE C C 1
ATOM 2762 O O . PHE C 1 64 ? 17.131 30.615 51.534 1.00 107.21 64 PHE C O 1
ATOM 2770 N N . GLU C 1 65 ? 17.848 31.746 53.355 1.00 99.66 65 GLU C N 1
ATOM 2771 C CA . GLU C 1 65 ? 17.856 33.061 52.743 1.00 87.90 65 GLU C CA 1
ATOM 2772 C C . GLU C 1 65 ? 18.694 33.944 53.660 1.00 82.12 65 GLU C C 1
ATOM 2773 O O . GLU C 1 65 ? 18.367 34.116 54.831 1.00 84.21 65 GLU C O 1
ATOM 2779 N N . VAL C 1 66 ? 19.788 34.486 53.141 1.00 75.39 66 VAL C N 1
ATOM 2780 C CA . VAL C 1 66 ? 20.635 35.341 53.959 1.00 65.58 66 VAL C CA 1
ATOM 2781 C C . VAL C 1 66 ? 20.147 36.771 53.840 1.00 59.64 66 VAL C C 1
ATOM 2782 O O . VAL C 1 66 ? 19.562 37.160 52.830 1.00 61.94 66 VAL C O 1
ATOM 2786 N N . ARG C 1 67 ? 20.379 37.551 54.882 1.00 58.46 67 ARG C N 1
ATOM 2787 C CA . ARG C 1 67 ? 19.947 38.931 54.888 1.00 58.65 67 ARG C CA 1
ATOM 2788 C C . ARG C 1 67 ? 21.075 39.814 55.368 1.00 47.41 67 ARG C C 1
ATOM 2789 O O . ARG C 1 67 ? 21.752 39.500 56.345 1.00 49.87 67 ARG C O 1
ATOM 2797 N N . LEU C 1 68 ? 21.271 40.925 54.670 1.00 38.54 68 LEU C N 1
ATOM 2798 C CA . LEU C 1 68 ? 22.321 41.861 55.021 1.00 48.92 68 LEU C CA 1
ATOM 2799 C C . LEU C 1 68 ? 21.753 43.264 55.195 1.00 55.80 68 LEU C C 1
ATOM 2800 O O . LEU C 1 68 ? 21.075 43.777 54.305 1.00 62.85 68 LEU C O 1
ATOM 2805 N N . PRO C 1 69 ? 22.022 43.897 56.347 1.00 57.49 69 PRO C N 1
ATOM 2806 C CA . PRO C 1 69 ? 21.544 45.255 56.646 1.00 53.26 69 PRO C CA 1
ATOM 2807 C C . PRO C 1 69 ? 22.256 46.316 55.800 1.00 53.12 69 PRO C C 1
ATOM 2808 O O . PRO C 1 69 ? 23.473 46.477 55.886 1.00 58.90 69 PRO C O 1
ATOM 2812 N N . ILE C 1 70 ? 21.491 47.044 54.991 1.00 56.15 70 ILE C N 1
ATOM 2813 C CA . ILE C 1 70 ? 22.051 48.074 54.122 1.00 62.66 70 ILE C CA 1
ATOM 2814 C C . ILE C 1 70 ? 22.524 49.360 54.807 1.00 68.67 70 ILE C C 1
ATOM 2815 O O . ILE C 1 70 ? 21.821 50.370 54.794 1.00 79.36 70 ILE C O 1
ATOM 2820 N N . GLY C 1 71 ? 23.718 49.325 55.387 1.00 66.86 71 GLY C N 1
ATOM 2821 C CA . GLY C 1 71 ? 24.263 50.511 56.028 1.00 73.28 71 GLY C CA 1
ATOM 2822 C C . GLY C 1 71 ? 25.342 51.171 55.167 1.00 72.64 71 GLY C C 1
ATOM 2823 O O . GLY C 1 71 ? 25.520 50.789 54.006 1.00 73.30 71 GLY C O 1
ATOM 2824 N N . PRO C 1 72 ? 26.063 52.180 55.694 1.00 61.34 72 PRO C N 1
ATOM 2825 C CA . PRO C 1 72 ? 27.117 52.850 54.920 1.00 56.10 72 PRO C CA 1
ATOM 2826 C C . PRO C 1 72 ? 28.344 51.962 54.681 1.00 50.77 72 PRO C C 1
ATOM 2827 O O . PRO C 1 72 ? 29.123 52.182 53.756 1.00 45.63 72 PRO C O 1
ATOM 2831 N N . LEU C 1 73 ? 28.518 50.953 55.517 1.00 57.65 73 LEU C N 1
ATOM 2832 C CA . LEU C 1 73 ? 29.641 50.045 55.358 1.00 49.96 73 LEU C CA 1
ATOM 2833 C C . LEU C 1 73 ? 29.477 49.175 54.094 1.00 55.31 73 LEU C C 1
ATOM 2834 O O . LEU C 1 73 ? 30.404 48.467 53.695 1.00 60.13 73 LEU C O 1
ATOM 2839 N N . VAL C 1 74 ? 28.312 49.242 53.452 1.00 53.92 74 VAL C N 1
ATOM 2840 C CA . VAL C 1 74 ? 28.048 48.411 52.275 1.00 54.84 74 VAL C CA 1
ATOM 2841 C C . VAL C 1 74 ? 27.685 49.152 50.983 1.00 61.09 74 VAL C C 1
ATOM 2842 O O . VAL C 1 74 ? 27.642 48.552 49.908 1.00 57.85 74 VAL C O 1
ATOM 2846 N N . ASN C 1 75 ? 27.437 50.453 51.082 1.00 67.06 75 ASN C N 1
ATOM 2847 C CA . ASN C 1 75 ? 27.055 51.250 49.921 1.00 67.60 75 ASN C CA 1
ATOM 2848 C C . ASN C 1 75 ? 28.220 51.771 49.085 1.00 61.90 75 ASN C C 1
ATOM 2849 O O . ASN C 1 75 ? 29.371 51.739 49.511 1.00 61.84 75 ASN C O 1
ATOM 2854 N N . ASN C 1 76 ? 27.910 52.237 47.879 1.00 67.01 76 ASN C N 1
ATOM 2855 C CA . ASN C 1 76 ? 28.929 52.790 46.995 1.00 71.93 76 ASN C CA 1
ATOM 2856 C C . ASN C 1 76 ? 28.708 54.307 46.930 1.00 77.76 76 ASN C C 1
ATOM 2857 O O . ASN C 1 76 ? 27.772 54.832 47.549 1.00 74.23 76 ASN C O 1
ATOM 2862 N N . PRO C 1 77 ? 29.567 55.033 46.190 1.00 80.98 77 PRO C N 1
ATOM 2863 C CA . PRO C 1 77 ? 29.442 56.493 46.065 1.00 87.19 77 PRO C CA 1
ATOM 2864 C C . PRO C 1 77 ? 28.096 57.003 45.515 1.00 99.05 77 PRO C C 1
ATOM 2865 O O . PRO C 1 77 ? 28.014 58.114 44.986 1.00 101.99 77 PRO C O 1
ATOM 2869 N N . LEU C 1 78 ? 27.047 56.193 45.635 1.00 99.71 78 LEU C N 1
ATOM 2870 C CA . LEU C 1 78 ? 25.727 56.581 45.153 1.00 95.44 78 LEU C CA 1
ATOM 2871 C C . LEU C 1 78 ? 24.637 56.190 46.143 1.00 92.73 78 LEU C C 1
ATOM 2872 O O . LEU C 1 78 ? 23.451 56.274 45.838 1.00 96.08 78 LEU C O 1
ATOM 2877 N N . ASN C 1 79 ? 25.056 55.747 47.324 1.00 89.88 79 ASN C N 1
ATOM 2878 C CA . ASN C 1 79 ? 24.147 55.365 48.403 1.00 88.05 79 ASN C CA 1
ATOM 2879 C C . ASN C 1 79 ? 23.338 54.081 48.215 1.00 80.11 79 ASN C C 1
ATOM 2880 O O . ASN C 1 79 ? 22.267 53.918 48.802 1.00 79.88 79 ASN C O 1
ATOM 2893 N N . VAL C 1 81 ? 23.798 49.609 47.803 1.00 56.50 81 VAL C N 1
ATOM 2894 C CA . VAL C 1 81 ? 24.740 48.530 48.051 1.00 46.39 81 VAL C CA 1
ATOM 2895 C C . VAL C 1 81 ? 25.636 48.312 46.839 1.00 43.23 81 VAL C C 1
ATOM 2896 O O . VAL C 1 81 ? 25.191 48.394 45.704 1.00 48.27 81 VAL C O 1
ATOM 2900 N N . HIS C 1 82 ? 26.911 48.054 47.097 1.00 41.47 82 HIS C N 1
ATOM 2901 C CA . HIS C 1 82 ? 27.864 47.799 46.041 1.00 43.92 82 HIS C CA 1
ATOM 2902 C C . HIS C 1 82 ? 27.534 46.432 45.438 1.00 40.90 82 HIS C C 1
ATOM 2903 O O . HIS C 1 82 ? 27.472 45.429 46.153 1.00 46.37 82 HIS C O 1
ATOM 2910 N N . GLY C 1 83 ? 27.318 46.396 44.127 1.00 29.41 83 GLY C N 1
ATOM 2911 C CA . GLY C 1 83 ? 26.999 45.142 43.460 1.00 38.72 83 GLY C CA 1
ATOM 2912 C C . GLY C 1 83 ? 27.972 44.053 43.877 1.00 37.76 83 GLY C C 1
ATOM 2913 O O . GLY C 1 83 ? 27.650 42.856 43.859 1.00 27.17 83 GLY C O 1
ATOM 2914 N N . GLY C 1 84 ? 29.186 44.468 44.228 1.00 32.29 84 GLY C N 1
ATOM 2915 C CA . GLY C 1 84 ? 30.167 43.512 44.694 1.00 43.27 84 GLY C CA 1
ATOM 2916 C C . GLY C 1 84 ? 29.553 42.798 45.883 1.00 44.38 84 GLY C C 1
ATOM 2917 O O . GLY C 1 84 ? 29.391 41.574 45.868 1.00 43.57 84 GLY C O 1
ATOM 2918 N N . ILE C 1 85 ? 29.174 43.572 46.900 1.00 37.15 85 ILE C N 1
ATOM 2919 C CA . ILE C 1 85 ? 28.560 43.001 48.099 1.00 32.60 85 ILE C CA 1
ATOM 2920 C C . ILE C 1 85 ? 27.282 42.226 47.791 1.00 43.77 85 ILE C C 1
ATOM 2921 O O . ILE C 1 85 ? 27.016 41.202 48.417 1.00 43.35 85 ILE C O 1
ATOM 2926 N N . THR C 1 86 ? 26.480 42.722 46.850 1.00 48.23 86 THR C N 1
ATOM 2927 C CA . THR C 1 86 ? 25.246 42.036 46.502 1.00 37.07 86 THR C CA 1
ATOM 2928 C C . THR C 1 86 ? 25.575 40.628 46.041 1.00 25.55 86 THR C C 1
ATOM 2929 O O . THR C 1 86 ? 24.948 39.645 46.483 1.00 30.29 86 THR C O 1
ATOM 2933 N N . ALA C 1 87 ? 26.579 40.525 45.165 1.00 34.06 87 ALA C N 1
ATOM 2934 C CA . ALA C 1 87 ? 27.002 39.226 44.629 1.00 41.45 87 ALA C CA 1
ATOM 2935 C C . ALA C 1 87 ? 27.539 38.347 45.758 1.00 41.50 87 ALA C C 1
ATOM 2936 O O . ALA C 1 87 ? 27.281 37.142 45.802 1.00 30.15 87 ALA C O 1
ATOM 2938 N N . THR C 1 88 ? 28.272 38.968 46.679 1.00 44.00 88 THR C N 1
ATOM 2939 C CA . THR C 1 88 ? 28.849 38.255 47.821 1.00 46.65 88 THR C CA 1
ATOM 2940 C C . THR C 1 88 ? 27.730 37.713 48.716 1.00 48.28 88 THR C C 1
ATOM 2941 O O . THR C 1 88 ? 27.856 36.643 49.315 1.00 45.92 88 THR C O 1
ATOM 2945 N N . LEU C 1 89 ? 26.631 38.461 48.806 1.00 48.69 89 LEU C N 1
ATOM 2946 C CA . LEU C 1 89 ? 25.491 38.022 49.596 1.00 49.60 89 LEU C CA 1
ATOM 2947 C C . LEU C 1 89 ? 24.865 36.827 48.882 1.00 53.42 89 LEU C C 1
ATOM 2948 O O . LEU C 1 89 ? 24.637 35.775 49.478 1.00 53.89 89 LEU C O 1
ATOM 2953 N N . LEU C 1 90 ? 24.599 36.986 47.595 1.00 52.56 90 LEU C N 1
ATOM 2954 C CA . LEU C 1 90 ? 24.005 35.907 46.824 1.00 54.22 90 LEU C CA 1
ATOM 2955 C C . LEU C 1 90 ? 24.876 34.652 46.934 1.00 52.08 90 LEU C C 1
ATOM 2956 O O . LEU C 1 90 ? 24.371 33.550 47.156 1.00 47.59 90 LEU C O 1
ATOM 2961 N N . ASP C 1 91 ? 26.186 34.817 46.778 1.00 44.64 91 ASP C N 1
ATOM 2962 C CA . ASP C 1 91 ? 27.100 33.681 46.861 1.00 48.70 91 ASP C CA 1
ATOM 2963 C C . ASP C 1 91 ? 27.031 32.984 48.221 1.00 58.11 91 ASP C C 1
ATOM 2964 O O . ASP C 1 91 ? 27.308 31.787 48.339 1.00 59.11 91 ASP C O 1
ATOM 2969 N N . THR C 1 92 ? 26.671 33.746 49.249 1.00 56.38 92 THR C N 1
ATOM 2970 C CA . THR C 1 92 ? 26.559 33.209 50.599 1.00 52.06 92 THR C CA 1
ATOM 2971 C C . THR C 1 92 ? 25.295 32.383 50.719 1.00 46.32 92 THR C C 1
ATOM 2972 O O . THR C 1 92 ? 25.324 31.292 51.256 1.00 44.66 92 THR C O 1
ATOM 2976 N N . ALA C 1 93 ? 24.186 32.904 50.215 1.00 46.06 93 ALA C N 1
ATOM 2977 C CA . ALA C 1 93 ? 22.930 32.170 50.269 1.00 43.89 93 ALA C CA 1
ATOM 2978 C C . ALA C 1 93 ? 23.069 30.816 49.579 1.00 53.12 93 ALA C C 1
ATOM 2979 O O . ALA C 1 93 ? 22.806 29.776 50.188 1.00 53.38 93 ALA C O 1
ATOM 2989 N N . GLY C 1 95 ? 25.791 29.455 48.625 1.00 59.55 95 GLY C N 1
ATOM 2990 C CA . GLY C 1 95 ? 26.958 28.762 49.120 1.00 54.10 95 GLY C CA 1
ATOM 2991 C C . GLY C 1 95 ? 26.696 27.880 50.317 1.00 54.22 95 GLY C C 1
ATOM 2992 O O . GLY C 1 95 ? 27.113 26.730 50.344 1.00 54.38 95 GLY C O 1
ATOM 2993 N N . GLN C 1 96 ? 26.012 28.409 51.324 1.00 63.21 96 GLN C N 1
ATOM 2994 C CA . GLN C 1 96 ? 25.744 27.607 52.508 1.00 70.50 96 GLN C CA 1
ATOM 2995 C C . GLN C 1 96 ? 24.539 26.710 52.286 1.00 70.26 96 GLN C C 1
ATOM 2996 O O . GLN C 1 96 ? 24.286 25.794 53.067 1.00 70.41 96 GLN C O 1
ATOM 3010 N N . VAL C 1 98 ? 24.299 24.895 49.600 1.00 66.34 98 VAL C N 1
ATOM 3011 C CA . VAL C 1 98 ? 24.880 23.698 49.012 1.00 59.53 98 VAL C CA 1
ATOM 3012 C C . VAL C 1 98 ? 25.581 22.889 50.083 1.00 62.42 98 VAL C C 1
ATOM 3013 O O . VAL C 1 98 ? 25.541 21.665 50.064 1.00 61.02 98 VAL C O 1
ATOM 3017 N N . ASN C 1 99 ? 26.220 23.574 51.021 1.00 66.28 99 ASN C N 1
ATOM 3018 C CA . ASN C 1 99 ? 26.907 22.881 52.094 1.00 71.62 99 ASN C CA 1
ATOM 3019 C C . ASN C 1 99 ? 25.931 21.990 52.867 1.00 85.74 99 ASN C C 1
ATOM 3020 O O . ASN C 1 99 ? 26.281 20.878 53.276 1.00 89.35 99 ASN C O 1
ATOM 3025 N N . ARG C 1 100 ? 24.706 22.468 53.058 1.00 85.55 100 ARG C N 1
ATOM 3026 C CA . ARG C 1 100 ? 23.714 21.687 53.778 1.00 84.83 100 ARG C CA 1
ATOM 3027 C C . ARG C 1 100 ? 23.391 20.375 53.080 1.00 89.42 100 ARG C C 1
ATOM 3028 O O . ARG C 1 100 ? 23.244 19.342 53.727 1.00 103.99 100 ARG C O 1
ATOM 3036 N N . GLN C 1 101 ? 23.288 20.413 51.758 1.00 82.86 101 GLN C N 1
ATOM 3037 C CA . GLN C 1 101 ? 22.986 19.212 50.985 1.00 81.99 101 GLN C CA 1
ATOM 3038 C C . GLN C 1 101 ? 24.229 18.340 50.773 1.00 81.06 101 GLN C C 1
ATOM 3039 O O . GLN C 1 101 ? 24.376 17.735 49.717 1.00 87.53 101 GLN C O 1
ATOM 3045 N N . LEU C 1 102 ? 25.123 18.269 51.759 1.00 80.20 102 LEU C N 1
ATOM 3046 C CA . LEU C 1 102 ? 26.338 17.464 51.605 1.00 83.44 102 LEU C CA 1
ATOM 3047 C C . LEU C 1 102 ? 26.800 16.688 52.827 1.00 103.46 102 LEU C C 1
ATOM 3048 O O . LEU C 1 102 ? 26.803 17.209 53.944 1.00 105.04 102 LEU C O 1
ATOM 3053 N N . PRO C 1 103 ? 27.218 15.424 52.617 1.00 117.74 103 PRO C N 1
ATOM 3054 C CA . PRO C 1 103 ? 27.705 14.519 53.662 1.00 122.63 103 PRO C CA 1
ATOM 3055 C C . PRO C 1 103 ? 28.878 15.127 54.418 1.00 128.65 103 PRO C C 1
ATOM 3056 O O . PRO C 1 103 ? 29.627 15.940 53.874 1.00 125.29 103 PRO C O 1
ATOM 3060 N N . ASP C 1 104 ? 29.033 14.715 55.671 1.00 137.60 104 ASP C N 1
ATOM 3061 C CA . ASP C 1 104 ? 30.095 15.214 56.536 1.00 142.54 104 ASP C CA 1
ATOM 3062 C C . ASP C 1 104 ? 31.480 15.171 55.899 1.00 136.18 104 ASP C C 1
ATOM 3063 O O . ASP C 1 104 ? 32.337 15.996 56.214 1.00 132.18 104 ASP C O 1
ATOM 3068 N N . GLY C 1 105 ? 31.700 14.215 55.005 1.00 131.87 105 GLY C N 1
ATOM 3069 C CA . GLY C 1 105 ? 33.000 14.104 54.370 1.00 127.61 105 GLY C CA 1
ATOM 3070 C C . GLY C 1 105 ? 33.186 14.975 53.144 1.00 123.72 105 GLY C C 1
ATOM 3071 O O . GLY C 1 105 ? 34.291 15.072 52.612 1.00 124.70 105 GLY C O 1
ATOM 3072 N N . GLN C 1 106 ? 32.116 15.623 52.697 1.00 117.50 106 GLN C N 1
ATOM 3073 C CA . GLN C 1 106 ? 32.195 16.462 51.510 1.00 109.89 106 GLN C CA 1
ATOM 3074 C C . GLN C 1 106 ? 31.868 17.933 51.736 1.00 106.05 106 GLN C C 1
ATOM 3075 O O . GLN C 1 106 ? 31.087 18.282 52.621 1.00 102.43 106 GLN C O 1
ATOM 3081 N N . SER C 1 107 ? 32.471 18.785 50.910 1.00 106.67 107 SER C N 1
ATOM 3082 C CA . SER C 1 107 ? 32.253 20.227 50.965 1.00 103.40 107 SER C CA 1
ATOM 3083 C C . SER C 1 107 ? 32.201 20.758 49.534 1.00 93.09 107 SER C C 1
ATOM 3084 O O . SER C 1 107 ? 32.281 19.992 48.570 1.00 86.69 107 SER C O 1
ATOM 3087 N N . ALA C 1 108 ? 32.070 22.070 49.395 1.00 88.96 108 ALA C N 1
ATOM 3088 C CA . ALA C 1 108 ? 31.998 22.663 48.070 1.00 86.98 108 ALA C CA 1
ATOM 3089 C C . ALA C 1 108 ? 32.469 24.110 48.022 1.00 82.02 108 ALA C C 1
ATOM 3090 O O . ALA C 1 108 ? 32.205 24.903 48.927 1.00 85.08 108 ALA C O 1
ATOM 3092 N N . VAL C 1 109 ? 33.171 24.440 46.946 1.00 68.53 109 VAL C N 1
ATOM 3093 C CA . VAL C 1 109 ? 33.672 25.783 46.726 1.00 56.26 109 VAL C CA 1
ATOM 3094 C C . VAL C 1 109 ? 32.984 26.360 45.494 1.00 54.72 109 VAL C C 1
ATOM 3095 O O . VAL C 1 109 ? 32.593 25.619 44.593 1.00 53.89 109 VAL C O 1
ATOM 3099 N N . THR C 1 110 ? 32.822 27.680 45.464 1.00 54.42 110 THR C N 1
ATOM 3100 C CA . THR C 1 110 ? 32.173 28.332 44.332 1.00 49.55 110 THR C CA 1
ATOM 3101 C C . THR C 1 110 ? 33.073 28.219 43.101 1.00 48.56 110 THR C C 1
ATOM 3102 O O . THR C 1 110 ? 34.257 28.577 43.134 1.00 47.96 110 THR C O 1
ATOM 3106 N N . SER C 1 111 ? 32.476 27.727 42.024 1.00 37.69 111 SER C N 1
ATOM 3107 C CA . SER C 1 111 ? 33.150 27.482 40.762 1.00 36.91 111 SER C CA 1
ATOM 3108 C C . SER C 1 111 ? 32.775 28.556 39.725 1.00 39.87 111 SER C C 1
ATOM 3109 O O . SER C 1 111 ? 33.664 29.209 39.147 1.00 37.18 111 SER C O 1
ATOM 3112 N N . GLU C 1 112 ? 31.471 28.728 39.495 1.00 35.04 112 GLU C N 1
ATOM 3113 C CA . GLU C 1 112 ? 30.948 29.725 38.554 1.00 31.58 112 GLU C CA 1
ATOM 3114 C C . GLU C 1 112 ? 29.922 30.620 39.225 1.00 42.52 112 GLU C C 1
ATOM 3115 O O . GLU C 1 112 ? 29.081 30.143 39.970 1.00 47.05 112 GLU C O 1
ATOM 3121 N N . LEU C 1 113 ? 29.978 31.917 38.945 1.00 37.48 113 LEU C N 1
ATOM 3122 C CA . LEU C 1 113 ? 29.008 32.822 39.503 1.00 35.34 113 LEU C CA 1
ATOM 3123 C C . LEU C 1 113 ? 28.518 33.784 38.439 1.00 35.79 113 LEU C C 1
ATOM 3124 O O . LEU C 1 113 ? 29.291 34.567 37.895 1.00 41.58 113 LEU C O 1
ATOM 3129 N N . ASN C 1 114 ? 27.223 33.704 38.140 1.00 33.62 114 ASN C N 1
ATOM 3130 C CA . ASN C 1 114 ? 26.597 34.572 37.162 1.00 32.02 114 ASN C CA 1
ATOM 3131 C C . ASN C 1 114 ? 25.518 35.413 37.837 1.00 42.11 114 ASN C C 1
ATOM 3132 O O . ASN C 1 114 ? 24.612 34.881 38.474 1.00 43.66 114 ASN C O 1
ATOM 3137 N N . ILE C 1 115 ? 25.599 36.729 37.679 1.00 45.00 115 ILE C N 1
ATOM 3138 C CA . ILE C 1 115 ? 24.628 37.616 38.293 1.00 56.23 115 ILE C CA 1
ATOM 3139 C C . ILE C 1 115 ? 24.120 38.720 37.367 1.00 52.01 115 ILE C C 1
ATOM 3140 O O . ILE C 1 115 ? 24.880 39.313 36.599 1.00 53.14 115 ILE C O 1
ATOM 3145 N N . HIS C 1 116 ? 22.817 38.972 37.442 1.00 36.96 116 HIS C N 1
ATOM 3146 C CA . HIS C 1 116 ? 22.173 40.019 36.652 1.00 34.84 116 HIS C CA 1
ATOM 3147 C C . HIS C 1 116 ? 21.653 41.019 37.664 1.00 34.95 116 HIS C C 1
ATOM 3148 O O . HIS C 1 116 ? 20.870 40.668 38.549 1.00 35.95 116 HIS C O 1
ATOM 3155 N N . TYR C 1 117 ? 22.103 42.258 37.545 1.00 30.68 117 TYR C N 1
ATOM 3156 C CA . TYR C 1 117 ? 21.680 43.303 38.450 1.00 35.24 117 TYR C CA 1
ATOM 3157 C C . TYR C 1 117 ? 20.431 43.974 37.878 1.00 39.18 117 TYR C C 1
ATOM 3158 O O . TYR C 1 117 ? 20.446 44.540 36.766 1.00 29.45 117 TYR C O 1
ATOM 3167 N N . VAL C 1 118 ? 19.343 43.892 38.644 1.00 39.58 118 VAL C N 1
ATOM 3168 C CA . VAL C 1 118 ? 18.058 44.439 38.241 1.00 42.31 118 VAL C CA 1
ATOM 3169 C C . VAL C 1 118 ? 17.766 45.853 38.733 1.00 58.89 118 VAL C C 1
ATOM 3170 O O . VAL C 1 118 ? 17.556 46.753 37.923 1.00 69.00 118 VAL C O 1
ATOM 3174 N N . LYS C 1 119 ? 17.734 46.047 40.049 1.00 59.55 119 LYS C N 1
ATOM 3175 C CA . LYS C 1 119 ? 17.461 47.372 40.610 1.00 58.58 119 LYS C CA 1
ATOM 3176 C C . LYS C 1 119 ? 18.499 47.753 41.649 1.00 59.38 119 LYS C C 1
ATOM 3177 O O . LYS C 1 119 ? 19.130 46.894 42.251 1.00 60.89 119 LYS C O 1
ATOM 3183 N N . PRO C 1 120 ? 18.675 49.062 41.884 1.00 58.76 120 PRO C N 1
ATOM 3184 C CA . PRO C 1 120 ? 19.647 49.539 42.868 1.00 58.81 120 PRO C CA 1
ATOM 3185 C C . PRO C 1 120 ? 19.343 48.951 44.239 1.00 62.43 120 PRO C C 1
ATOM 3186 O O . PRO C 1 120 ? 18.185 48.919 44.669 1.00 60.59 120 PRO C O 1
ATOM 3190 N N . GLY C 1 121 ? 20.381 48.484 44.922 1.00 65.30 121 GLY C N 1
ATOM 3191 C CA . GLY C 1 121 ? 20.183 47.924 46.244 1.00 56.64 121 GLY C CA 1
ATOM 3192 C C . GLY C 1 121 ? 19.959 49.027 47.264 1.00 50.49 121 GLY C C 1
ATOM 3193 O O . GLY C 1 121 ? 20.878 49.789 47.573 1.00 45.44 121 GLY C O 1
ATOM 3202 N N . GLY C 1 123 ? 17.286 50.347 50.904 1.00 54.29 123 GLY C N 1
ATOM 3203 C CA . GLY C 1 123 ? 16.283 50.025 51.900 1.00 53.95 123 GLY C CA 1
ATOM 3204 C C . GLY C 1 123 ? 16.917 49.825 53.251 1.00 56.14 123 GLY C C 1
ATOM 3205 O O . GLY C 1 123 ? 17.937 50.434 53.575 1.00 56.32 123 GLY C O 1
ATOM 3206 N N . THR C 1 124 ? 16.319 48.957 54.045 1.00 60.92 124 THR C N 1
ATOM 3207 C CA . THR C 1 124 ? 16.843 48.692 55.372 1.00 67.57 124 THR C CA 1
ATOM 3208 C C . THR C 1 124 ? 17.605 47.363 55.436 1.00 69.50 124 THR C C 1
ATOM 3209 O O . THR C 1 124 ? 18.156 47.003 56.478 1.00 68.59 124 THR C O 1
ATOM 3213 N N . TYR C 1 125 ? 17.648 46.646 54.315 1.00 67.79 125 TYR C N 1
ATOM 3214 C CA . TYR C 1 125 ? 18.354 45.372 54.258 1.00 68.68 125 TYR C CA 1
ATOM 3215 C C . TYR C 1 125 ? 18.217 44.690 52.905 1.00 57.11 125 TYR C C 1
ATOM 3216 O O . TYR C 1 125 ? 17.421 45.106 52.071 1.00 59.41 125 TYR C O 1
ATOM 3225 N N . LEU C 1 126 ? 19.007 43.645 52.692 1.00 56.21 126 LEU C N 1
ATOM 3226 C CA . LEU C 1 126 ? 18.951 42.868 51.458 1.00 52.56 126 LEU C CA 1
ATOM 3227 C C . LEU C 1 126 ? 18.610 41.440 51.852 1.00 55.58 126 LEU C C 1
ATOM 3228 O O . LEU C 1 126 ? 19.096 40.942 52.868 1.00 59.37 126 LEU C O 1
ATOM 3233 N N . ARG C 1 127 ? 17.770 40.789 51.054 1.00 57.27 127 ARG C N 1
ATOM 3234 C CA . ARG C 1 127 ? 17.359 39.411 51.313 1.00 52.43 127 ARG C CA 1
ATOM 3235 C C . ARG C 1 127 ? 17.557 38.548 50.073 1.00 60.08 127 ARG C C 1
ATOM 3236 O O . ARG C 1 127 ? 16.955 38.803 49.032 1.00 70.40 127 ARG C O 1
ATOM 3244 N N . ALA C 1 128 ? 18.390 37.521 50.180 1.00 55.72 128 ALA C N 1
ATOM 3245 C CA . ALA C 1 128 ? 18.625 36.649 49.036 1.00 44.89 128 ALA C CA 1
ATOM 3246 C C . ALA C 1 128 ? 18.214 35.209 49.347 1.00 45.04 128 ALA C C 1
ATOM 3247 O O . ALA C 1 128 ? 18.673 34.615 50.320 1.00 51.35 128 ALA C O 1
ATOM 3249 N N . VAL C 1 129 ? 17.349 34.671 48.493 1.00 40.35 129 VAL C N 1
ATOM 3250 C CA . VAL C 1 129 ? 16.815 33.311 48.596 1.00 51.31 129 VAL C CA 1
ATOM 3251 C C . VAL C 1 129 ? 17.476 32.458 47.521 1.00 48.27 129 VAL C C 1
ATOM 3252 O O . VAL C 1 129 ? 17.591 32.895 46.384 1.00 52.95 129 VAL C O 1
ATOM 3256 N N . ALA C 1 130 ? 17.883 31.242 47.866 1.00 44.22 130 ALA C N 1
ATOM 3257 C CA . ALA C 1 130 ? 18.564 30.363 46.905 1.00 45.60 130 ALA C CA 1
ATOM 3258 C C . ALA C 1 130 ? 17.979 28.960 46.813 1.00 61.67 130 ALA C C 1
ATOM 3259 O O . ALA C 1 130 ? 17.402 28.457 47.774 1.00 71.91 130 ALA C O 1
ATOM 3261 N N . SER C 1 131 ? 18.159 28.323 45.657 1.00 66.96 131 SER C N 1
ATOM 3262 C CA . SER C 1 131 ? 17.644 26.974 45.431 1.00 64.14 131 SER C CA 1
ATOM 3263 C C . SER C 1 131 ? 18.463 26.115 44.448 1.00 63.65 131 SER C C 1
ATOM 3264 O O . SER C 1 131 ? 18.816 26.552 43.352 1.00 57.57 131 SER C O 1
ATOM 3267 N N . ILE C 1 132 ? 18.742 24.881 44.855 1.00 66.18 132 ILE C N 1
ATOM 3268 C CA . ILE C 1 132 ? 19.496 23.933 44.044 1.00 55.88 132 ILE C CA 1
ATOM 3269 C C . ILE C 1 132 ? 18.782 23.634 42.726 1.00 58.62 132 ILE C C 1
ATOM 3270 O O . ILE C 1 132 ? 17.640 23.168 42.726 1.00 53.52 132 ILE C O 1
ATOM 3275 N N . VAL C 1 133 ? 19.453 23.892 41.606 1.00 64.64 133 VAL C N 1
ATOM 3276 C CA . VAL C 1 133 ? 18.878 23.626 40.285 1.00 63.76 133 VAL C CA 1
ATOM 3277 C C . VAL C 1 133 ? 19.281 22.230 39.818 1.00 66.85 133 VAL C C 1
ATOM 3278 O O . VAL C 1 133 ? 18.668 21.663 38.915 1.00 68.46 133 VAL C O 1
ATOM 3282 N N . HIS C 1 134 ? 20.323 21.688 40.441 1.00 66.38 134 HIS C N 1
ATOM 3283 C CA . HIS C 1 134 ? 20.840 20.372 40.092 1.00 58.77 134 HIS C CA 1
ATOM 3284 C C . HIS C 1 134 ? 21.873 19.885 41.104 1.00 59.16 134 HIS C C 1
ATOM 3285 O O . HIS C 1 134 ? 22.801 20.619 41.459 1.00 63.84 134 HIS C O 1
ATOM 3292 N N . GLN C 1 135 ? 21.712 18.640 41.548 1.00 54.47 135 GLN C N 1
ATOM 3293 C CA . GLN C 1 135 ? 22.616 18.015 42.507 1.00 56.96 135 GLN C CA 1
ATOM 3294 C C . GLN C 1 135 ? 23.261 16.797 41.834 1.00 55.33 135 GLN C C 1
ATOM 3295 O O . GLN C 1 135 ? 22.636 15.736 41.711 1.00 57.39 135 GLN C O 1
ATOM 3301 N N . GLY C 1 136 ? 24.505 16.965 41.384 1.00 57.06 136 GLY C N 1
ATOM 3302 C CA . GLY C 1 136 ? 25.223 15.889 40.718 1.00 53.80 136 GLY C CA 1
ATOM 3303 C C . GLY C 1 136 ? 26.462 15.510 41.497 1.00 56.12 136 GLY C C 1
ATOM 3304 O O . GLY C 1 136 ? 26.844 16.216 42.426 1.00 59.39 136 GLY C O 1
ATOM 3305 N N . LYS C 1 137 ? 27.092 14.401 41.129 1.00 60.91 137 LYS C N 1
ATOM 3306 C CA . LYS C 1 137 ? 28.287 13.945 41.826 1.00 59.44 137 LYS C CA 1
ATOM 3307 C C . LYS C 1 137 ? 29.407 14.976 41.851 1.00 48.55 137 LYS C C 1
ATOM 3308 O O . LYS C 1 137 ? 30.009 15.221 42.889 1.00 54.04 137 LYS C O 1
ATOM 3314 N N . GLN C 1 138 ? 29.685 15.573 40.698 1.00 47.70 138 GLN C N 1
ATOM 3315 C CA . GLN C 1 138 ? 30.777 16.538 40.577 1.00 51.82 138 GLN C CA 1
ATOM 3316 C C . GLN C 1 138 ? 30.481 17.979 40.998 1.00 46.34 138 GLN C C 1
ATOM 3317 O O . GLN C 1 138 ? 31.269 18.572 41.735 1.00 37.49 138 GLN C O 1
ATOM 3323 N N . ARG C 1 139 ? 29.369 18.547 40.531 1.00 48.85 139 ARG C N 1
ATOM 3324 C CA . ARG C 1 139 ? 28.998 19.916 40.917 1.00 52.09 139 ARG C CA 1
ATOM 3325 C C . ARG C 1 139 ? 27.502 20.090 41.191 1.00 60.80 139 ARG C C 1
ATOM 3326 O O . ARG C 1 139 ? 26.680 19.284 40.746 1.00 66.43 139 ARG C O 1
ATOM 3334 N N . ILE C 1 140 ? 27.157 21.139 41.936 1.00 54.41 140 ILE C N 1
ATOM 3335 C CA . ILE C 1 140 ? 25.754 21.441 42.256 1.00 54.81 140 ILE C CA 1
ATOM 3336 C C . ILE C 1 140 ? 25.393 22.830 41.724 1.00 63.40 140 ILE C C 1
ATOM 3337 O O . ILE C 1 140 ? 25.911 23.836 42.206 1.00 52.15 140 ILE C O 1
ATOM 3342 N N . VAL C 1 141 ? 24.522 22.889 40.725 1.00 64.59 141 VAL C N 1
ATOM 3343 C CA . VAL C 1 141 ? 24.105 24.179 40.191 1.00 60.45 141 VAL C CA 1
ATOM 3344 C C . VAL C 1 141 ? 22.986 24.706 41.078 1.00 60.11 141 VAL C C 1
ATOM 3345 O O . VAL C 1 141 ? 22.115 23.948 41.507 1.00 65.87 141 VAL C O 1
ATOM 3349 N N . VAL C 1 142 ? 23.020 26.006 41.352 1.00 39.41 142 VAL C N 1
ATOM 3350 C CA . VAL C 1 142 ? 22.024 26.641 42.183 1.00 45.25 142 VAL C CA 1
ATOM 3351 C C . VAL C 1 142 ? 21.641 28.035 41.650 1.00 58.39 142 VAL C C 1
ATOM 3352 O O . VAL C 1 142 ? 22.497 28.803 41.237 1.00 61.18 142 VAL C O 1
ATOM 3356 N N . GLU C 1 143 ? 20.345 28.344 41.643 1.00 60.03 143 GLU C N 1
ATOM 3357 C CA . GLU C 1 143 ? 19.862 29.653 41.199 1.00 59.20 143 GLU C CA 1
ATOM 3358 C C . GLU C 1 143 ? 19.482 30.441 42.455 1.00 57.50 143 GLU C C 1
ATOM 3359 O O . GLU C 1 143 ? 19.439 29.883 43.560 1.00 49.99 143 GLU C O 1
ATOM 3365 N N . GLY C 1 144 ? 19.202 31.730 42.290 1.00 55.88 144 GLY C N 1
ATOM 3366 C CA . GLY C 1 144 ? 18.842 32.547 43.439 1.00 48.48 144 GLY C CA 1
ATOM 3367 C C . GLY C 1 144 ? 18.575 34.006 43.125 1.00 49.82 144 GLY C C 1
ATOM 3368 O O . GLY C 1 144 ? 19.069 34.543 42.135 1.00 45.78 144 GLY C O 1
ATOM 3369 N N . LYS C 1 145 ? 17.789 34.657 43.977 1.00 49.75 145 LYS C N 1
ATOM 3370 C CA . LYS C 1 145 ? 17.464 36.057 43.778 1.00 49.48 145 LYS C CA 1
ATOM 3371 C C . LYS C 1 145 ? 17.675 36.885 45.036 1.00 54.21 145 LYS C C 1
ATOM 3372 O O . LYS C 1 145 ? 17.647 36.363 46.151 1.00 56.66 145 LYS C O 1
ATOM 3378 N N . VAL C 1 146 ? 17.924 38.177 44.833 1.00 46.36 146 VAL C N 1
ATOM 3379 C CA . VAL C 1 146 ? 18.164 39.124 45.913 1.00 52.25 146 VAL C CA 1
ATOM 3380 C C . VAL C 1 146 ? 17.039 40.146 45.966 1.00 61.05 146 VAL C C 1
ATOM 3381 O O . VAL C 1 146 ? 16.747 40.814 44.968 1.00 61.77 146 VAL C O 1
ATOM 3385 N N . TYR C 1 147 ? 16.418 40.279 47.135 1.00 61.65 147 TYR C N 1
ATOM 3386 C CA . TYR C 1 147 ? 15.306 41.207 47.281 1.00 59.12 147 TYR C CA 1
ATOM 3387 C C . TYR C 1 147 ? 15.505 42.308 48.282 1.00 52.32 147 TYR C C 1
ATOM 3388 O O . TYR C 1 147 ? 16.369 42.247 49.157 1.00 60.42 147 TYR C O 1
ATOM 3397 N N . THR C 1 148 ? 14.659 43.317 48.141 1.00 48.32 148 THR C N 1
ATOM 3398 C CA . THR C 1 148 ? 14.665 44.478 49.016 1.00 49.56 148 THR C CA 1
ATOM 3399 C C . THR C 1 148 ? 13.621 44.230 50.107 1.00 54.05 148 THR C C 1
ATOM 3400 O O . THR C 1 148 ? 12.925 43.214 50.091 1.00 65.58 148 THR C O 1
ATOM 3404 N N . ASP C 1 149 ? 13.526 45.136 51.068 1.00 56.61 149 ASP C N 1
ATOM 3405 C CA . ASP C 1 149 ? 12.543 44.995 52.134 1.00 70.81 149 ASP C CA 1
ATOM 3406 C C . ASP C 1 149 ? 11.156 45.368 51.597 1.00 77.62 149 ASP C C 1
ATOM 3407 O O . ASP C 1 149 ? 10.219 45.606 52.359 1.00 80.29 149 ASP C O 1
ATOM 3412 N N . GLN C 1 150 ? 11.053 45.411 50.271 1.00 81.33 150 GLN C N 1
ATOM 3413 C CA . GLN C 1 150 ? 9.814 45.736 49.565 1.00 84.29 150 GLN C CA 1
ATOM 3414 C C . GLN C 1 150 ? 9.335 44.508 48.801 1.00 84.12 150 GLN C C 1
ATOM 3415 O O . GLN C 1 150 ? 8.137 44.313 48.594 1.00 86.21 150 GLN C O 1
ATOM 3421 N N . GLY C 1 151 ? 10.290 43.686 48.381 1.00 83.46 151 GLY C N 1
ATOM 3422 C CA . GLY C 1 151 ? 9.974 42.499 47.610 1.00 75.94 151 GLY C CA 1
ATOM 3423 C C . GLY C 1 151 ? 10.529 42.695 46.210 1.00 74.26 151 GLY C C 1
ATOM 3424 O O . GLY C 1 151 ? 10.538 41.769 45.396 1.00 71.09 151 GLY C O 1
ATOM 3425 N N . GLU C 1 152 ? 10.991 43.913 45.929 1.00 74.13 152 GLU C N 1
ATOM 3426 C CA . GLU C 1 152 ? 11.564 44.241 44.629 1.00 69.05 152 GLU C CA 1
ATOM 3427 C C . GLU C 1 152 ? 12.875 43.479 44.419 1.00 62.41 152 GLU C C 1
ATOM 3428 O O . GLU C 1 152 ? 13.677 43.338 45.351 1.00 56.59 152 GLU C O 1
ATOM 3434 N N . THR C 1 153 ? 13.085 42.999 43.193 1.00 51.82 153 THR C N 1
ATOM 3435 C CA . THR C 1 153 ? 14.280 42.225 42.862 1.00 53.72 153 THR C CA 1
ATOM 3436 C C . THR C 1 153 ? 15.493 43.083 42.538 1.00 57.12 153 THR C C 1
ATOM 3437 O O . THR C 1 153 ? 15.496 43.831 41.569 1.00 56.66 153 THR C O 1
ATOM 3441 N N . VAL C 1 154 ? 16.528 42.961 43.355 1.00 58.75 154 VAL C N 1
ATOM 3442 C CA . VAL C 1 154 ? 17.750 43.721 43.148 1.00 59.91 154 VAL C CA 1
ATOM 3443 C C . VAL C 1 154 ? 18.617 43.018 42.108 1.00 53.93 154 VAL C C 1
ATOM 3444 O O . VAL C 1 154 ? 19.223 43.657 41.253 1.00 49.70 154 VAL C O 1
ATOM 3448 N N . ALA C 1 155 ? 18.661 41.693 42.180 1.00 44.27 155 ALA C N 1
ATOM 3449 C CA . ALA C 1 155 ? 19.473 40.942 41.258 1.00 33.31 155 ALA C CA 1
ATOM 3450 C C . ALA C 1 155 ? 19.121 39.476 41.238 1.00 45.76 155 ALA C C 1
ATOM 3451 O O . ALA C 1 155 ? 18.786 38.888 42.259 1.00 52.89 155 ALA C O 1
ATOM 3461 N N . GLY C 1 157 ? 20.555 35.663 39.855 1.00 44.87 157 GLY C N 1
ATOM 3462 C CA . GLY C 1 157 ? 21.724 34.970 39.343 1.00 47.88 157 GLY C CA 1
ATOM 3463 C C . GLY C 1 157 ? 21.849 33.484 39.638 1.00 54.39 157 GLY C C 1
ATOM 3464 O O . GLY C 1 157 ? 21.299 32.971 40.615 1.00 59.52 157 GLY C O 1
ATOM 3465 N N . THR C 1 158 ? 22.587 32.788 38.778 1.00 54.76 158 THR C N 1
ATOM 3466 C CA . THR C 1 158 ? 22.827 31.361 38.956 1.00 47.23 158 THR C CA 1
ATOM 3467 C C . THR C 1 158 ? 24.275 31.183 39.430 1.00 47.35 158 THR C C 1
ATOM 3468 O O . THR C 1 158 ? 25.080 32.102 39.349 1.00 48.24 158 THR C O 1
ATOM 3472 N N . GLY C 1 159 ? 24.590 30.004 39.945 1.00 35.20 159 GLY C N 1
ATOM 3473 C CA . GLY C 1 159 ? 25.915 29.730 40.450 1.00 10.82 159 GLY C CA 1
ATOM 3474 C C . GLY C 1 159 ? 26.233 28.234 40.394 1.00 40.54 159 GLY C C 1
ATOM 3475 O O . GLY C 1 159 ? 25.334 27.390 40.508 1.00 38.21 159 GLY C O 1
ATOM 3476 N N . SER C 1 160 ? 27.509 27.895 40.195 1.00 31.57 160 SER C N 1
ATOM 3477 C CA . SER C 1 160 ? 27.907 26.498 40.151 1.00 42.11 160 SER C CA 1
ATOM 3478 C C . SER C 1 160 ? 28.896 26.235 41.269 1.00 44.72 160 SER C C 1
ATOM 3479 O O . SER C 1 160 ? 29.815 27.020 41.511 1.00 44.53 160 SER C O 1
ATOM 3482 N N . PHE C 1 161 ? 28.681 25.127 41.965 1.00 47.66 161 PHE C N 1
ATOM 3483 C CA . PHE C 1 161 ? 29.522 24.769 43.083 1.00 53.58 161 PHE C CA 1
ATOM 3484 C C . PHE C 1 161 ? 30.202 23.433 42.855 1.00 54.67 161 PHE C C 1
ATOM 3485 O O . PHE C 1 161 ? 29.578 22.469 42.401 1.00 61.19 161 PHE C O 1
ATOM 3493 N N . PHE C 1 162 ? 31.496 23.401 43.157 1.00 47.67 162 PHE C N 1
ATOM 3494 C CA . PHE C 1 162 ? 32.322 22.216 42.968 1.00 49.27 162 PHE C CA 1
ATOM 3495 C C . PHE C 1 162 ? 32.412 21.454 44.276 1.00 58.01 162 PHE C C 1
ATOM 3496 O O . PHE C 1 162 ? 32.571 22.057 45.331 1.00 69.21 162 PHE C O 1
ATOM 3504 N N . VAL C 1 163 ? 32.308 20.131 44.215 1.00 53.99 163 VAL C N 1
ATOM 3505 C CA . VAL C 1 163 ? 32.407 19.317 45.430 1.00 61.07 163 VAL C CA 1
ATOM 3506 C C . VAL C 1 163 ? 33.873 18.910 45.671 1.00 61.26 163 VAL C C 1
ATOM 3507 O O . VAL C 1 163 ? 34.598 18.568 44.734 1.00 57.49 163 VAL C O 1
ATOM 3511 N N . LEU C 1 164 ? 34.308 18.962 46.924 1.00 66.62 164 LEU C N 1
ATOM 3512 C CA . LEU C 1 164 ? 35.674 18.599 47.263 1.00 75.01 164 LEU C CA 1
ATOM 3513 C C . LEU C 1 164 ? 35.699 17.463 48.280 1.00 80.76 164 LEU C C 1
ATOM 3514 O O . LEU C 1 164 ? 36.027 16.319 47.940 1.00 88.11 164 LEU C O 1
ATOM 3519 N N . LYS D 1 13 ? 20.350 18.084 -10.129 1.00 117.19 13 LYS D N 1
ATOM 3520 C CA . LYS D 1 13 ? 20.800 17.939 -8.715 1.00 113.03 13 LYS D CA 1
ATOM 3521 C C . LYS D 1 13 ? 21.461 16.583 -8.522 1.00 110.41 13 LYS D C 1
ATOM 3522 O O . LYS D 1 13 ? 20.784 15.580 -8.291 1.00 106.10 13 LYS D O 1
ATOM 3536 N N . GLU D 1 15 ? 22.279 15.094 -6.381 1.00 119.96 15 GLU D N 1
ATOM 3537 C CA . GLU D 1 15 ? 22.058 14.704 -4.994 1.00 115.05 15 GLU D CA 1
ATOM 3538 C C . GLU D 1 15 ? 21.860 13.198 -4.869 1.00 116.74 15 GLU D C 1
ATOM 3539 O O . GLU D 1 15 ? 20.951 12.730 -4.183 1.00 120.55 15 GLU D O 1
ATOM 3545 N N . ARG D 1 16 ? 22.720 12.443 -5.546 1.00 112.53 16 ARG D N 1
ATOM 3546 C CA . ARG D 1 16 ? 22.675 10.986 -5.515 1.00 103.05 16 ARG D CA 1
ATOM 3547 C C . ARG D 1 16 ? 23.582 10.508 -4.385 1.00 98.76 16 ARG D C 1
ATOM 3548 O O . ARG D 1 16 ? 24.151 9.414 -4.434 1.00 102.11 16 ARG D O 1
ATOM 3556 N N . PHE D 1 17 ? 23.700 11.352 -3.363 1.00 92.09 17 PHE D N 1
ATOM 3557 C CA . PHE D 1 17 ? 24.530 11.069 -2.203 1.00 93.13 17 PHE D CA 1
ATOM 3558 C C . PHE D 1 17 ? 24.008 9.846 -1.448 1.00 96.51 17 PHE D C 1
ATOM 3559 O O . PHE D 1 17 ? 23.022 9.225 -1.850 1.00 96.53 17 PHE D O 1
ATOM 3567 N N . ALA D 1 21 ? 24.973 6.363 -0.141 1.00 73.11 21 ALA D N 1
ATOM 3568 C CA . ALA D 1 21 ? 24.502 6.857 1.153 1.00 82.91 21 ALA D CA 1
ATOM 3569 C C . ALA D 1 21 ? 23.884 5.746 2.005 1.00 89.05 21 ALA D C 1
ATOM 3570 O O . ALA D 1 21 ? 23.425 4.732 1.484 1.00 87.57 21 ALA D O 1
ATOM 3572 N N . ASN D 1 22 ? 23.868 5.950 3.318 1.00 89.43 22 ASN D N 1
ATOM 3573 C CA . ASN D 1 22 ? 23.316 4.965 4.236 1.00 91.26 22 ASN D CA 1
ATOM 3574 C C . ASN D 1 22 ? 21.932 5.341 4.747 1.00 87.82 22 ASN D C 1
ATOM 3575 O O . ASN D 1 22 ? 21.234 6.145 4.139 1.00 93.85 22 ASN D O 1
ATOM 3580 N N . GLU D 1 23 ? 21.552 4.752 5.875 1.00 83.91 23 GLU D N 1
ATOM 3581 C CA . GLU D 1 23 ? 20.247 4.979 6.483 1.00 82.41 23 GLU D CA 1
ATOM 3582 C C . GLU D 1 23 ? 20.238 6.232 7.352 1.00 82.37 23 GLU D C 1
ATOM 3583 O O . GLU D 1 23 ? 19.223 6.928 7.445 1.00 80.58 23 GLU D O 1
ATOM 3589 N N . GLU D 1 24 ? 21.364 6.502 8.005 1.00 83.87 24 GLU D N 1
ATOM 3590 C CA . GLU D 1 24 ? 21.492 7.679 8.859 1.00 90.07 24 GLU D CA 1
ATOM 3591 C C . GLU D 1 24 ? 21.077 8.870 8.009 1.00 87.04 24 GLU D C 1
ATOM 3592 O O . GLU D 1 24 ? 20.130 9.589 8.326 1.00 85.77 24 GLU D O 1
ATOM 3598 N N . GLU D 1 25 ? 21.794 9.046 6.909 1.00 86.24 25 GLU D N 1
ATOM 3599 C CA . GLU D 1 25 ? 21.541 10.123 5.976 1.00 91.39 25 GLU D CA 1
ATOM 3600 C C . GLU D 1 25 ? 20.129 10.035 5.391 1.00 93.88 25 GLU D C 1
ATOM 3601 O O . GLU D 1 25 ? 19.487 11.058 5.145 1.00 92.44 25 GLU D O 1
ATOM 3607 N N . LYS D 1 26 ? 19.641 8.816 5.175 1.00 98.78 26 LYS D N 1
ATOM 3608 C CA . LYS D 1 26 ? 18.299 8.625 4.629 1.00 100.83 26 LYS D CA 1
ATOM 3609 C C . LYS D 1 26 ? 17.274 9.385 5.459 1.00 95.09 26 LYS D C 1
ATOM 3610 O O . LYS D 1 26 ? 16.620 10.299 4.968 1.00 96.36 26 LYS D O 1
ATOM 3616 N N . ASP D 1 27 ? 17.140 8.996 6.720 1.00 97.12 27 ASP D N 1
ATOM 3617 C CA . ASP D 1 27 ? 16.190 9.638 7.619 1.00 104.07 27 ASP D CA 1
ATOM 3618 C C . ASP D 1 27 ? 16.427 11.139 7.710 1.00 92.92 27 ASP D C 1
ATOM 3619 O O . ASP D 1 27 ? 15.518 11.936 7.478 1.00 90.91 27 ASP D O 1
ATOM 3624 N N . VAL D 1 28 ? 17.651 11.517 8.058 1.00 84.91 28 VAL D N 1
ATOM 3625 C CA . VAL D 1 28 ? 18.005 12.921 8.185 1.00 73.02 28 VAL D CA 1
ATOM 3626 C C . VAL D 1 28 ? 17.446 13.750 7.028 1.00 81.10 28 VAL D C 1
ATOM 3627 O O . VAL D 1 28 ? 16.487 14.500 7.215 1.00 87.33 28 VAL D O 1
ATOM 3631 N N . LEU D 1 29 ? 18.029 13.601 5.839 1.00 80.52 29 LEU D N 1
ATOM 3632 C CA . LEU D 1 29 ? 17.599 14.357 4.658 1.00 82.70 29 LEU D CA 1
ATOM 3633 C C . LEU D 1 29 ? 16.085 14.363 4.429 1.00 79.92 29 LEU D C 1
ATOM 3634 O O . LEU D 1 29 ? 15.564 15.232 3.733 1.00 74.49 29 LEU D O 1
ATOM 3639 N N . SER D 1 30 ? 15.387 13.395 5.016 1.00 77.82 30 SER D N 1
ATOM 3640 C CA . SER D 1 30 ? 13.938 13.302 4.881 1.00 85.29 30 SER D CA 1
ATOM 3641 C C . SER D 1 30 ? 13.296 14.415 5.709 1.00 83.74 30 SER D C 1
ATOM 3642 O O . SER D 1 30 ? 12.291 14.999 5.314 1.00 77.14 30 SER D O 1
ATOM 3645 N N . SER D 1 31 ? 13.886 14.705 6.861 1.00 82.02 31 SER D N 1
ATOM 3646 C CA . SER D 1 31 ? 13.381 15.757 7.723 1.00 85.89 31 SER D CA 1
ATOM 3647 C C . SER D 1 31 ? 13.847 17.088 7.152 1.00 81.80 31 SER D C 1
ATOM 3648 O O . SER D 1 31 ? 13.110 18.067 7.145 1.00 84.90 31 SER D O 1
ATOM 3651 N N . ILE D 1 32 ? 15.085 17.105 6.674 1.00 79.45 32 ILE D N 1
ATOM 3652 C CA . ILE D 1 32 ? 15.682 18.292 6.079 1.00 74.51 32 ILE D CA 1
ATOM 3653 C C . ILE D 1 32 ? 14.691 18.898 5.095 1.00 78.20 32 ILE D C 1
ATOM 3654 O O . ILE D 1 32 ? 14.354 20.079 5.177 1.00 87.12 32 ILE D O 1
ATOM 3659 N N . VAL D 1 33 ? 14.224 18.064 4.172 1.00 70.31 33 VAL D N 1
ATOM 3660 C CA . VAL D 1 33 ? 13.281 18.480 3.140 1.00 71.72 33 VAL D CA 1
ATOM 3661 C C . VAL D 1 33 ? 11.833 18.538 3.651 1.00 74.11 33 VAL D C 1
ATOM 3662 O O . VAL D 1 33 ? 11.055 19.406 3.236 1.00 62.60 33 VAL D O 1
ATOM 3666 N N . ASP D 1 34 ? 11.467 17.623 4.546 1.00 77.81 34 ASP D N 1
ATOM 3667 C CA . ASP D 1 34 ? 10.123 17.645 5.120 1.00 80.29 34 ASP D CA 1
ATOM 3668 C C . ASP D 1 34 ? 10.001 18.974 5.848 1.00 75.78 34 ASP D C 1
ATOM 3669 O O . ASP D 1 34 ? 8.907 19.510 6.013 1.00 74.25 34 ASP D O 1
ATOM 3674 N N . GLY D 1 35 ? 11.151 19.494 6.272 1.00 73.16 35 GLY D N 1
ATOM 3675 C CA . GLY D 1 35 ? 11.200 20.753 6.992 1.00 69.31 35 GLY D CA 1
ATOM 3676 C C . GLY D 1 35 ? 11.379 21.994 6.132 1.00 78.77 35 GLY D C 1
ATOM 3677 O O . GLY D 1 35 ? 10.810 23.039 6.454 1.00 78.20 35 GLY D O 1
ATOM 3678 N N . LEU D 1 36 ? 12.163 21.898 5.055 1.00 84.19 36 LEU D N 1
ATOM 3679 C CA . LEU D 1 36 ? 12.387 23.049 4.172 1.00 87.04 36 LEU D CA 1
ATOM 3680 C C . LEU D 1 36 ? 11.125 23.422 3.410 1.00 100.08 36 LEU D C 1
ATOM 3681 O O . LEU D 1 36 ? 10.880 24.597 3.116 1.00 107.77 36 LEU D O 1
ATOM 3686 N N . LEU D 1 37 ? 10.336 22.409 3.076 1.00 102.44 37 LEU D N 1
ATOM 3687 C CA . LEU D 1 37 ? 9.099 22.620 2.343 1.00 107.26 37 LEU D CA 1
ATOM 3688 C C . LEU D 1 37 ? 7.919 22.822 3.293 1.00 106.22 37 LEU D C 1
ATOM 3689 O O . LEU D 1 37 ? 6.758 22.757 2.890 1.00 107.50 37 LEU D O 1
ATOM 3694 N N . ALA D 1 38 ? 8.235 23.067 4.561 1.00 103.96 38 ALA D N 1
ATOM 3695 C CA . ALA D 1 38 ? 7.227 23.335 5.582 1.00 100.04 38 ALA D CA 1
ATOM 3696 C C . ALA D 1 38 ? 7.413 24.815 5.894 1.00 98.43 38 ALA D C 1
ATOM 3697 O O . ALA D 1 38 ? 6.662 25.413 6.667 1.00 96.07 38 ALA D O 1
ATOM 3699 N N . LYS D 1 39 ? 8.442 25.389 5.275 1.00 97.26 39 LYS D N 1
ATOM 3700 C CA . LYS D 1 39 ? 8.766 26.798 5.438 1.00 92.68 39 LYS D CA 1
ATOM 3701 C C . LYS D 1 39 ? 8.161 27.521 4.245 1.00 96.15 39 LYS D C 1
ATOM 3702 O O . LYS D 1 39 ? 7.491 28.542 4.410 1.00 95.94 39 LYS D O 1
ATOM 3708 N N . GLN D 1 40 ? 8.393 26.995 3.043 1.00 97.94 40 GLN D N 1
ATOM 3709 C CA . GLN D 1 40 ? 7.828 27.626 1.857 1.00 105.71 40 GLN D CA 1
ATOM 3710 C C . GLN D 1 40 ? 6.305 27.616 1.973 1.00 108.43 40 GLN D C 1
ATOM 3711 O O . GLN D 1 40 ? 5.636 28.490 1.428 1.00 108.58 40 GLN D O 1
ATOM 3717 N N . GLU D 1 41 ? 5.760 26.631 2.687 1.00 108.12 41 GLU D N 1
ATOM 3718 C CA . GLU D 1 41 ? 4.316 26.551 2.893 1.00 108.10 41 GLU D CA 1
ATOM 3719 C C . GLU D 1 41 ? 3.994 27.470 4.073 1.00 113.19 41 GLU D C 1
ATOM 3720 O O . GLU D 1 41 ? 2.909 27.420 4.657 1.00 105.75 41 GLU D O 1
ATOM 3726 N N . ARG D 1 42 ? 4.976 28.310 4.399 1.00 129.11 42 ARG D N 1
ATOM 3727 C CA . ARG D 1 42 ? 4.911 29.295 5.476 1.00 140.92 42 ARG D CA 1
ATOM 3728 C C . ARG D 1 42 ? 4.168 28.895 6.743 1.00 144.32 42 ARG D C 1
ATOM 3729 O O . ARG D 1 42 ? 3.230 29.569 7.172 1.00 146.44 42 ARG D O 1
ATOM 3737 N N . ARG D 1 43 ? 4.607 27.791 7.337 1.00 143.57 43 ARG D N 1
ATOM 3738 C CA . ARG D 1 43 ? 4.033 27.291 8.579 1.00 142.14 43 ARG D CA 1
ATOM 3739 C C . ARG D 1 43 ? 5.135 27.340 9.620 1.00 130.69 43 ARG D C 1
ATOM 3740 O O . ARG D 1 43 ? 4.912 27.086 10.803 1.00 127.27 43 ARG D O 1
ATOM 3748 N N . TYR D 1 44 ? 6.333 27.674 9.153 1.00 124.83 44 TYR D N 1
ATOM 3749 C CA . TYR D 1 44 ? 7.500 27.789 10.012 1.00 119.88 44 TYR D CA 1
ATOM 3750 C C . TYR D 1 44 ? 8.172 29.131 9.766 1.00 108.86 44 TYR D C 1
ATOM 3751 O O . TYR D 1 44 ? 8.461 29.496 8.626 1.00 105.12 44 TYR D O 1
ATOM 3760 N N . ALA D 1 45 ? 8.410 29.860 10.850 1.00 103.82 45 ALA D N 1
ATOM 3761 C CA . ALA D 1 45 ? 9.028 31.172 10.782 1.00 99.87 45 ALA D CA 1
ATOM 3762 C C . ALA D 1 45 ? 10.395 31.130 10.110 1.00 89.09 45 ALA D C 1
ATOM 3763 O O . ALA D 1 45 ? 10.591 31.697 9.034 1.00 88.22 45 ALA D O 1
ATOM 3765 N N . THR D 1 46 ? 11.341 30.458 10.752 1.00 84.18 46 THR D N 1
ATOM 3766 C CA . THR D 1 46 ? 12.692 30.355 10.220 1.00 87.66 46 THR D CA 1
ATOM 3767 C C . THR D 1 46 ? 12.968 28.955 9.674 1.00 86.57 46 THR D C 1
ATOM 3768 O O . THR D 1 46 ? 12.104 28.076 9.725 1.00 95.38 46 THR D O 1
ATOM 3772 N N . TYR D 1 47 ? 14.173 28.757 9.145 1.00 77.65 47 TYR D N 1
ATOM 3773 C CA . TYR D 1 47 ? 14.569 27.460 8.612 1.00 78.64 47 TYR D CA 1
ATOM 3774 C C . TYR D 1 47 ? 14.860 26.515 9.773 1.00 70.13 47 TYR D C 1
ATOM 3775 O O . TYR D 1 47 ? 14.525 25.332 9.722 1.00 51.40 47 TYR D O 1
ATOM 3784 N N . LEU D 1 48 ? 15.458 27.049 10.833 1.00 72.74 48 LEU D N 1
ATOM 3785 C CA . LEU D 1 48 ? 15.783 26.240 11.998 1.00 81.76 48 LEU D CA 1
ATOM 3786 C C . LEU D 1 48 ? 14.567 25.827 12.837 1.00 85.44 48 LEU D C 1
ATOM 3787 O O . LEU D 1 48 ? 14.494 24.692 13.313 1.00 85.44 48 LEU D O 1
ATOM 3792 N N . ALA D 1 49 ? 13.619 26.742 13.028 1.00 89.27 49 ALA D N 1
ATOM 3793 C CA . ALA D 1 49 ? 12.422 26.432 13.810 1.00 93.66 49 ALA D CA 1
ATOM 3794 C C . ALA D 1 49 ? 11.679 25.271 13.146 1.00 97.72 49 ALA D C 1
ATOM 3795 O O . ALA D 1 49 ? 10.822 24.632 13.756 1.00 97.17 49 ALA D O 1
ATOM 3797 N N . SER D 1 50 ? 12.026 25.008 11.888 1.00 102.29 50 SER D N 1
ATOM 3798 C CA . SER D 1 50 ? 11.420 23.932 11.110 1.00 110.24 50 SER D CA 1
ATOM 3799 C C . SER D 1 50 ? 12.386 22.767 10.920 1.00 114.23 50 SER D C 1
ATOM 3800 O O . SER D 1 50 ? 12.068 21.621 11.237 1.00 122.55 50 SER D O 1
ATOM 3803 N N . LEU D 1 51 ? 13.569 23.072 10.397 1.00 103.58 51 LEU D N 1
ATOM 3804 C CA . LEU D 1 51 ? 14.582 22.061 10.152 1.00 93.09 51 LEU D CA 1
ATOM 3805 C C . LEU D 1 51 ? 14.738 21.181 11.384 1.00 100.36 51 LEU D C 1
ATOM 3806 O O . LEU D 1 51 ? 15.039 19.994 11.272 1.00 111.07 51 LEU D O 1
ATOM 3811 N N . THR D 1 52 ? 14.512 21.761 12.559 1.00 93.24 52 THR D N 1
ATOM 3812 C CA . THR D 1 52 ? 14.633 21.026 13.813 1.00 82.42 52 THR D CA 1
ATOM 3813 C C . THR D 1 52 ? 13.284 20.947 14.537 1.00 83.31 52 THR D C 1
ATOM 3814 O O . THR D 1 52 ? 13.209 21.007 15.768 1.00 79.08 52 THR D O 1
ATOM 3818 N N . GLN D 1 53 ? 12.230 20.819 13.736 1.00 86.35 53 GLN D N 1
ATOM 3819 C CA . GLN D 1 53 ? 10.844 20.695 14.188 1.00 97.34 53 GLN D CA 1
ATOM 3820 C C . GLN D 1 53 ? 10.445 21.443 15.467 1.00 100.12 53 GLN D C 1
ATOM 3821 O O . GLN D 1 53 ? 9.530 21.024 16.177 1.00 100.63 53 GLN D O 1
ATOM 3827 N N . ILE D 1 54 ? 11.115 22.556 15.746 1.00 104.74 54 ILE D N 1
ATOM 3828 C CA . ILE D 1 54 ? 10.814 23.362 16.930 1.00 112.18 54 ILE D CA 1
ATOM 3829 C C . ILE D 1 54 ? 9.311 23.567 17.114 1.00 120.84 54 ILE D C 1
ATOM 3830 O O . ILE D 1 54 ? 8.685 24.312 16.360 1.00 121.77 54 ILE D O 1
ATOM 3835 N N . GLU D 1 55 ? 8.741 22.905 18.119 1.00 124.60 55 GLU D N 1
ATOM 3836 C CA . GLU D 1 55 ? 7.313 23.025 18.410 1.00 123.12 55 GLU D CA 1
ATOM 3837 C C . GLU D 1 55 ? 7.063 24.386 19.049 1.00 116.44 55 GLU D C 1
ATOM 3838 O O . GLU D 1 55 ? 6.506 24.481 20.144 1.00 111.02 55 GLU D O 1
ATOM 3844 N N . SER D 1 56 ? 7.493 25.434 18.356 1.00 114.80 56 SER D N 1
ATOM 3845 C CA . SER D 1 56 ? 7.327 26.796 18.837 1.00 112.23 56 SER D CA 1
ATOM 3846 C C . SER D 1 56 ? 5.847 27.156 18.914 1.00 113.26 56 SER D C 1
ATOM 3847 O O . SER D 1 56 ? 5.232 27.503 17.905 1.00 113.73 56 SER D O 1
ATOM 3850 N N . GLN D 1 57 ? 5.286 27.061 20.117 1.00 111.94 57 GLN D N 1
ATOM 3851 C CA . GLN D 1 57 ? 3.882 27.380 20.361 1.00 107.43 57 GLN D CA 1
ATOM 3852 C C . GLN D 1 57 ? 3.517 27.100 21.815 1.00 103.00 57 GLN D C 1
ATOM 3853 O O . GLN D 1 57 ? 4.185 26.320 22.495 1.00 96.84 57 GLN D O 1
ATOM 3859 N N . GLU D 1 65 ? 5.881 27.711 25.293 1.00 106.77 65 GLU D N 1
ATOM 3860 C CA . GLU D 1 65 ? 6.810 26.587 25.319 1.00 102.41 65 GLU D CA 1
ATOM 3861 C C . GLU D 1 65 ? 7.347 26.255 23.932 1.00 91.81 65 GLU D C 1
ATOM 3862 O O . GLU D 1 65 ? 6.666 26.460 22.929 1.00 88.99 65 GLU D O 1
ATOM 3868 N N . VAL D 1 66 ? 8.575 25.741 23.893 1.00 86.95 66 VAL D N 1
ATOM 3869 C CA . VAL D 1 66 ? 9.232 25.351 22.644 1.00 87.15 66 VAL D CA 1
ATOM 3870 C C . VAL D 1 66 ? 9.801 23.938 22.771 1.00 86.40 66 VAL D C 1
ATOM 3871 O O . VAL D 1 66 ? 10.712 23.692 23.568 1.00 80.69 66 VAL D O 1
ATOM 3875 N N . ARG D 1 67 ? 9.268 23.013 21.979 1.00 89.43 67 ARG D N 1
ATOM 3876 C CA . ARG D 1 67 ? 9.718 21.626 22.029 1.00 89.91 67 ARG D CA 1
ATOM 3877 C C . ARG D 1 67 ? 10.785 21.337 20.980 1.00 81.98 67 ARG D C 1
ATOM 3878 O O . ARG D 1 67 ? 10.896 22.045 19.979 1.00 75.85 67 ARG D O 1
ATOM 3886 N N . LEU D 1 68 ? 11.565 20.289 21.219 1.00 81.70 68 LEU D N 1
ATOM 3887 C CA . LEU D 1 68 ? 12.611 19.888 20.286 1.00 85.18 68 LEU D CA 1
ATOM 3888 C C . LEU D 1 68 ? 12.657 18.372 20.109 1.00 88.91 68 LEU D C 1
ATOM 3889 O O . LEU D 1 68 ? 13.033 17.634 21.023 1.00 86.12 68 LEU D O 1
ATOM 3894 N N . PRO D 1 69 ? 12.281 17.889 18.917 1.00 91.05 69 PRO D N 1
ATOM 3895 C CA . PRO D 1 69 ? 12.294 16.453 18.646 1.00 88.01 69 PRO D CA 1
ATOM 3896 C C . PRO D 1 69 ? 13.746 15.996 18.655 1.00 87.20 69 PRO D C 1
ATOM 3897 O O . PRO D 1 69 ? 14.549 16.452 17.829 1.00 86.09 69 PRO D O 1
ATOM 3901 N N . ILE D 1 70 ? 14.093 15.110 19.584 1.00 82.74 70 ILE D N 1
ATOM 3902 C CA . ILE D 1 70 ? 15.471 14.641 19.664 1.00 78.11 70 ILE D CA 1
ATOM 3903 C C . ILE D 1 70 ? 15.821 13.626 18.586 1.00 83.51 70 ILE D C 1
ATOM 3904 O O . ILE D 1 70 ? 15.465 12.448 18.677 1.00 86.80 70 ILE D O 1
ATOM 3909 N N . GLY D 1 71 ? 16.523 14.106 17.565 1.00 79.64 71 GLY D N 1
ATOM 3910 C CA . GLY D 1 71 ? 16.924 13.246 16.472 1.00 84.00 71 GLY D CA 1
ATOM 3911 C C . GLY D 1 71 ? 18.412 13.352 16.225 1.00 82.44 71 GLY D C 1
ATOM 3912 O O . GLY D 1 71 ? 19.033 14.332 16.641 1.00 78.30 71 GLY D O 1
ATOM 3913 N N . PRO D 1 72 ? 19.017 12.354 15.551 1.00 82.81 72 PRO D N 1
ATOM 3914 C CA . PRO D 1 72 ? 20.453 12.344 15.249 1.00 80.10 72 PRO D CA 1
ATOM 3915 C C . PRO D 1 72 ? 20.921 13.614 14.546 1.00 73.14 72 PRO D C 1
ATOM 3916 O O . PRO D 1 72 ? 22.116 13.890 14.472 1.00 71.30 72 PRO D O 1
ATOM 3920 N N . LEU D 1 73 ? 19.975 14.381 14.022 1.00 72.44 73 LEU D N 1
ATOM 3921 C CA . LEU D 1 73 ? 20.321 15.627 13.358 1.00 77.46 73 LEU D CA 1
ATOM 3922 C C . LEU D 1 73 ? 20.764 16.609 14.451 1.00 84.96 73 LEU D C 1
ATOM 3923 O O . LEU D 1 73 ? 21.618 17.468 14.227 1.00 83.55 73 LEU D O 1
ATOM 3928 N N . VAL D 1 74 ? 20.196 16.449 15.645 1.00 92.16 74 VAL D N 1
ATOM 3929 C CA . VAL D 1 74 ? 20.527 17.313 16.774 1.00 92.74 74 VAL D CA 1
ATOM 3930 C C . VAL D 1 74 ? 21.408 16.638 17.844 1.00 92.46 74 VAL D C 1
ATOM 3931 O O . VAL D 1 74 ? 21.275 16.919 19.039 1.00 90.11 74 VAL D O 1
ATOM 3935 N N . ASN D 1 75 ? 22.308 15.757 17.403 1.00 86.70 75 ASN D N 1
ATOM 3936 C CA . ASN D 1 75 ? 23.230 15.057 18.302 1.00 80.23 75 ASN D CA 1
ATOM 3937 C C . ASN D 1 75 ? 24.676 15.345 17.948 1.00 84.68 75 ASN D C 1
ATOM 3938 O O . ASN D 1 75 ? 25.026 15.455 16.776 1.00 92.15 75 ASN D O 1
ATOM 3943 N N . ASN D 1 76 ? 25.514 15.455 18.972 1.00 75.90 76 ASN D N 1
ATOM 3944 C CA . ASN D 1 76 ? 26.941 15.683 18.776 1.00 71.88 76 ASN D CA 1
ATOM 3945 C C . ASN D 1 76 ? 27.584 14.308 18.581 1.00 74.35 76 ASN D C 1
ATOM 3946 O O . ASN D 1 76 ? 26.897 13.283 18.595 1.00 64.40 76 ASN D O 1
ATOM 3951 N N . PRO D 1 77 ? 28.912 14.260 18.403 1.00 80.32 77 PRO D N 1
ATOM 3952 C CA . PRO D 1 77 ? 29.536 12.946 18.215 1.00 84.83 77 PRO D CA 1
ATOM 3953 C C . PRO D 1 77 ? 29.334 11.983 19.386 1.00 84.24 77 PRO D C 1
ATOM 3954 O O . PRO D 1 77 ? 29.453 10.775 19.223 1.00 74.87 77 PRO D O 1
ATOM 3958 N N . LEU D 1 78 ? 29.022 12.517 20.561 1.00 91.75 78 LEU D N 1
ATOM 3959 C CA . LEU D 1 78 ? 28.825 11.681 21.744 1.00 90.98 78 LEU D CA 1
ATOM 3960 C C . LEU D 1 78 ? 27.385 11.201 21.964 1.00 96.57 78 LEU D C 1
ATOM 3961 O O . LEU D 1 78 ? 26.974 10.961 23.101 1.00 100.82 78 LEU D O 1
ATOM 3966 N N . ASN D 1 79 ? 26.626 11.061 20.879 1.00 93.98 79 ASN D N 1
ATOM 3967 C CA . ASN D 1 79 ? 25.241 10.582 20.942 1.00 86.58 79 ASN D CA 1
ATOM 3968 C C . ASN D 1 79 ? 24.312 11.244 21.956 1.00 75.05 79 ASN D C 1
ATOM 3969 O O . ASN D 1 79 ? 23.529 10.564 22.628 1.00 70.72 79 ASN D O 1
ATOM 3982 N N . VAL D 1 81 ? 22.141 15.295 22.729 1.00 42.51 81 VAL D N 1
ATOM 3983 C CA . VAL D 1 81 ? 21.757 16.566 22.121 1.00 55.07 81 VAL D CA 1
ATOM 3984 C C . VAL D 1 81 ? 22.939 17.529 22.130 1.00 56.33 81 VAL D C 1
ATOM 3985 O O . VAL D 1 81 ? 23.578 17.747 23.170 1.00 57.22 81 VAL D O 1
ATOM 3989 N N . HIS D 1 82 ? 23.233 18.092 20.962 1.00 49.03 82 HIS D N 1
ATOM 3990 C CA . HIS D 1 82 ? 24.343 19.024 20.826 1.00 55.18 82 HIS D CA 1
ATOM 3991 C C . HIS D 1 82 ? 24.141 20.257 21.700 1.00 57.90 82 HIS D C 1
ATOM 3992 O O . HIS D 1 82 ? 23.025 20.772 21.826 1.00 55.26 82 HIS D O 1
ATOM 3999 N N . GLY D 1 83 ? 25.231 20.726 22.298 1.00 57.42 83 GLY D N 1
ATOM 4000 C CA . GLY D 1 83 ? 25.173 21.886 23.169 1.00 58.46 83 GLY D CA 1
ATOM 4001 C C . GLY D 1 83 ? 24.640 23.133 22.500 1.00 62.77 83 GLY D C 1
ATOM 4002 O O . GLY D 1 83 ? 23.653 23.703 22.959 1.00 66.18 83 GLY D O 1
ATOM 4003 N N . GLY D 1 84 ? 25.301 23.561 21.426 1.00 61.23 84 GLY D N 1
ATOM 4004 C CA . GLY D 1 84 ? 24.870 24.743 20.703 1.00 51.79 84 GLY D CA 1
ATOM 4005 C C . GLY D 1 84 ? 23.372 24.688 20.500 1.00 56.31 84 GLY D C 1
ATOM 4006 O O . GLY D 1 84 ? 22.691 25.712 20.489 1.00 58.91 84 GLY D O 1
ATOM 4007 N N . ILE D 1 85 ? 22.853 23.477 20.336 1.00 49.47 85 ILE D N 1
ATOM 4008 C CA . ILE D 1 85 ? 21.418 23.289 20.165 1.00 42.60 85 ILE D CA 1
ATOM 4009 C C . ILE D 1 85 ? 20.683 23.620 21.467 1.00 36.45 85 ILE D C 1
ATOM 4010 O O . ILE D 1 85 ? 19.863 24.525 21.500 1.00 45.00 85 ILE D O 1
ATOM 4015 N N . THR D 1 86 ? 20.982 22.893 22.534 1.00 33.91 86 THR D N 1
ATOM 4016 C CA . THR D 1 86 ? 20.308 23.150 23.794 1.00 46.22 86 THR D CA 1
ATOM 4017 C C . THR D 1 86 ? 20.297 24.636 24.138 1.00 53.11 86 THR D C 1
ATOM 4018 O O . THR D 1 86 ? 19.366 25.116 24.796 1.00 59.05 86 THR D O 1
ATOM 4022 N N . ALA D 1 87 ? 21.322 25.361 23.688 1.00 41.01 87 ALA D N 1
ATOM 4023 C CA . ALA D 1 87 ? 21.399 26.798 23.928 1.00 50.24 87 ALA D CA 1
ATOM 4024 C C . ALA D 1 87 ? 20.417 27.510 22.993 1.00 58.30 87 ALA D C 1
ATOM 4025 O O . ALA D 1 87 ? 19.622 28.337 23.442 1.00 58.20 87 ALA D O 1
ATOM 4027 N N . THR D 1 88 ? 20.462 27.192 21.699 1.00 51.00 88 THR D N 1
ATOM 4028 C CA . THR D 1 88 ? 19.537 27.813 20.752 1.00 44.17 88 THR D CA 1
ATOM 4029 C C . THR D 1 88 ? 18.097 27.586 21.213 1.00 43.26 88 THR D C 1
ATOM 4030 O O . THR D 1 88 ? 17.260 28.488 21.170 1.00 42.41 88 THR D O 1
ATOM 4034 N N . LEU D 1 89 ? 17.804 26.372 21.651 1.00 49.69 89 LEU D N 1
ATOM 4035 C CA . LEU D 1 89 ? 16.462 26.069 22.140 1.00 59.79 89 LEU D CA 1
ATOM 4036 C C . LEU D 1 89 ? 16.123 27.042 23.254 1.00 57.35 89 LEU D C 1
ATOM 4037 O O . LEU D 1 89 ? 15.072 27.674 23.231 1.00 49.79 89 LEU D O 1
ATOM 4042 N N . LEU D 1 90 ? 17.020 27.155 24.232 1.00 55.74 90 LEU D N 1
ATOM 4043 C CA . LEU D 1 90 ? 16.796 28.055 25.352 1.00 51.03 90 LEU D CA 1
ATOM 4044 C C . LEU D 1 90 ? 16.730 29.491 24.863 1.00 57.15 90 LEU D C 1
ATOM 4045 O O . LEU D 1 90 ? 15.920 30.281 25.347 1.00 61.78 90 LEU D O 1
ATOM 4050 N N . ASP D 1 91 ? 17.580 29.817 23.891 1.00 51.08 91 ASP D N 1
ATOM 4051 C CA . ASP D 1 91 ? 17.644 31.161 23.317 1.00 48.47 91 ASP D CA 1
ATOM 4052 C C . ASP D 1 91 ? 16.281 31.567 22.769 1.00 56.84 91 ASP D C 1
ATOM 4053 O O . ASP D 1 91 ? 15.726 32.606 23.142 1.00 57.47 91 ASP D O 1
ATOM 4058 N N . THR D 1 92 ? 15.745 30.723 21.892 1.00 54.76 92 THR D N 1
ATOM 4059 C CA . THR D 1 92 ? 14.453 30.948 21.257 1.00 54.14 92 THR D CA 1
ATOM 4060 C C . THR D 1 92 ? 13.341 31.130 22.286 1.00 55.47 92 THR D C 1
ATOM 4061 O O . THR D 1 92 ? 12.717 32.187 22.352 1.00 53.21 92 THR D O 1
ATOM 4065 N N . ALA D 1 93 ? 13.090 30.101 23.086 1.00 47.57 93 ALA D N 1
ATOM 4066 C CA . ALA D 1 93 ? 12.061 30.179 24.116 1.00 42.50 93 ALA D CA 1
ATOM 4067 C C . ALA D 1 93 ? 12.134 31.526 24.807 1.00 48.75 93 ALA D C 1
ATOM 4068 O O . ALA D 1 93 ? 11.131 32.224 24.946 1.00 58.27 93 ALA D O 1
ATOM 4078 N N . GLY D 1 95 ? 13.513 34.357 23.770 1.00 49.49 95 GLY D N 1
ATOM 4079 C CA . GLY D 1 95 ? 13.196 35.480 22.898 1.00 50.58 95 GLY D CA 1
ATOM 4080 C C . GLY D 1 95 ? 11.705 35.730 22.744 1.00 67.23 95 GLY D C 1
ATOM 4081 O O . GLY D 1 95 ? 11.226 36.850 22.962 1.00 62.42 95 GLY D O 1
ATOM 4082 N N . GLN D 1 96 ? 10.970 34.688 22.354 1.00 81.35 96 GLN D N 1
ATOM 4083 C CA . GLN D 1 96 ? 9.525 34.789 22.175 1.00 81.27 96 GLN D CA 1
ATOM 4084 C C . GLN D 1 96 ? 8.999 35.401 23.468 1.00 74.86 96 GLN D C 1
ATOM 4085 O O . GLN D 1 96 ? 8.402 36.479 23.461 1.00 74.61 96 GLN D O 1
ATOM 4099 N N . VAL D 1 98 ? 9.979 37.241 25.433 1.00 72.50 98 VAL D N 1
ATOM 4100 C CA . VAL D 1 98 ? 10.260 38.657 25.596 1.00 60.86 98 VAL D CA 1
ATOM 4101 C C . VAL D 1 98 ? 9.571 39.513 24.544 1.00 64.79 98 VAL D C 1
ATOM 4102 O O . VAL D 1 98 ? 9.477 40.730 24.684 1.00 72.45 98 VAL D O 1
ATOM 4106 N N . ASN D 1 99 ? 9.075 38.884 23.491 1.00 61.18 99 ASN D N 1
ATOM 4107 C CA . ASN D 1 99 ? 8.381 39.639 22.455 1.00 68.26 99 ASN D CA 1
ATOM 4108 C C . ASN D 1 99 ? 6.880 39.664 22.758 1.00 74.18 99 ASN D C 1
ATOM 4109 O O . ASN D 1 99 ? 6.126 40.453 22.195 1.00 65.62 99 ASN D O 1
ATOM 4114 N N . ARG D 1 100 ? 6.462 38.801 23.676 1.00 92.74 100 ARG D N 1
ATOM 4115 C CA . ARG D 1 100 ? 5.067 38.731 24.093 1.00 103.29 100 ARG D CA 1
ATOM 4116 C C . ARG D 1 100 ? 4.766 39.944 24.970 1.00 97.58 100 ARG D C 1
ATOM 4117 O O . ARG D 1 100 ? 3.609 40.320 25.165 1.00 100.37 100 ARG D O 1
ATOM 4125 N N . GLN D 1 101 ? 5.825 40.544 25.502 1.00 88.70 101 GLN D N 1
ATOM 4126 C CA . GLN D 1 101 ? 5.707 41.702 26.376 1.00 87.87 101 GLN D CA 1
ATOM 4127 C C . GLN D 1 101 ? 6.135 42.969 25.642 1.00 89.20 101 GLN D C 1
ATOM 4128 O O . GLN D 1 101 ? 6.110 44.060 26.204 1.00 95.39 101 GLN D O 1
ATOM 4134 N N . LEU D 1 102 ? 6.530 42.811 24.384 1.00 83.74 102 LEU D N 1
ATOM 4135 C CA . LEU D 1 102 ? 6.987 43.924 23.555 1.00 73.49 102 LEU D CA 1
ATOM 4136 C C . LEU D 1 102 ? 5.938 44.442 22.569 1.00 83.26 102 LEU D C 1
ATOM 4137 O O . LEU D 1 102 ? 4.973 43.744 22.244 1.00 76.10 102 LEU D O 1
ATOM 4142 N N . PRO D 1 103 ? 6.119 45.691 22.091 1.00 89.56 103 PRO D N 1
ATOM 4143 C CA . PRO D 1 103 ? 5.210 46.330 21.129 1.00 89.17 103 PRO D CA 1
ATOM 4144 C C . PRO D 1 103 ? 5.436 45.773 19.720 1.00 95.27 103 PRO D C 1
ATOM 4145 O O . PRO D 1 103 ? 6.483 45.181 19.434 1.00 87.70 103 PRO D O 1
ATOM 4149 N N . ASP D 1 104 ? 4.450 45.980 18.850 1.00 108.22 104 ASP D N 1
ATOM 4150 C CA . ASP D 1 104 ? 4.491 45.503 17.469 1.00 120.29 104 ASP D CA 1
ATOM 4151 C C . ASP D 1 104 ? 5.694 46.041 16.693 1.00 116.26 104 ASP D C 1
ATOM 4152 O O . ASP D 1 104 ? 6.212 45.375 15.794 1.00 112.66 104 ASP D O 1
ATOM 4157 N N . GLY D 1 105 ? 6.129 47.248 17.042 1.00 114.57 105 GLY D N 1
ATOM 4158 C CA . GLY D 1 105 ? 7.263 47.850 16.364 1.00 106.52 105 GLY D CA 1
ATOM 4159 C C . GLY D 1 105 ? 8.567 47.749 17.135 1.00 90.97 105 GLY D C 1
ATOM 4160 O O . GLY D 1 105 ? 9.493 48.524 16.898 1.00 87.26 105 GLY D O 1
ATOM 4161 N N . GLN D 1 106 ? 8.644 46.797 18.060 1.00 78.08 106 GLN D N 1
ATOM 4162 C CA . GLN D 1 106 ? 9.850 46.608 18.856 1.00 82.07 106 GLN D CA 1
ATOM 4163 C C . GLN D 1 106 ? 10.121 45.131 19.093 1.00 80.33 106 GLN D C 1
ATOM 4164 O O . GLN D 1 106 ? 9.212 44.360 19.403 1.00 80.33 106 GLN D O 1
ATOM 4170 N N . SER D 1 107 ? 11.383 44.751 18.940 1.00 79.46 107 SER D N 1
ATOM 4171 C CA . SER D 1 107 ? 11.803 43.366 19.107 1.00 76.88 107 SER D CA 1
ATOM 4172 C C . SER D 1 107 ? 12.979 43.232 20.074 1.00 76.14 107 SER D C 1
ATOM 4173 O O . SER D 1 107 ? 13.760 44.164 20.253 1.00 75.47 107 SER D O 1
ATOM 4176 N N . ALA D 1 108 ? 13.102 42.061 20.688 1.00 75.47 108 ALA D N 1
ATOM 4177 C CA . ALA D 1 108 ? 14.176 41.798 21.639 1.00 61.16 108 ALA D CA 1
ATOM 4178 C C . ALA D 1 108 ? 15.340 41.059 20.990 1.00 59.89 108 ALA D C 1
ATOM 4179 O O . ALA D 1 108 ? 15.144 40.049 20.316 1.00 57.83 108 ALA D O 1
ATOM 4181 N N . VAL D 1 109 ? 16.551 41.558 21.206 1.00 60.88 109 VAL D N 1
ATOM 4182 C CA . VAL D 1 109 ? 17.747 40.923 20.661 1.00 50.26 109 VAL D CA 1
ATOM 4183 C C . VAL D 1 109 ? 18.648 40.454 21.800 1.00 41.72 109 VAL D C 1
ATOM 4184 O O . VAL D 1 109 ? 19.006 41.257 22.679 1.00 33.79 109 VAL D O 1
ATOM 4188 N N . THR D 1 110 ? 19.015 39.166 21.786 1.00 37.87 110 THR D N 1
ATOM 4189 C CA . THR D 1 110 ? 19.876 38.607 22.823 1.00 32.05 110 THR D CA 1
ATOM 4190 C C . THR D 1 110 ? 21.126 39.489 22.955 1.00 42.58 110 THR D C 1
ATOM 4191 O O . THR D 1 110 ? 21.676 39.964 21.959 1.00 58.91 110 THR D O 1
ATOM 4195 N N . SER D 1 111 ? 21.560 39.700 24.192 1.00 19.81 111 SER D N 1
ATOM 4196 C CA . SER D 1 111 ? 22.713 40.516 24.507 1.00 29.87 111 SER D CA 1
ATOM 4197 C C . SER D 1 111 ? 23.704 39.600 25.240 1.00 36.75 111 SER D C 1
ATOM 4198 O O . SER D 1 111 ? 24.911 39.541 24.898 1.00 41.81 111 SER D O 1
ATOM 4201 N N . GLU D 1 112 ? 23.176 38.889 26.240 1.00 23.70 112 GLU D N 1
ATOM 4202 C CA . GLU D 1 112 ? 23.952 37.946 27.053 1.00 46.49 112 GLU D CA 1
ATOM 4203 C C . GLU D 1 112 ? 23.186 36.623 27.203 1.00 55.06 112 GLU D C 1
ATOM 4204 O O . GLU D 1 112 ? 21.952 36.603 27.223 1.00 50.55 112 GLU D O 1
ATOM 4210 N N . LEU D 1 113 ? 23.928 35.522 27.316 1.00 57.98 113 LEU D N 1
ATOM 4211 C CA . LEU D 1 113 ? 23.336 34.189 27.436 1.00 57.75 113 LEU D CA 1
ATOM 4212 C C . LEU D 1 113 ? 24.156 33.300 28.363 1.00 42.02 113 LEU D C 1
ATOM 4213 O O . LEU D 1 113 ? 25.192 32.778 27.956 1.00 35.53 113 LEU D O 1
ATOM 4218 N N . ASN D 1 114 ? 23.690 33.133 29.597 1.00 33.34 114 ASN D N 1
ATOM 4219 C CA . ASN D 1 114 ? 24.344 32.284 30.584 1.00 27.44 114 ASN D CA 1
ATOM 4220 C C . ASN D 1 114 ? 23.603 30.944 30.490 1.00 27.89 114 ASN D C 1
ATOM 4221 O O . ASN D 1 114 ? 22.373 30.932 30.543 1.00 38.40 114 ASN D O 1
ATOM 4226 N N . ILE D 1 115 ? 24.326 29.827 30.339 1.00 31.57 115 ILE D N 1
ATOM 4227 C CA . ILE D 1 115 ? 23.697 28.502 30.209 1.00 43.19 115 ILE D CA 1
ATOM 4228 C C . ILE D 1 115 ? 24.471 27.438 30.963 1.00 43.98 115 ILE D C 1
ATOM 4229 O O . ILE D 1 115 ? 25.643 27.243 30.695 1.00 35.96 115 ILE D O 1
ATOM 4234 N N . HIS D 1 116 ? 23.798 26.750 31.886 1.00 40.21 116 HIS D N 1
ATOM 4235 C CA . HIS D 1 116 ? 24.390 25.666 32.679 1.00 39.18 116 HIS D CA 1
ATOM 4236 C C . HIS D 1 116 ? 23.882 24.354 32.114 1.00 42.41 116 HIS D C 1
ATOM 4237 O O . HIS D 1 116 ? 22.672 24.139 32.057 1.00 42.98 116 HIS D O 1
ATOM 4244 N N . TYR D 1 117 ? 24.783 23.476 31.696 1.00 42.78 117 TYR D N 1
ATOM 4245 C CA . TYR D 1 117 ? 24.354 22.183 31.180 1.00 39.63 117 TYR D CA 1
ATOM 4246 C C . TYR D 1 117 ? 24.420 21.253 32.356 1.00 41.43 117 TYR D C 1
ATOM 4247 O O . TYR D 1 117 ? 25.480 21.065 32.949 1.00 52.92 117 TYR D O 1
ATOM 4256 N N . VAL D 1 118 ? 23.279 20.670 32.687 1.00 43.86 118 VAL D N 1
ATOM 4257 C CA . VAL D 1 118 ? 23.176 19.801 33.843 1.00 48.67 118 VAL D CA 1
ATOM 4258 C C . VAL D 1 118 ? 23.182 18.307 33.546 1.00 47.32 118 VAL D C 1
ATOM 4259 O O . VAL D 1 118 ? 23.829 17.536 34.263 1.00 39.80 118 VAL D O 1
ATOM 4263 N N . LYS D 1 119 ? 22.451 17.903 32.511 1.00 45.06 119 LYS D N 1
ATOM 4264 C CA . LYS D 1 119 ? 22.382 16.500 32.114 1.00 43.14 119 LYS D CA 1
ATOM 4265 C C . LYS D 1 119 ? 22.329 16.446 30.591 1.00 39.28 119 LYS D C 1
ATOM 4266 O O . LYS D 1 119 ? 21.768 17.328 29.957 1.00 58.81 119 LYS D O 1
ATOM 4272 N N . PRO D 1 120 ? 22.930 15.410 29.987 1.00 40.51 120 PRO D N 1
ATOM 4273 C CA . PRO D 1 120 ? 22.927 15.285 28.531 1.00 47.01 120 PRO D CA 1
ATOM 4274 C C . PRO D 1 120 ? 21.536 15.387 27.933 1.00 56.67 120 PRO D C 1
ATOM 4275 O O . PRO D 1 120 ? 20.544 15.029 28.570 1.00 63.10 120 PRO D O 1
ATOM 4279 N N . GLY D 1 121 ? 21.467 15.898 26.712 1.00 59.99 121 GLY D N 1
ATOM 4280 C CA . GLY D 1 121 ? 20.187 16.005 26.049 1.00 64.40 121 GLY D CA 1
ATOM 4281 C C . GLY D 1 121 ? 19.895 14.630 25.494 1.00 65.68 121 GLY D C 1
ATOM 4282 O O . GLY D 1 121 ? 20.399 14.272 24.427 1.00 71.32 121 GLY D O 1
ATOM 4291 N N . GLY D 1 123 ? 16.728 11.384 25.119 1.00 79.76 123 GLY D N 1
ATOM 4292 C CA . GLY D 1 123 ? 15.350 10.963 25.241 1.00 77.65 123 GLY D CA 1
ATOM 4293 C C . GLY D 1 123 ? 14.644 11.243 23.933 1.00 76.26 123 GLY D C 1
ATOM 4294 O O . GLY D 1 123 ? 15.290 11.385 22.893 1.00 75.23 123 GLY D O 1
ATOM 4295 N N . THR D 1 124 ? 13.321 11.340 23.987 1.00 72.45 124 THR D N 1
ATOM 4296 C CA . THR D 1 124 ? 12.515 11.590 22.796 1.00 77.56 124 THR D CA 1
ATOM 4297 C C . THR D 1 124 ? 12.507 13.051 22.352 1.00 78.54 124 THR D C 1
ATOM 4298 O O . THR D 1 124 ? 12.489 13.346 21.146 1.00 58.07 124 THR D O 1
ATOM 4302 N N . TYR D 1 125 ? 12.517 13.956 23.331 1.00 90.84 125 TYR D N 1
ATOM 4303 C CA . TYR D 1 125 ? 12.511 15.386 23.053 1.00 92.51 125 TYR D CA 1
ATOM 4304 C C . TYR D 1 125 ? 13.078 16.260 24.182 1.00 72.40 125 TYR D C 1
ATOM 4305 O O . TYR D 1 125 ? 13.500 15.767 25.235 1.00 64.49 125 TYR D O 1
ATOM 4314 N N . LEU D 1 126 ? 13.091 17.566 23.927 1.00 72.70 126 LEU D N 1
ATOM 4315 C CA . LEU D 1 126 ? 13.569 18.571 24.872 1.00 68.69 126 LEU D CA 1
ATOM 4316 C C . LEU D 1 126 ? 12.497 19.648 25.027 1.00 74.51 126 LEU D C 1
ATOM 4317 O O . LEU D 1 126 ? 11.911 20.083 24.033 1.00 76.06 126 LEU D O 1
ATOM 4322 N N . ARG D 1 127 ? 12.257 20.081 26.265 1.00 82.24 127 ARG D N 1
ATOM 4323 C CA . ARG D 1 127 ? 11.253 21.108 26.556 1.00 83.34 127 ARG D CA 1
ATOM 4324 C C . ARG D 1 127 ? 11.891 22.317 27.257 1.00 75.00 127 ARG D C 1
ATOM 4325 O O . ARG D 1 127 ? 12.510 22.171 28.311 1.00 72.04 127 ARG D O 1
ATOM 4333 N N . ALA D 1 128 ? 11.730 23.508 26.678 1.00 80.78 128 ALA D N 1
ATOM 4334 C CA . ALA D 1 128 ? 12.297 24.735 27.258 1.00 75.98 128 ALA D CA 1
ATOM 4335 C C . ALA D 1 128 ? 11.239 25.761 27.669 1.00 71.23 128 ALA D C 1
ATOM 4336 O O . ALA D 1 128 ? 10.531 26.304 26.825 1.00 82.03 128 ALA D O 1
ATOM 4338 N N . VAL D 1 129 ? 11.141 26.028 28.967 1.00 59.59 129 VAL D N 1
ATOM 4339 C CA . VAL D 1 129 ? 10.179 27.007 29.475 1.00 60.91 129 VAL D CA 1
ATOM 4340 C C . VAL D 1 129 ? 10.950 28.234 29.946 1.00 68.51 129 VAL D C 1
ATOM 4341 O O . VAL D 1 129 ? 11.924 28.109 30.683 1.00 66.23 129 VAL D O 1
ATOM 4345 N N . ALA D 1 130 ? 10.517 29.415 29.516 1.00 68.45 130 ALA D N 1
ATOM 4346 C CA . ALA D 1 130 ? 11.193 30.654 29.887 1.00 62.12 130 ALA D CA 1
ATOM 4347 C C . ALA D 1 130 ? 10.242 31.670 30.497 1.00 67.18 130 ALA D C 1
ATOM 4348 O O . ALA D 1 130 ? 9.092 31.777 30.078 1.00 83.96 130 ALA D O 1
ATOM 4350 N N . SER D 1 131 ? 10.724 32.424 31.480 1.00 63.75 131 SER D N 1
ATOM 4351 C CA . SER D 1 131 ? 9.899 33.442 32.120 1.00 65.45 131 SER D CA 1
ATOM 4352 C C . SER D 1 131 ? 10.717 34.673 32.449 1.00 62.69 131 SER D C 1
ATOM 4353 O O . SER D 1 131 ? 11.840 34.584 32.928 1.00 61.42 131 SER D O 1
ATOM 4356 N N . ILE D 1 132 ? 10.136 35.830 32.193 1.00 68.31 132 ILE D N 1
ATOM 4357 C CA . ILE D 1 132 ? 10.812 37.086 32.438 1.00 61.58 132 ILE D CA 1
ATOM 4358 C C . ILE D 1 132 ? 11.105 37.359 33.910 1.00 53.08 132 ILE D C 1
ATOM 4359 O O . ILE D 1 132 ? 10.242 37.212 34.766 1.00 53.28 132 ILE D O 1
ATOM 4364 N N . VAL D 1 133 ? 12.337 37.760 34.196 1.00 49.95 133 VAL D N 1
ATOM 4365 C CA . VAL D 1 133 ? 12.750 38.054 35.560 1.00 52.47 133 VAL D CA 1
ATOM 4366 C C . VAL D 1 133 ? 12.619 39.545 35.872 1.00 56.75 133 VAL D C 1
ATOM 4367 O O . VAL D 1 133 ? 12.410 39.939 37.023 1.00 67.31 133 VAL D O 1
ATOM 4371 N N . HIS D 1 134 ? 12.753 40.372 34.842 1.00 46.56 134 HIS D N 1
ATOM 4372 C CA . HIS D 1 134 ? 12.656 41.810 35.011 1.00 51.59 134 HIS D CA 1
ATOM 4373 C C . HIS D 1 134 ? 12.569 42.519 33.675 1.00 52.86 134 HIS D C 1
ATOM 4374 O O . HIS D 1 134 ? 13.372 42.269 32.779 1.00 43.83 134 HIS D O 1
ATOM 4381 N N . GLN D 1 135 ? 11.622 43.442 33.565 1.00 60.56 135 GLN D N 1
ATOM 4382 C CA . GLN D 1 135 ? 11.428 44.174 32.326 1.00 70.44 135 GLN D CA 1
ATOM 4383 C C . GLN D 1 135 ? 11.682 45.675 32.460 1.00 70.25 135 GLN D C 1
ATOM 4384 O O . GLN D 1 135 ? 10.992 46.363 33.216 1.00 74.94 135 GLN D O 1
ATOM 4390 N N . GLY D 1 136 ? 12.675 46.167 31.717 1.00 59.96 136 GLY D N 1
ATOM 4391 C CA . GLY D 1 136 ? 13.020 47.577 31.739 1.00 57.68 136 GLY D CA 1
ATOM 4392 C C . GLY D 1 136 ? 12.876 48.147 30.342 1.00 66.46 136 GLY D C 1
ATOM 4393 O O . GLY D 1 136 ? 12.774 47.387 29.385 1.00 67.08 136 GLY D O 1
ATOM 4394 N N . LYS D 1 137 ? 12.877 49.475 30.220 1.00 73.24 137 LYS D N 1
ATOM 4395 C CA . LYS D 1 137 ? 12.722 50.155 28.929 1.00 71.24 137 LYS D CA 1
ATOM 4396 C C . LYS D 1 137 ? 13.754 49.781 27.861 1.00 60.70 137 LYS D C 1
ATOM 4397 O O . LYS D 1 137 ? 13.446 49.763 26.660 1.00 60.88 137 LYS D O 1
ATOM 4403 N N . GLN D 1 138 ? 14.974 49.484 28.292 1.00 53.49 138 GLN D N 1
ATOM 4404 C CA . GLN D 1 138 ? 16.031 49.110 27.361 1.00 55.77 138 GLN D CA 1
ATOM 4405 C C . GLN D 1 138 ? 16.431 47.641 27.518 1.00 60.89 138 GLN D C 1
ATOM 4406 O O . GLN D 1 138 ? 16.751 46.971 26.533 1.00 63.93 138 GLN D O 1
ATOM 4412 N N . ARG D 1 139 ? 16.391 47.137 28.751 1.00 49.44 139 ARG D N 1
ATOM 4413 C CA . ARG D 1 139 ? 16.793 45.758 29.022 1.00 45.56 139 ARG D CA 1
ATOM 4414 C C . ARG D 1 139 ? 15.771 44.895 29.776 1.00 43.60 139 ARG D C 1
ATOM 4415 O O . ARG D 1 139 ? 15.104 45.357 30.694 1.00 56.60 139 ARG D O 1
ATOM 4423 N N . ILE D 1 140 ? 15.670 43.631 29.381 1.00 38.94 140 ILE D N 1
ATOM 4424 C CA . ILE D 1 140 ? 14.745 42.683 29.996 1.00 42.56 140 ILE D CA 1
ATOM 4425 C C . ILE D 1 140 ? 15.566 41.485 30.457 1.00 38.39 140 ILE D C 1
ATOM 4426 O O . ILE D 1 140 ? 16.437 41.015 29.725 1.00 30.89 140 ILE D O 1
ATOM 4431 N N . VAL D 1 141 ? 15.297 40.975 31.651 1.00 35.07 141 VAL D N 1
ATOM 4432 C CA . VAL D 1 141 ? 16.051 39.830 32.114 1.00 37.62 141 VAL D CA 1
ATOM 4433 C C . VAL D 1 141 ? 15.167 38.611 32.123 1.00 47.03 141 VAL D C 1
ATOM 4434 O O . VAL D 1 141 ? 14.035 38.654 32.602 1.00 60.27 141 VAL D O 1
ATOM 4438 N N . VAL D 1 142 ? 15.686 37.519 31.577 1.00 43.45 142 VAL D N 1
ATOM 4439 C CA . VAL D 1 142 ? 14.911 36.297 31.481 1.00 46.46 142 VAL D CA 1
ATOM 4440 C C . VAL D 1 142 ? 15.709 35.059 31.852 1.00 53.28 142 VAL D C 1
ATOM 4441 O O . VAL D 1 142 ? 16.925 35.010 31.695 1.00 55.64 142 VAL D O 1
ATOM 4445 N N . GLU D 1 143 ? 15.001 34.054 32.345 1.00 53.70 143 GLU D N 1
ATOM 4446 C CA . GLU D 1 143 ? 15.617 32.807 32.744 1.00 52.37 143 GLU D CA 1
ATOM 4447 C C . GLU D 1 143 ? 14.697 31.710 32.263 1.00 51.66 143 GLU D C 1
ATOM 4448 O O . GLU D 1 143 ? 13.540 31.965 31.956 1.00 49.53 143 GLU D O 1
ATOM 4454 N N . GLY D 1 144 ? 15.211 30.491 32.195 1.00 48.45 144 GLY D N 1
ATOM 4455 C CA . GLY D 1 144 ? 14.402 29.383 31.742 1.00 50.35 144 GLY D CA 1
ATOM 4456 C C . GLY D 1 144 ? 15.203 28.109 31.765 1.00 56.88 144 GLY D C 1
ATOM 4457 O O . GLY D 1 144 ? 16.420 28.145 31.877 1.00 56.31 144 GLY D O 1
ATOM 4458 N N . LYS D 1 145 ? 14.521 26.979 31.653 1.00 63.81 145 LYS D N 1
ATOM 4459 C CA . LYS D 1 145 ? 15.188 25.692 31.669 1.00 63.05 145 LYS D CA 1
ATOM 4460 C C . LYS D 1 145 ? 14.810 24.869 30.453 1.00 63.63 145 LYS D C 1
ATOM 4461 O O . LYS D 1 145 ? 13.982 25.271 29.650 1.00 72.02 145 LYS D O 1
ATOM 4467 N N . VAL D 1 146 ? 15.435 23.707 30.333 1.00 66.72 146 VAL D N 1
ATOM 4468 C CA . VAL D 1 146 ? 15.163 22.783 29.244 1.00 67.23 146 VAL D CA 1
ATOM 4469 C C . VAL D 1 146 ? 14.952 21.440 29.921 1.00 70.32 146 VAL D C 1
ATOM 4470 O O . VAL D 1 146 ? 15.592 21.157 30.934 1.00 68.00 146 VAL D O 1
ATOM 4474 N N . TYR D 1 147 ? 14.057 20.615 29.390 1.00 75.45 147 TYR D N 1
ATOM 4475 C CA . TYR D 1 147 ? 13.810 19.319 30.011 1.00 76.94 147 TYR D CA 1
ATOM 4476 C C . TYR D 1 147 ? 13.687 18.170 29.013 1.00 75.92 147 TYR D C 1
ATOM 4477 O O . TYR D 1 147 ? 13.455 18.385 27.821 1.00 74.23 147 TYR D O 1
ATOM 4486 N N . THR D 1 148 ? 13.849 16.953 29.530 1.00 74.96 148 THR D N 1
ATOM 4487 C CA . THR D 1 148 ? 13.726 15.723 28.750 1.00 81.19 148 THR D CA 1
ATOM 4488 C C . THR D 1 148 ? 12.314 15.195 28.991 1.00 88.84 148 THR D C 1
ATOM 4489 O O . THR D 1 148 ? 11.673 15.565 29.979 1.00 84.29 148 THR D O 1
ATOM 4493 N N . ASP D 1 149 ? 11.843 14.316 28.108 1.00 95.87 149 ASP D N 1
ATOM 4494 C CA . ASP D 1 149 ? 10.503 13.752 28.236 1.00 93.25 149 ASP D CA 1
ATOM 4495 C C . ASP D 1 149 ? 10.182 13.169 29.622 1.00 85.87 149 ASP D C 1
ATOM 4496 O O . ASP D 1 149 ? 9.112 13.435 30.177 1.00 76.92 149 ASP D O 1
ATOM 4501 N N . GLN D 1 150 ? 11.097 12.390 30.189 1.00 90.13 150 GLN D N 1
ATOM 4502 C CA . GLN D 1 150 ? 10.858 11.799 31.506 1.00 97.47 150 GLN D CA 1
ATOM 4503 C C . GLN D 1 150 ? 10.998 12.807 32.654 1.00 88.65 150 GLN D C 1
ATOM 4504 O O . GLN D 1 150 ? 11.457 12.463 33.746 1.00 80.96 150 GLN D O 1
ATOM 4510 N N . GLY D 1 151 ? 10.605 14.052 32.387 1.00 86.42 151 GLY D N 1
ATOM 4511 C CA . GLY D 1 151 ? 10.651 15.111 33.390 1.00 84.63 151 GLY D CA 1
ATOM 4512 C C . GLY D 1 151 ? 11.993 15.570 33.946 1.00 84.89 151 GLY D C 1
ATOM 4513 O O . GLY D 1 151 ? 12.025 16.343 34.912 1.00 71.15 151 GLY D O 1
ATOM 4514 N N . GLU D 1 152 ? 13.094 15.123 33.341 1.00 93.76 152 GLU D N 1
ATOM 4515 C CA . GLU D 1 152 ? 14.430 15.492 33.808 1.00 98.23 152 GLU D CA 1
ATOM 4516 C C . GLU D 1 152 ? 14.889 16.859 33.288 1.00 101.84 152 GLU D C 1
ATOM 4517 O O . GLU D 1 152 ? 14.615 17.226 32.141 1.00 105.21 152 GLU D O 1
ATOM 4523 N N . THR D 1 153 ? 15.586 17.606 34.143 1.00 93.22 153 THR D N 1
ATOM 4524 C CA . THR D 1 153 ? 16.095 18.933 33.798 1.00 83.72 153 THR D CA 1
ATOM 4525 C C . THR D 1 153 ? 17.449 18.868 33.101 1.00 75.64 153 THR D C 1
ATOM 4526 O O . THR D 1 153 ? 18.440 18.445 33.695 1.00 77.07 153 THR D O 1
ATOM 4530 N N . VAL D 1 154 ? 17.485 19.309 31.850 1.00 62.75 154 VAL D N 1
ATOM 4531 C CA . VAL D 1 154 ? 18.709 19.290 31.057 1.00 61.38 154 VAL D CA 1
ATOM 4532 C C . VAL D 1 154 ? 19.603 20.502 31.301 1.00 65.25 154 VAL D C 1
ATOM 4533 O O . VAL D 1 154 ? 20.632 20.390 31.960 1.00 76.53 154 VAL D O 1
ATOM 4537 N N . ALA D 1 155 ? 19.213 21.653 30.765 1.00 60.76 155 ALA D N 1
ATOM 4538 C CA . ALA D 1 155 ? 19.987 22.881 30.925 1.00 66.84 155 ALA D CA 1
ATOM 4539 C C . ALA D 1 155 ? 19.237 23.928 31.758 1.00 66.15 155 ALA D C 1
ATOM 4540 O O . ALA D 1 155 ? 18.059 23.755 32.070 1.00 68.73 155 ALA D O 1
ATOM 4550 N N . GLY D 1 157 ? 19.582 28.410 32.340 1.00 52.24 157 GLY D N 1
ATOM 4551 C CA . GLY D 1 157 ? 20.350 29.627 32.190 1.00 61.28 157 GLY D CA 1
ATOM 4552 C C . GLY D 1 157 ? 19.583 30.931 32.263 1.00 62.50 157 GLY D C 1
ATOM 4553 O O . GLY D 1 157 ? 18.367 30.963 32.458 1.00 60.53 157 GLY D O 1
ATOM 4554 N N . THR D 1 158 ? 20.322 32.021 32.102 1.00 58.38 158 THR D N 1
ATOM 4555 C CA . THR D 1 158 ? 19.750 33.346 32.152 1.00 53.94 158 THR D CA 1
ATOM 4556 C C . THR D 1 158 ? 20.131 34.112 30.909 1.00 51.82 158 THR D C 1
ATOM 4557 O O . THR D 1 158 ? 21.086 33.775 30.225 1.00 50.73 158 THR D O 1
ATOM 4561 N N . GLY D 1 159 ? 19.365 35.148 30.620 1.00 44.29 159 GLY D N 1
ATOM 4562 C CA . GLY D 1 159 ? 19.645 35.946 29.454 1.00 40.58 159 GLY D CA 1
ATOM 4563 C C . GLY D 1 159 ? 19.232 37.381 29.657 1.00 47.72 159 GLY D C 1
ATOM 4564 O O . GLY D 1 159 ? 18.390 37.684 30.497 1.00 55.02 159 GLY D O 1
ATOM 4565 N N . SER D 1 160 ? 19.859 38.266 28.897 1.00 47.81 160 SER D N 1
ATOM 4566 C CA . SER D 1 160 ? 19.542 39.688 28.935 1.00 49.92 160 SER D CA 1
ATOM 4567 C C . SER D 1 160 ? 19.225 40.065 27.495 1.00 41.77 160 SER D C 1
ATOM 4568 O O . SER D 1 160 ? 19.947 39.685 26.583 1.00 37.96 160 SER D O 1
ATOM 4571 N N . PHE D 1 161 ? 18.122 40.779 27.293 1.00 36.67 161 PHE D N 1
ATOM 4572 C CA . PHE D 1 161 ? 17.719 41.195 25.952 1.00 38.40 161 PHE D CA 1
ATOM 4573 C C . PHE D 1 161 ? 17.479 42.692 25.899 1.00 42.17 161 PHE D C 1
ATOM 4574 O O . PHE D 1 161 ? 16.802 43.256 26.762 1.00 47.13 161 PHE D O 1
ATOM 4582 N N . PHE D 1 162 ? 18.035 43.322 24.870 1.00 40.58 162 PHE D N 1
ATOM 4583 C CA . PHE D 1 162 ? 17.883 44.750 24.674 1.00 48.85 162 PHE D CA 1
ATOM 4584 C C . PHE D 1 162 ? 16.827 44.965 23.618 1.00 46.50 162 PHE D C 1
ATOM 4585 O O . PHE D 1 162 ? 16.728 44.179 22.681 1.00 54.53 162 PHE D O 1
ATOM 4593 N N . VAL D 1 163 ? 16.034 46.022 23.773 1.00 57.20 163 VAL D N 1
ATOM 4594 C CA . VAL D 1 163 ? 14.963 46.325 22.823 1.00 57.91 163 VAL D CA 1
ATOM 4595 C C . VAL D 1 163 ? 15.505 47.142 21.648 1.00 57.72 163 VAL D C 1
ATOM 4596 O O . VAL D 1 163 ? 16.546 47.781 21.768 1.00 71.36 163 VAL D O 1
ATOM 4600 N N . LEU D 1 164 ? 14.806 47.102 20.517 1.00 75.40 164 LEU D N 1
ATOM 4601 C CA . LEU D 1 164 ? 15.196 47.857 19.326 1.00 94.34 164 LEU D CA 1
ATOM 4602 C C . LEU D 1 164 ? 13.996 48.202 18.453 1.00 93.17 164 LEU D C 1
ATOM 4603 O O . LEU D 1 164 ? 13.363 47.320 17.875 1.00 92.53 164 LEU D O 1
#

Nearest PDB structures (foldseek):
  3nwz-assembly3_B  TM=1.007E+00  e=9.433E-27  Halalkalibacterium halodurans
  3dkz-assembly1_A  TM=8.901E-01  e=3.179E-07  Bordetella parapertussis
  3gek-assembly2_A  TM=8.344E-01  e=2.303E-06  Lactococcus lactis subsp. lactis Il1403
  3gek-assembly1_B  TM=8.235E-01  e=9.318E-06  Lactococcus lactis subsp. lactis Il1403
  3lw3-assembly1_B  TM=7.919E-01  e=9.574E-05  Helicobacter felis

Foldseek 3Di:
DVVVCVCVVPDDPQRVVLVVLLVQLVVCVVVVPDVDSVCSSFVWDWDADPPGKIKIKTFQGPVQQDPVRHPPVVVQVRLLVSLVVQVPDDPPKHKAWDDWFKDFDAAEEGMKMKMKAWPDDDQAKTKIDIFIAHPVRDTGMTITIIGMD/DCPPDDPQSVVLVVLQVVQVVVCVVDPPDDNVCSSQVQDWDADPVRFIKGKGFDGQNQADPVGHDPVVVQVRQVVCLCVVVPDDPPWHKDWDFWDKDQDAAAPTMKMKGKDWPDDDPFKTKIFMFIAHVPGHTRMTITMITTDDDD/DVVVVCLVVDDDVLSVVLVVQLVVLVVVVVVVVDDDSVCSSQVWDAVVGQKIKTFQDPVQDDPVRHDVVVVQVRQCVSLVVQVVDDPVKHKDWDDWFKDFDADAEGMKIKHKDFPDDDPFKTKIWIFIDHVVRDTGMTITIIGMD/DDPDDDVLVVVLVVQLVVQVVCVVVPPADDSCCRSQVFPPVLTKGFDDPVCQDPVGNDDVVQQVNQVVCLVCCVVPDPPKGWDWDDKFKAFDDDAEGMKGKHKDWPADDPFKTKMDIFMAYPVGHTTMTITMIGMD

Sequence (576 aa):
IVDKERFLSTANEEEKDVLSSIVDGLLAKQERRYATYLASLTQIESQEREDGRFEVRLPIGPLVNNPLNVHGGITATLLDTAGQVNRQLPDGQSAVTSELNIHYVKPGGTYLRAVASIVHQGKQRIVVEGKVYTDQGETVAGTGSFFVLFLSTANEEEKDVLSSIVDGLLAKQERRYATYLASLTQIESQEREDGRFEVRLPIGPLVNNPLNVHGGITATLLDTAGQVNRQLPDGQSAVTSELNIHYVKPGGTYLRAVASIVHQGKQRIVVEGKVYTDQGETVAGTGSFFVLRSRIVDKERFLSTANEEEKDVLSSIVDGLLAKQERRYATYLASLTQIESDGRFEVRLPIGPLVNNPLNVHGGITATLLDTAGQVNRQLPDGQSAVTSELNIHYVKPGGTYLRAVASIVHQGKQRIVVEGKVYTDQGETVAGTGSFFVLKERFANEEEKDVLSSIVDGLLAKQERRYATYLASLTQIESQEVRLPIGPLVNNPLNVHGGITATLLDTAGQVNRQLPDGQSAVTSELNIHYVKPGGTYLRAVASIVHQGKQRIVVEGKVYTDQGETVAGTGSFFVL